Protein AF-0000000084464164 (afdb_homodimer)

Radius of gyration: 29.43 Å; Cα contacts (8 Å, |Δi|>4): 1552; chains: 2; bounding box: 52×97×71 Å

Secondary structure (DSSP, 8-state):
--S----PEEEEEE--SHHHHHHHHHHHH-TTEEEEEEE--STTHHHHHHHHS-TTSEEES-HHHHHHHS--SEEEE-S-HHHHHHHHHHHHHTT-EEEEPSPS-SSHHHHHHHHHHHHT-TTS-EE---GGGG-HHHHHHHHHHHTTTT-SEEEEEEEEEEEP-TTSHHHHHHHHHS-HIIIIIHHHHHHHHHHH-TTTT-SSTT--EEEEEEEEE-SS-GGGGGGT--SEEEEEEEETTS-EEEEEEEEEESSS-EEEEEEEESS-EEEESSS--SSSPEEEETTEEEEPPPSSHHHHTHHHHHHHHHHHHHHHHTTPPPSS-HHHHHHHHHHHHHHHHHHHHTS-EEB-TTS-B---/--S----PEEEEEE--SHHHHHHHHHHHH-TTEEEEEEE--STTHHHHHHHHS-TTSEEES-HHHHHHHS--SEEEE-S-HHHHHHHHHHHHHTT-EEEEPSPS-SSHHHHHHHHHHHHT-TTS-EE---GGGG-HHHHHHHHHHHTTTT-SEEEEEEEEEEEP-TTSHHHHHHHHH--HIIIIIHHHHHHHHHHH-TTTT-SSTT--EEEEEEEEE-SS-GGGGGGT--SEEEEEEEETTS-EEEEEEEEEESSS-EEEEEEEESS-EEEESSS--SSSPEEEETTEEEEPPP-SHHHHTHHHHHHHHHHHHHHHHTTPPPSS-HHHHHHHHHHHHHHHHHHHHTS-EEB-TTS-B---

Foldseek 3Di:
DPPDPAAAAEEEEEDCPPVSVVLVVLQVPFPRHDDQEYEDLDPPVVVVCVVPHDPRYYYYNDLVCCLPPSPGQEYEYPDALVCQLVSLLVNVVSVHAYEYEPDSHLDLVSLVVSQVSCVVPVLHAYDHALLLCLFPLLVVVLVCLVVCVQPQWFEKEKEKAFAADPVCVVQVCLQRQNACLRNPVLSQLLSRCSRNVQCVQAPQSQAFFFWKAKAADADDNPSSVVSLYHQKMWMWTQTRNGGIYIYIYHHHDHQAIAIKMWIHGPRDIDIDRPDAALDDDWDQDPVGTDGHGHRDDCSVSVVSSSRQVNQSSCCNSVVNDGPDGSVSSSLSSQRSSQHSLNHSVVHMWGADSSNHTDRD/DPPDPAAAAEEEEEDCPPVSVVLVVLQVPFPRHDDQEYEDLDPPVVVVCVVRHDPRYYYYNDLVCCLVPSPGQEYEYPDALVCQLVSLLVNVVSVHAYEYEPDSHLDLVSLVVSQVSCVVNVLHAYDHALLLCLFPLLVVVLVCLVVCVQPQWFEKEKEKAFAADPVCVVQVCLQRQNACLRNPVLSQLLSRCSRNVQCVQAPQSQAFFFWKAKAADADDNPSSVVSLYHQKMWMWTQTRNGGIYIYIYHHHDHQAIAIKMWIHHPRDIDIDRPDAALDDDWDQDPVGTDGHGHHDDCSVSVVSSSRQVNQSSCCNSVVNDGPDGSVSSSLSSQRSSQHSLNHSVVHMWGADSSNHTDRD

pLDDT: mean 94.25, std 7.35, range [30.03, 98.81]

Nearest PDB structures (foldseek):
  4mkz-assembly1_A  TM=9.586E-01  e=2.397E-34  Lacticaseibacillus casei BL23
  4mkx-assembly1_A  TM=9.545E-01  e=2.132E-34  Lacticaseibacillus casei BL23
  4n54-assembly1_C  TM=9.485E-01  e=3.212E-34  Lacticaseibacillus casei BL23
  3cea-assembly1_D  TM=9.494E-01  e=1.259E-31  Lactiplantibacillus plantarum WCFS1
  3nto-assembly1_A  TM=8.925E-01  e=1.260E-22  Bacillus subtilis

InterPro domains:
  IPR000683 Gfo/Idh/MocA-like oxidoreductase, N-terminal [PF01408] (9-122)
  IPR036291 NAD(P)-binding domain superfamily [SSF51735] (7-158)
  IPR055170 GFO/IDH/MocA-like oxidoreductase domain [PF22725] (138-270)

Solvent-accessible surface area (backbone atoms only — not comparable to full-atom values): 37715 Å² total; per-residue (Å²): 130,78,94,75,91,67,82,53,46,32,27,26,38,31,26,65,51,81,64,13,45,54,48,51,54,50,39,68,67,34,89,45,40,36,60,39,25,39,28,35,70,54,88,63,43,64,59,49,45,65,73,73,44,67,84,81,41,42,77,28,56,44,65,66,57,38,72,73,65,50,74,47,51,26,37,40,39,42,58,62,50,88,50,36,44,65,51,51,51,53,38,47,74,70,72,27,28,37,36,35,49,70,52,53,41,75,46,58,67,62,31,48,53,46,41,54,56,48,64,75,38,73,88,48,54,53,38,60,68,55,55,60,74,40,26,68,66,50,44,52,51,48,52,35,52,76,69,43,66,25,38,62,59,46,37,30,43,34,40,42,31,32,37,55,61,90,86,46,55,68,54,66,45,43,77,74,41,63,27,52,34,42,61,57,36,28,59,53,47,39,55,39,44,71,67,56,39,41,60,62,80,23,90,45,70,57,21,38,43,44,36,32,35,28,46,64,34,52,83,80,52,60,72,24,55,80,69,69,37,43,40,31,40,40,40,41,38,38,31,47,46,64,33,40,40,38,37,41,39,32,40,53,38,72,70,23,26,41,54,30,39,35,42,36,20,68,57,26,70,50,68,43,49,80,67,48,52,64,64,92,60,71,49,75,55,100,89,39,76,45,65,53,38,20,69,37,68,66,70,71,43,50,60,9,62,54,42,47,53,51,48,51,41,46,20,64,77,66,70,46,79,66,97,57,45,48,63,56,56,45,55,25,44,44,52,16,48,36,30,41,48,8,36,69,69,68,40,72,25,43,34,42,83,79,40,44,64,55,85,128,132,76,92,75,86,66,80,52,44,33,26,26,38,31,27,65,51,81,66,13,46,53,49,51,54,47,39,68,67,33,90,47,40,37,60,40,27,42,26,36,69,53,88,65,42,65,58,51,43,66,72,72,43,65,82,81,43,41,76,28,57,43,64,69,57,37,71,73,65,50,74,47,52,26,37,38,41,40,58,60,49,88,51,37,43,66,51,52,51,53,38,46,74,69,71,29,26,36,37,36,49,72,53,53,41,76,47,58,66,62,30,48,54,47,42,54,56,49,63,76,38,74,89,48,53,53,37,60,68,55,54,62,74,41,26,69,66,52,44,50,50,47,52,36,51,76,69,43,66,24,38,62,59,47,36,31,44,34,39,42,31,32,37,57,60,92,85,45,55,68,53,68,45,42,78,76,41,62,26,52,34,43,61,56,36,30,58,54,47,41,54,40,43,70,68,55,38,42,60,61,80,23,89,45,72,56,22,38,42,45,36,32,38,27,46,64,32,54,85,81,50,61,72,24,56,82,68,69,38,42,39,31,39,42,39,41,38,36,31,47,46,62,32,40,40,37,39,41,38,33,41,53,36,71,69,23,25,44,56,30,39,34,41,36,19,69,59,27,69,52,68,43,50,81,66,48,53,65,62,94,60,72,50,76,54,100,91,40,77,47,66,54,39,20,69,36,67,65,68,68,44,51,60,8,62,54,42,47,53,51,47,51,42,47,21,65,78,66,69,45,80,65,96,59,46,48,64,55,54,47,55,24,43,44,51,17,46,37,30,39,48,8,36,69,69,67,41,71,26,42,33,42,82,79,40,45,63,57,85,128

Structure (mmCIF, N/CA/C/O backbone):
data_AF-0000000084464164-model_v1
#
loop_
_entity.id
_entity.type
_entity.pdbx_description
1 polymer 'NAD(P)-binding protein'
#
loop_
_atom_site.group_PDB
_atom_site.id
_atom_site.type_symbol
_atom_site.label_atom_id
_atom_site.label_alt_id
_atom_site.label_comp_id
_atom_site.label_asym_id
_atom_site.label_entity_id
_atom_site.label_seq_id
_atom_site.pdbx_PDB_ins_code
_atom_site.Cartn_x
_atom_site.Cartn_y
_atom_site.Cartn_z
_atom_site.occupancy
_atom_site.B_iso_or_equiv
_atom_site.auth_seq_id
_atom_site.auth_comp_id
_atom_site.auth_asym_id
_atom_site.auth_atom_id
_atom_site.pdbx_PDB_model_num
ATOM 1 N N . MET A 1 1 ? -6.734 -52 8.836 1 30.03 1 MET A N 1
ATOM 2 C CA . MET A 1 1 ? -6.801 -51.969 7.375 1 30.03 1 MET A CA 1
ATOM 3 C C . MET A 1 1 ? -5.422 -51.719 6.777 1 30.03 1 MET A C 1
ATOM 5 O O . MET A 1 1 ? -4.621 -50.969 7.332 1 30.03 1 MET A O 1
ATOM 9 N N . THR A 1 2 ? -4.719 -52.656 6.035 1 34.94 2 THR A N 1
ATOM 10 C CA . THR A 1 2 ? -3.395 -52.656 5.426 1 34.94 2 THR A CA 1
ATOM 11 C C . THR A 1 2 ? -3.096 -51.281 4.797 1 34.94 2 THR A C 1
ATOM 13 O O . THR A 1 2 ? -4.008 -50.594 4.363 1 34.94 2 THR A O 1
ATOM 16 N N . ALA A 1 3 ? -2.186 -50.625 5.102 1 47.88 3 ALA A N 1
ATOM 17 C CA . ALA A 1 3 ? -1.626 -49.375 4.586 1 47.88 3 ALA A CA 1
ATOM 18 C C . ALA A 1 3 ? -1.803 -49.281 3.07 1 47.88 3 ALA A C 1
ATOM 20 O O . ALA A 1 3 ? -1.146 -50 2.318 1 47.88 3 ALA A O 1
ATOM 21 N N . ASP A 1 4 ? -2.963 -48.969 2.152 1 46 4 ASP A N 1
ATOM 22 C CA . ASP A 1 4 ? -3.955 -49.188 1.104 1 46 4 ASP A CA 1
ATOM 23 C C . ASP A 1 4 ? -3.344 -48.969 -0.28 1 46 4 ASP A C 1
ATOM 25 O O . ASP A 1 4 ? -2.492 -48.094 -0.461 1 46 4 ASP A O 1
ATOM 29 N N . ASN A 1 5 ? -3.311 -49.969 -1.279 1 56.12 5 ASN A N 1
ATOM 30 C CA . ASN A 1 5 ? -3.08 -50.281 -2.688 1 56.12 5 ASN A CA 1
ATOM 31 C C . ASN A 1 5 ? -3.566 -49.156 -3.592 1 56.12 5 ASN A C 1
ATOM 33 O O . ASN A 1 5 ? -4.039 -49.406 -4.703 1 56.12 5 ASN A O 1
ATOM 37 N N . ALA A 1 6 ? -3.65 -47.938 -3.18 1 79.12 6 ALA A N 1
ATOM 38 C CA . ALA A 1 6 ? -4.254 -46.875 -4 1 79.12 6 ALA A CA 1
ATOM 39 C C . ALA A 1 6 ? -3.334 -46.5 -5.152 1 79.12 6 ALA A C 1
ATOM 41 O O . ALA A 1 6 ? -2.109 -46.531 -5.016 1 79.12 6 ALA A O 1
ATOM 42 N N . ARG A 1 7 ? -3.688 -46.5 -6.344 1 93.12 7 ARG A N 1
ATOM 43 C CA . ARG A 1 7 ? -2.988 -46.156 -7.574 1 93.12 7 ARG A CA 1
ATOM 44 C C . ARG A 1 7 ? -2.213 -44.844 -7.406 1 93.12 7 ARG A C 1
ATOM 46 O O . ARG A 1 7 ? -2.711 -43.875 -6.801 1 93.12 7 ARG A O 1
ATOM 53 N N . LYS A 1 8 ? -0.857 -44.906 -7.727 1 97.69 8 LYS A N 1
ATOM 54 C CA . LYS A 1 8 ? -0.021 -43.688 -7.695 1 97.69 8 LYS A CA 1
ATOM 55 C C . LYS A 1 8 ? 0.157 -43.125 -9.094 1 97.69 8 LYS A C 1
ATOM 57 O O . LYS A 1 8 ? 0.187 -43.844 -10.078 1 97.69 8 LYS A O 1
ATOM 62 N N . LEU A 1 9 ? 0.266 -41.875 -9.133 1 98.44 9 LEU A N 1
ATOM 63 C CA . LEU A 1 9 ? 0.513 -41.188 -10.391 1 98.44 9 LEU A CA 1
ATOM 64 C C . LEU A 1 9 ? 1.991 -41.219 -10.758 1 98.44 9 LEU A C 1
ATOM 66 O O . LEU A 1 9 ? 2.846 -40.781 -9.992 1 98.44 9 LEU A O 1
ATOM 70 N N . LYS A 1 10 ? 2.34 -41.781 -11.867 1 98.69 10 LYS A N 1
ATOM 71 C CA . LYS A 1 10 ? 3.721 -41.812 -12.336 1 98.69 10 LYS A CA 1
ATOM 72 C C . LYS A 1 10 ? 4.145 -40.469 -12.883 1 98.69 10 LYS A C 1
ATOM 74 O O . LYS A 1 10 ? 3.596 -40 -13.883 1 98.69 10 LYS A O 1
ATOM 79 N N . VAL A 1 11 ? 5.141 -39.875 -12.234 1 98.75 11 VAL A N 1
ATOM 80 C CA . VAL A 1 11 ? 5.508 -38.5 -12.57 1 98.75 11 VAL A CA 1
ATOM 81 C C . VAL A 1 11 ? 6.988 -38.406 -12.938 1 98.75 11 VAL A C 1
ATOM 83 O O . VAL A 1 11 ? 7.82 -39.062 -12.297 1 98.75 11 VAL A O 1
ATOM 86 N N . ALA A 1 12 ? 7.305 -37.688 -13.992 1 98.81 12 ALA A N 1
ATOM 87 C CA . ALA A 1 12 ? 8.68 -37.312 -14.297 1 98.81 12 ALA A CA 1
ATOM 88 C C . ALA A 1 12 ? 8.945 -35.844 -13.883 1 98.81 12 ALA A C 1
ATOM 90 O O . ALA A 1 12 ? 8.086 -35 -14.055 1 98.81 12 ALA A O 1
ATOM 91 N N . LEU A 1 13 ? 10.094 -35.594 -13.359 1 98.81 13 LEU A N 1
ATOM 92 C CA . LEU A 1 13 ? 10.523 -34.25 -12.961 1 98.81 13 LEU A CA 1
ATOM 93 C C . LEU A 1 13 ? 11.547 -33.688 -13.93 1 98.81 13 LEU A C 1
ATOM 95 O O . LEU A 1 13 ? 12.547 -34.344 -14.242 1 98.81 13 LEU A O 1
ATOM 99 N N . PHE A 1 14 ? 11.258 -32.531 -14.461 1 98.75 14 PHE A N 1
ATOM 100 C CA . PHE A 1 14 ? 12.195 -31.828 -15.32 1 98.75 14 PHE A CA 1
ATOM 101 C C . PHE A 1 14 ? 12.883 -30.703 -14.57 1 98.75 14 PHE A C 1
ATOM 103 O O . PHE A 1 14 ? 12.227 -29.734 -14.164 1 98.75 14 PHE A O 1
ATOM 110 N N . GLY A 1 15 ? 14.164 -30.797 -14.445 1 97.81 15 GLY A N 1
ATOM 111 C CA . GLY A 1 15 ? 14.961 -29.797 -13.742 1 97.81 15 GLY A CA 1
ATOM 112 C C . GLY A 1 15 ? 15.242 -30.172 -12.305 1 97.81 15 GLY A C 1
ATOM 113 O O . GLY A 1 15 ? 14.328 -30.469 -11.539 1 97.81 15 GLY A O 1
ATOM 114 N N . VAL A 1 16 ? 16.5 -30.125 -11.883 1 96.38 16 VAL A N 1
ATOM 115 C CA . VAL A 1 16 ? 16.875 -30.375 -10.492 1 96.38 16 VAL A CA 1
ATOM 116 C C . VAL A 1 16 ? 17.781 -29.25 -9.984 1 96.38 16 VAL A C 1
ATOM 118 O O . VAL A 1 16 ? 18.734 -29.5 -9.25 1 96.38 16 VAL A O 1
ATOM 121 N N . GLY A 1 17 ? 17.484 -28.031 -10.531 1 91.94 17 GLY A N 1
ATOM 122 C CA . GLY A 1 17 ? 18.094 -26.844 -9.938 1 91.94 17 GLY A CA 1
ATOM 123 C C . GLY A 1 17 ? 17.578 -26.547 -8.547 1 91.94 17 GLY A C 1
ATOM 124 O O . GLY A 1 17 ? 17.219 -27.453 -7.797 1 91.94 17 GLY A O 1
ATOM 125 N N . ARG A 1 18 ? 17.609 -25.281 -8.141 1 85.38 18 ARG A N 1
ATOM 126 C CA . ARG A 1 18 ? 17.234 -24.844 -6.801 1 85.38 18 ARG A CA 1
ATOM 127 C C . ARG A 1 18 ? 15.828 -25.344 -6.438 1 85.38 18 ARG A C 1
ATOM 129 O O . ARG A 1 18 ? 15.648 -26.047 -5.449 1 85.38 18 ARG A O 1
ATOM 136 N N . LEU A 1 19 ? 14.852 -24.984 -7.273 1 90.69 19 LEU A N 1
ATOM 137 C CA . LEU A 1 19 ? 13.477 -25.391 -6.988 1 90.69 19 LEU A CA 1
ATOM 138 C C . LEU A 1 19 ? 13.258 -26.859 -7.34 1 90.69 19 LEU A C 1
ATOM 140 O O . LEU A 1 19 ? 12.531 -27.562 -6.637 1 90.69 19 LEU A O 1
ATOM 144 N N . GLY A 1 20 ? 13.898 -27.312 -8.359 1 95.31 20 GLY A N 1
ATOM 145 C CA . GLY A 1 20 ? 13.75 -28.688 -8.797 1 95.31 20 GLY A CA 1
ATOM 146 C C . GLY A 1 20 ? 14.18 -29.703 -7.754 1 95.31 20 GLY A C 1
ATOM 147 O O . GLY A 1 20 ? 13.539 -30.75 -7.59 1 95.31 20 GLY A O 1
ATOM 148 N N . SER A 1 21 ? 15.211 -29.406 -7.039 1 94.94 21 SER A N 1
ATOM 149 C CA . SER A 1 21 ? 15.688 -30.297 -5.992 1 94.94 21 SER A CA 1
ATOM 150 C C . SER A 1 21 ? 14.695 -30.391 -4.84 1 94.94 21 SER A C 1
ATOM 152 O O . SER A 1 21 ? 14.531 -31.438 -4.227 1 94.94 21 SER A O 1
ATOM 154 N N . ILE A 1 22 ? 14.023 -29.266 -4.559 1 94 22 ILE A N 1
ATOM 155 C CA . ILE A 1 22 ? 12.977 -29.25 -3.539 1 94 22 ILE A CA 1
ATOM 156 C C . ILE A 1 22 ? 11.781 -30.078 -4.012 1 94 22 ILE A C 1
ATOM 158 O O . ILE A 1 22 ? 11.25 -30.906 -3.264 1 94 22 ILE A O 1
ATOM 162 N N . ARG A 1 23 ? 11.438 -29.906 -5.25 1 97.31 23 ARG A N 1
ATOM 163 C CA . ARG A 1 23 ? 10.336 -30.656 -5.84 1 97.31 23 ARG A CA 1
ATOM 164 C C . ARG A 1 23 ? 10.625 -32.156 -5.84 1 97.31 23 ARG A C 1
ATOM 166 O O . ARG A 1 23 ? 9.734 -32.969 -5.574 1 97.31 23 ARG A O 1
ATOM 173 N N . ALA A 1 24 ? 11.883 -32.5 -6.102 1 97.25 24 ALA A N 1
ATOM 174 C CA . ALA A 1 24 ? 12.281 -33.906 -6.117 1 97.25 24 ALA A CA 1
ATOM 175 C C . ALA A 1 24 ? 12.008 -34.562 -4.77 1 97.25 24 ALA A C 1
ATOM 177 O O . ALA A 1 24 ? 11.43 -35.656 -4.715 1 97.25 24 ALA A O 1
ATOM 178 N N . ARG A 1 25 ? 12.352 -33.875 -3.742 1 94.69 25 ARG A N 1
ATOM 179 C CA . ARG A 1 25 ? 12.148 -34.406 -2.395 1 94.69 25 ARG A CA 1
ATOM 180 C C . ARG A 1 25 ? 10.664 -34.531 -2.076 1 94.69 25 ARG A C 1
ATOM 182 O O . ARG A 1 25 ? 10.234 -35.5 -1.467 1 94.69 25 ARG A O 1
ATOM 189 N N . ILE A 1 26 ? 9.938 -33.594 -2.486 1 95.94 26 ILE A N 1
ATOM 190 C CA . ILE A 1 26 ? 8.5 -33.562 -2.225 1 95.94 26 ILE A CA 1
ATOM 191 C C . ILE A 1 26 ? 7.824 -34.719 -2.994 1 95.94 26 ILE A C 1
ATOM 193 O O . ILE A 1 26 ? 6.984 -35.438 -2.443 1 95.94 26 ILE A O 1
ATOM 197 N N . LEU A 1 27 ? 8.211 -34.906 -4.23 1 97.56 27 LEU A N 1
ATOM 198 C CA . LEU A 1 27 ? 7.629 -35.969 -5.055 1 97.56 27 LEU A CA 1
ATOM 199 C C . LEU A 1 27 ? 7.926 -37.344 -4.469 1 97.56 27 LEU A C 1
ATOM 201 O O . LEU A 1 27 ? 7.047 -38.219 -4.422 1 97.56 27 LEU A O 1
ATOM 205 N N . LEU A 1 28 ? 9.094 -37.5 -3.986 1 96.25 28 LEU A N 1
ATOM 206 C CA . LEU A 1 28 ? 9.5 -38.781 -3.402 1 96.25 28 LEU A CA 1
ATOM 207 C C . LEU A 1 28 ? 8.695 -39.062 -2.146 1 96.25 28 LEU A C 1
ATOM 209 O O . LEU A 1 28 ? 8.398 -40.25 -1.86 1 96.25 28 LEU A O 1
ATOM 213 N N . ALA A 1 29 ? 8.344 -38.062 -1.496 1 94.12 29 ALA A N 1
ATOM 214 C CA . ALA A 1 29 ? 7.676 -38.25 -0.207 1 94.12 29 ALA A CA 1
ATOM 215 C C . ALA A 1 29 ? 6.16 -38.25 -0.37 1 94.12 29 ALA A C 1
ATOM 217 O O . ALA A 1 29 ? 5.434 -38.625 0.561 1 94.12 29 ALA A O 1
ATOM 218 N N . SER A 1 30 ? 5.707 -37.938 -1.471 1 95.94 30 SER A N 1
ATOM 219 C CA . SER A 1 30 ? 4.27 -37.812 -1.692 1 95.94 30 SER A CA 1
ATOM 220 C C . SER A 1 30 ? 3.613 -39.188 -1.778 1 95.94 30 SER A C 1
ATOM 222 O O . SER A 1 30 ? 4 -40.031 -2.605 1 95.94 30 SER A O 1
ATOM 224 N N . PRO A 1 31 ? 2.586 -39.406 -1.071 1 94.19 31 PRO A N 1
ATOM 225 C CA . PRO A 1 31 ? 2.012 -40.75 -0.988 1 94.19 31 PRO A CA 1
ATOM 226 C C . PRO A 1 31 ? 1.311 -41.188 -2.277 1 94.19 31 PRO A C 1
ATOM 228 O O . PRO A 1 31 ? 1.172 -42.375 -2.545 1 94.19 31 PRO A O 1
ATOM 231 N N . ARG A 1 32 ? 0.943 -40.219 -3.076 1 96.88 32 ARG A N 1
ATOM 232 C CA . ARG A 1 32 ? 0.162 -40.594 -4.258 1 96.88 32 ARG A CA 1
ATOM 233 C C . ARG A 1 32 ? 0.962 -40.344 -5.535 1 96.88 32 ARG A C 1
ATOM 235 O O . ARG A 1 32 ? 0.395 -40.281 -6.625 1 96.88 32 ARG A O 1
ATOM 242 N N . ILE A 1 33 ? 2.234 -40.25 -5.367 1 97.81 33 ILE A N 1
ATOM 243 C CA . ILE A 1 33 ? 3.105 -40 -6.512 1 97.81 33 ILE A CA 1
ATOM 244 C C . ILE A 1 33 ? 4.152 -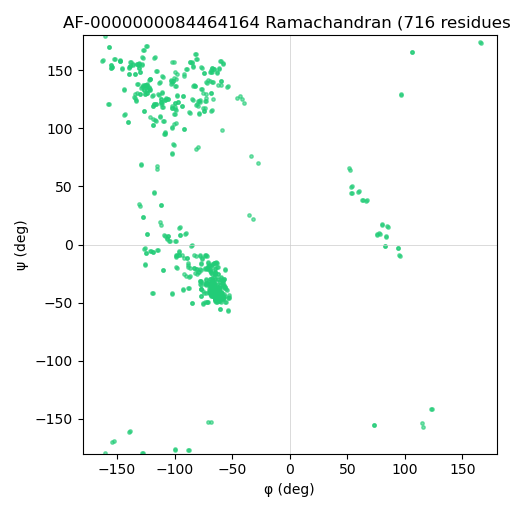41.094 -6.605 1 97.81 33 ILE A C 1
ATOM 246 O O . ILE A 1 33 ? 4.695 -41.531 -5.59 1 97.81 33 ILE A O 1
ATOM 250 N N . ASP A 1 34 ? 4.32 -41.594 -7.723 1 97.94 34 ASP A N 1
ATOM 251 C CA . ASP A 1 34 ? 5.461 -42.438 -8.062 1 97.94 34 ASP A CA 1
ATOM 252 C C . ASP A 1 34 ? 6.43 -41.719 -8.984 1 97.94 34 ASP A C 1
ATOM 254 O O . ASP A 1 34 ? 6.227 -41.656 -10.203 1 97.94 34 ASP A O 1
ATOM 258 N N . LEU A 1 35 ? 7.484 -41.125 -8.43 1 98.44 35 LEU A N 1
ATOM 259 C CA . LEU A 1 35 ? 8.508 -40.5 -9.242 1 98.44 35 LEU A CA 1
ATOM 260 C C . LEU A 1 35 ? 9.305 -41.531 -10.039 1 98.44 35 LEU A C 1
ATOM 262 O O . LEU A 1 35 ? 10.07 -42.281 -9.461 1 98.44 35 LEU A O 1
ATOM 266 N N . VAL A 1 36 ? 9.172 -41.438 -11.336 1 98.12 36 VAL A N 1
ATOM 267 C CA . VAL A 1 36 ? 9.719 -42.562 -12.117 1 98.12 36 VAL A CA 1
ATOM 268 C C . VAL A 1 36 ? 10.953 -42.094 -12.883 1 98.12 36 VAL A C 1
ATOM 270 O O . VAL A 1 36 ? 11.773 -42.906 -13.297 1 98.12 36 VAL A O 1
ATOM 273 N N . ALA A 1 37 ? 11.039 -40.781 -13.094 1 98.56 37 ALA A N 1
ATOM 274 C CA . ALA A 1 37 ? 12.164 -40.312 -13.891 1 98.56 37 ALA A CA 1
ATOM 275 C C . ALA A 1 37 ? 12.5 -38.844 -13.531 1 98.56 37 ALA A C 1
ATOM 277 O O . ALA A 1 37 ? 11.641 -38.094 -13.062 1 98.56 37 ALA A O 1
ATOM 278 N N . VAL A 1 38 ? 13.75 -38.5 -13.727 1 98.56 38 VAL A N 1
ATOM 279 C CA . VAL A 1 38 ? 14.258 -37.156 -13.625 1 98.56 38 VAL A CA 1
ATOM 280 C C . VAL A 1 38 ? 15.016 -36.781 -14.906 1 98.56 38 VAL A C 1
ATOM 282 O O . VAL A 1 38 ? 15.766 -37.594 -15.438 1 98.56 38 VAL A O 1
ATOM 285 N N . CYS A 1 39 ? 14.68 -35.594 -15.383 1 98.62 39 CYS A N 1
ATOM 286 C CA . CYS A 1 39 ? 15.336 -35.125 -16.594 1 98.62 39 CYS A CA 1
ATOM 287 C C . CYS A 1 39 ? 16 -33.781 -16.359 1 98.62 39 CYS A C 1
ATOM 289 O O . CYS A 1 39 ? 15.383 -32.875 -15.82 1 98.62 39 CYS A O 1
ATOM 291 N N . ASP A 1 40 ? 17.234 -33.625 -16.719 1 98.12 40 ASP A N 1
ATOM 292 C CA . ASP A 1 40 ? 17.984 -32.375 -16.672 1 98.12 40 ASP A CA 1
ATOM 293 C C . ASP A 1 40 ? 19.172 -32.406 -17.625 1 98.12 40 ASP A C 1
ATOM 295 O O . ASP A 1 40 ? 20.078 -33.219 -17.484 1 98.12 40 ASP A O 1
ATOM 299 N N . PRO A 1 41 ? 19.156 -31.438 -18.578 1 96.19 41 PRO A N 1
ATOM 300 C CA . PRO A 1 41 ? 20.234 -31.469 -19.562 1 96.19 41 PRO A CA 1
ATOM 301 C C . PRO A 1 41 ? 21.562 -30.953 -19.016 1 96.19 41 PRO A C 1
ATOM 303 O O . PRO A 1 41 ? 22.609 -31.094 -19.641 1 96.19 41 PRO A O 1
ATOM 306 N N . LYS A 1 42 ? 21.594 -30.359 -17.891 1 94.69 42 LYS A N 1
ATOM 307 C CA . LYS A 1 42 ? 22.812 -29.734 -17.359 1 94.69 42 LYS A CA 1
ATOM 308 C C . LYS A 1 42 ? 23.828 -30.781 -16.938 1 94.69 42 LYS A C 1
ATOM 310 O O . LYS A 1 42 ? 23.469 -31.781 -16.312 1 94.69 42 LYS A O 1
ATOM 315 N N . PRO A 1 43 ? 25.047 -30.422 -17.219 1 94.31 43 PRO A N 1
ATOM 316 C CA . PRO A 1 43 ? 26.078 -31.344 -16.766 1 94.31 43 PRO A CA 1
ATOM 317 C C . PRO A 1 43 ? 26.094 -31.5 -15.242 1 94.31 43 PRO A C 1
ATOM 319 O O . PRO A 1 43 ? 25.922 -30.531 -14.508 1 94.31 43 PRO A O 1
ATOM 322 N N . GLY A 1 44 ? 26.25 -32.75 -14.82 1 95.06 44 GLY A N 1
ATOM 323 C CA . GLY A 1 44 ? 26.328 -33 -13.391 1 95.06 44 GLY A CA 1
ATOM 324 C C . GLY A 1 44 ? 25 -33.375 -12.781 1 95.06 44 GLY A C 1
ATOM 325 O O . GLY A 1 44 ? 24.938 -33.906 -11.656 1 95.06 44 GLY A O 1
ATOM 326 N N . ALA A 1 45 ? 23.953 -33.25 -13.523 1 96 45 ALA A N 1
ATOM 327 C CA . ALA A 1 45 ? 22.625 -33.562 -13.008 1 96 45 ALA A CA 1
ATOM 328 C C . ALA A 1 45 ? 22.484 -35.062 -12.773 1 96 45 ALA A C 1
ATOM 330 O O . ALA A 1 45 ? 21.812 -35.5 -11.828 1 96 45 ALA A O 1
ATOM 331 N N . ASP A 1 46 ? 23.109 -35.844 -13.578 1 95.81 46 ASP A N 1
ATOM 332 C CA . ASP A 1 46 ? 23.062 -37.281 -13.422 1 95.81 46 ASP A CA 1
ATOM 333 C C . ASP A 1 46 ? 23.688 -37.719 -12.102 1 95.81 46 ASP A C 1
ATOM 335 O O . ASP A 1 46 ? 23.125 -38.562 -11.383 1 95.81 46 ASP A O 1
ATOM 339 N N . ALA A 1 47 ? 24.797 -37.094 -11.805 1 96.06 47 ALA A N 1
ATOM 340 C CA . ALA A 1 47 ? 25.469 -37.375 -10.547 1 96.06 47 ALA A CA 1
ATOM 341 C C . ALA A 1 47 ? 24.625 -36.969 -9.352 1 96.06 47 ALA A C 1
ATOM 343 O O . ALA A 1 47 ? 24.609 -37.656 -8.328 1 96.06 47 ALA A O 1
ATOM 344 N N . TRP A 1 48 ? 24.047 -35.812 -9.461 1 96.12 48 TRP A N 1
ATOM 345 C CA . TRP A 1 48 ? 23.172 -35.344 -8.391 1 96.12 48 TRP A CA 1
ATOM 346 C C . TRP A 1 48 ? 22.031 -36.344 -8.148 1 96.12 48 TRP A C 1
ATOM 348 O O . TRP A 1 48 ? 21.75 -36.688 -7 1 96.12 48 TRP A O 1
ATOM 358 N N . VAL A 1 49 ? 21.406 -36.812 -9.188 1 96.38 49 VAL A N 1
ATOM 359 C CA . VAL A 1 49 ? 20.281 -37.719 -9.086 1 96.38 49 VAL A CA 1
ATOM 360 C C . VAL A 1 49 ? 20.75 -39.031 -8.453 1 96.38 49 VAL A C 1
ATOM 362 O O . VAL A 1 49 ? 20.109 -39.562 -7.547 1 96.38 49 VAL A O 1
ATOM 365 N N . ALA A 1 50 ? 21.812 -39.531 -8.922 1 95.69 50 ALA A N 1
ATOM 366 C CA . ALA A 1 50 ? 22.375 -40.781 -8.398 1 95.69 50 ALA A CA 1
ATOM 367 C C . ALA A 1 50 ? 22.641 -40.656 -6.898 1 95.69 50 ALA A C 1
ATOM 369 O O . ALA A 1 50 ? 22.5 -41.625 -6.16 1 95.69 50 ALA A O 1
ATOM 370 N N . GLY A 1 51 ? 23.016 -39.531 -6.516 1 95.81 51 GLY A N 1
ATOM 371 C CA . GLY A 1 51 ? 23.406 -39.312 -5.129 1 95.81 51 GLY A CA 1
ATOM 372 C C . GLY A 1 51 ? 22.234 -38.969 -4.223 1 95.81 51 GLY A C 1
ATOM 373 O O . GLY A 1 51 ? 22.312 -39.188 -3.008 1 95.81 51 GLY A O 1
ATOM 374 N N . ASN A 1 52 ? 21.172 -38.531 -4.777 1 95.12 52 ASN A N 1
ATOM 375 C CA . ASN A 1 52 ? 20.125 -37.969 -3.93 1 95.12 52 ASN A CA 1
ATOM 376 C C . ASN A 1 52 ? 18.797 -38.719 -4.09 1 95.12 52 ASN A C 1
ATOM 378 O O . ASN A 1 52 ? 17.844 -38.438 -3.371 1 95.12 52 ASN A O 1
ATOM 382 N N . MET A 1 53 ? 18.766 -39.688 -5.055 1 95.5 53 MET A N 1
ATOM 383 C CA . MET A 1 53 ? 17.5 -40.344 -5.344 1 95.5 53 MET A CA 1
ATOM 384 C C . MET A 1 53 ? 17.672 -41.875 -5.367 1 95.5 53 MET A C 1
ATOM 386 O O . MET A 1 53 ? 18.797 -42.375 -5.562 1 95.5 53 MET A O 1
ATOM 390 N N . PRO A 1 54 ? 16.594 -42.562 -5.117 1 96.31 54 PRO A N 1
ATOM 391 C CA . PRO A 1 54 ? 16.672 -44.031 -5.242 1 96.31 54 PRO A CA 1
ATOM 392 C C . PRO A 1 54 ? 17.094 -44.469 -6.637 1 96.31 54 PRO A C 1
ATOM 394 O O . PRO A 1 54 ? 16.75 -43.844 -7.633 1 96.31 54 PRO A O 1
ATOM 397 N N . ALA A 1 55 ? 17.656 -45.625 -6.73 1 94.94 55 ALA A N 1
ATOM 398 C CA . ALA A 1 55 ? 18.234 -46.156 -7.965 1 94.94 55 ALA A CA 1
ATOM 399 C C . ALA A 1 55 ? 17.141 -46.438 -9 1 94.94 55 ALA A C 1
ATOM 401 O O . ALA A 1 55 ? 17.422 -46.469 -10.203 1 94.94 55 ALA A O 1
ATOM 402 N N . ARG A 1 56 ? 16.016 -46.656 -8.539 1 95.62 56 ARG A N 1
ATOM 403 C CA . ARG A 1 56 ? 14.922 -47 -9.445 1 95.62 56 ARG A CA 1
ATOM 404 C C . ARG A 1 56 ? 14.523 -45.844 -10.32 1 95.62 56 ARG A C 1
ATOM 406 O O . ARG A 1 56 ? 13.859 -46 -11.344 1 95.62 56 ARG A O 1
ATOM 413 N N . ILE A 1 57 ? 14.883 -44.656 -9.945 1 97.19 57 ILE A N 1
ATOM 414 C CA . ILE A 1 57 ? 14.523 -43.469 -10.711 1 97.19 57 ILE A CA 1
ATOM 415 C C . ILE A 1 57 ? 15.461 -43.312 -11.906 1 97.19 57 ILE A C 1
ATOM 417 O O . ILE A 1 57 ? 16.688 -43.281 -11.75 1 97.19 57 ILE A O 1
ATOM 421 N N . ARG A 1 58 ? 14.914 -43.25 -13.055 1 97.44 58 ARG A N 1
ATOM 422 C CA . ARG A 1 58 ? 15.703 -43.156 -14.281 1 97.44 58 ARG A CA 1
ATOM 423 C C . ARG A 1 58 ? 16.094 -41.719 -14.57 1 97.44 58 ARG A C 1
ATOM 425 O O . ARG A 1 58 ? 15.281 -40.812 -14.43 1 97.44 58 ARG A O 1
ATOM 432 N N . PHE A 1 59 ? 17.312 -41.562 -14.945 1 98 59 PHE A N 1
ATOM 433 C CA . PHE A 1 59 ? 17.781 -40.25 -15.344 1 98 59 PHE A CA 1
ATOM 434 C C . PHE A 1 59 ? 17.781 -40.094 -16.859 1 98 59 PHE A C 1
ATOM 436 O O . PHE A 1 59 ? 18.125 -41.031 -17.578 1 98 59 PHE A O 1
ATOM 443 N N . PHE A 1 60 ? 17.328 -39 -17.328 1 98.38 60 PHE A N 1
ATOM 444 C CA . PHE A 1 60 ? 17.391 -38.625 -18.734 1 98.38 60 PHE A CA 1
ATOM 445 C C . PHE A 1 60 ? 18.078 -37.281 -18.922 1 98.38 60 PHE A C 1
ATOM 447 O O . PHE A 1 60 ? 17.812 -36.344 -18.188 1 98.38 60 PHE A O 1
ATOM 454 N N . ALA A 1 61 ? 18.906 -37.156 -19.875 1 97.62 61 ALA A N 1
ATOM 455 C CA . ALA A 1 61 ? 19.531 -35.906 -20.203 1 97.62 61 ALA A CA 1
ATOM 456 C C . ALA A 1 61 ? 18.703 -35.125 -21.219 1 97.62 61 ALA A C 1
ATOM 458 O O . ALA A 1 61 ? 18.781 -33.875 -21.281 1 97.62 61 ALA A O 1
ATOM 459 N N . ASP A 1 62 ? 18 -35.875 -21.953 1 97.56 62 ASP A N 1
ATOM 460 C CA . ASP A 1 62 ? 17.203 -35.281 -23.031 1 97.56 62 ASP A CA 1
ATOM 461 C C . ASP A 1 62 ? 15.719 -35.312 -22.688 1 97.56 62 ASP A C 1
ATOM 463 O O . ASP A 1 62 ? 15.133 -36.375 -22.469 1 97.56 62 ASP A O 1
ATOM 467 N N . PRO A 1 63 ? 15.094 -34.094 -22.766 1 97.94 63 PRO A N 1
ATOM 468 C CA . PRO A 1 63 ? 13.672 -34.031 -22.422 1 97.94 63 PRO A CA 1
ATOM 469 C C . PRO A 1 63 ? 12.789 -34.875 -23.344 1 97.94 63 PRO A C 1
ATOM 471 O O . PRO A 1 63 ? 11.844 -35.5 -22.875 1 97.94 63 PRO A O 1
ATOM 474 N N . GLU A 1 64 ? 13.07 -34.844 -24.609 1 97.44 64 GLU A N 1
ATOM 475 C CA . GLU A 1 64 ? 12.266 -35.594 -25.562 1 97.44 64 GLU A CA 1
ATOM 476 C C . GLU A 1 64 ? 12.328 -37.094 -25.25 1 97.44 64 GLU A C 1
ATOM 478 O O . GLU A 1 64 ? 11.305 -37.781 -25.25 1 97.44 64 GLU A O 1
ATOM 483 N N . ASP A 1 65 ? 13.484 -37.531 -25.016 1 98.12 65 ASP A N 1
ATOM 484 C CA . ASP A 1 65 ? 13.68 -38.938 -24.656 1 98.12 65 ASP A CA 1
ATOM 485 C C . ASP A 1 65 ? 12.922 -39.281 -23.391 1 98.12 65 ASP A C 1
ATOM 487 O O . ASP A 1 65 ? 12.297 -40.344 -23.297 1 98.12 65 ASP A O 1
ATOM 491 N N . CYS A 1 66 ? 12.977 -38.469 -22.422 1 98.5 66 CYS A N 1
ATOM 492 C CA . CYS A 1 66 ? 12.273 -38.688 -21.156 1 98.5 66 CYS A CA 1
ATOM 493 C C . CYS A 1 66 ? 10.766 -38.75 -21.375 1 98.5 66 CYS A C 1
ATOM 495 O O . CYS A 1 66 ? 10.102 -39.656 -20.875 1 98.5 66 CYS A O 1
ATOM 497 N N . LEU A 1 67 ? 10.234 -37.844 -22.141 1 98.12 67 LEU A N 1
ATOM 498 C CA . LEU A 1 67 ? 8.797 -37.75 -22.375 1 98.12 67 LEU A CA 1
ATOM 499 C C . LEU A 1 67 ? 8.289 -39 -23.078 1 98.12 67 LEU A C 1
ATOM 501 O O . LEU A 1 67 ? 7.184 -39.469 -22.797 1 98.12 67 LEU A O 1
ATOM 505 N N . LEU A 1 68 ? 9.125 -39.531 -23.938 1 97.62 68 LEU A N 1
ATOM 506 C CA . LEU A 1 68 ? 8.695 -40.656 -24.781 1 97.62 68 LEU A CA 1
ATOM 507 C C . LEU A 1 68 ? 8.914 -42 -24.062 1 97.62 68 LEU A C 1
ATOM 509 O O . LEU A 1 68 ? 8.164 -42.938 -24.281 1 97.62 68 LEU A O 1
ATOM 513 N N . HIS A 1 69 ? 9.898 -42 -23.156 1 97.88 69 HIS A N 1
ATOM 514 C CA . HIS A 1 69 ? 10.352 -43.344 -22.781 1 97.88 69 HIS A CA 1
ATOM 515 C C . HIS A 1 69 ? 10.312 -43.531 -21.266 1 97.88 69 HIS A C 1
ATOM 517 O O . HIS A 1 69 ? 10.594 -44.594 -20.75 1 97.88 69 HIS A O 1
ATOM 523 N N . SER A 1 70 ? 9.992 -42.594 -20.484 1 97.81 70 SER A N 1
ATOM 524 C CA . SER A 1 70 ? 10.047 -42.688 -19.031 1 97.81 70 SER A CA 1
ATOM 525 C C . SER A 1 70 ? 8.867 -43.469 -18.484 1 97.81 70 SER A C 1
ATOM 527 O O . SER A 1 70 ? 8.891 -43.938 -17.344 1 97.81 70 SER A O 1
ATOM 529 N N . GLY A 1 71 ? 7.754 -43.562 -19.281 1 97.94 71 GLY A N 1
ATOM 530 C CA . GLY A 1 71 ? 6.535 -44.188 -18.797 1 97.94 71 GLY A CA 1
ATOM 531 C C . GLY A 1 71 ? 5.723 -43.312 -17.891 1 97.94 71 GLY A C 1
ATOM 532 O O . GLY A 1 71 ? 4.738 -43.75 -17.297 1 97.94 71 GLY A O 1
ATOM 533 N N . ALA A 1 72 ? 6.074 -42.094 -17.797 1 98.44 72 ALA A N 1
ATOM 534 C CA . ALA A 1 72 ? 5.371 -41.125 -16.938 1 98.44 72 ALA A CA 1
ATOM 535 C C . ALA A 1 72 ? 3.977 -40.844 -17.469 1 98.44 72 ALA A C 1
ATOM 537 O O . ALA A 1 72 ? 3.748 -40.906 -18.688 1 98.44 72 ALA A O 1
ATOM 538 N N . GLU A 1 73 ? 3.078 -40.562 -16.578 1 98.56 73 GLU A N 1
ATOM 539 C CA . GLU A 1 73 ? 1.722 -40.125 -16.906 1 98.56 73 GLU A CA 1
ATOM 540 C C . GLU A 1 73 ? 1.588 -38.625 -16.812 1 98.56 73 GLU A C 1
ATOM 542 O O . GLU A 1 73 ? 0.623 -38.031 -17.312 1 98.56 73 GLU A O 1
ATOM 547 N N . ALA A 1 74 ? 2.502 -38.031 -16.109 1 98.81 74 ALA A N 1
ATOM 548 C CA . ALA A 1 74 ? 2.545 -36.594 -15.883 1 98.81 74 ALA A CA 1
ATOM 549 C C . ALA A 1 74 ? 3.984 -36.094 -15.773 1 98.81 74 ALA A C 1
ATOM 551 O O . ALA A 1 74 ? 4.898 -36.875 -15.508 1 98.81 74 ALA A O 1
ATOM 552 N N . VAL A 1 75 ? 4.137 -34.812 -16.016 1 98.81 75 VAL A N 1
ATOM 553 C CA . VAL A 1 75 ? 5.457 -34.219 -15.875 1 98.81 75 VAL A CA 1
ATOM 554 C C . VAL A 1 75 ? 5.367 -32.969 -15 1 98.81 75 VAL A C 1
ATOM 556 O O . VAL A 1 75 ? 4.406 -32.188 -15.094 1 98.81 75 VAL A O 1
ATOM 559 N N . LEU A 1 76 ? 6.258 -32.781 -14.055 1 98.81 76 LEU A N 1
ATOM 560 C CA . LEU A 1 76 ? 6.492 -31.516 -13.344 1 98.81 76 LEU A CA 1
ATOM 561 C C . LEU A 1 76 ? 7.695 -30.781 -13.93 1 98.81 76 LEU A C 1
ATOM 563 O O . LEU A 1 76 ? 8.82 -31.281 -13.859 1 98.81 76 LEU A O 1
ATOM 567 N N . ILE A 1 77 ? 7.434 -29.641 -14.484 1 98.62 77 ILE A N 1
ATOM 568 C CA . ILE A 1 77 ? 8.461 -28.844 -15.156 1 98.62 77 ILE A CA 1
ATOM 569 C C . ILE A 1 77 ? 8.953 -27.75 -14.219 1 98.62 77 ILE A C 1
ATOM 571 O O . ILE A 1 77 ? 8.258 -26.75 -13.984 1 98.62 77 ILE A O 1
ATOM 575 N N . SER A 1 78 ? 10.102 -27.922 -13.672 1 97.62 78 SER A N 1
ATOM 576 C CA . SER A 1 78 ? 10.773 -26.969 -12.789 1 97.62 78 SER A CA 1
ATOM 577 C C . SER A 1 78 ? 12.094 -26.484 -13.383 1 97.62 78 SER A C 1
ATOM 579 O O . SER A 1 78 ? 13.125 -26.516 -12.719 1 97.62 78 SER A O 1
ATOM 581 N N . THR A 1 79 ? 12.094 -26.141 -14.695 1 96.25 79 THR A N 1
ATOM 582 C CA . THR A 1 79 ? 13.242 -25.672 -15.461 1 96.25 79 THR A CA 1
ATOM 583 C C . THR A 1 79 ? 13.219 -24.141 -15.594 1 96.25 79 THR A C 1
ATOM 585 O O . THR A 1 79 ? 12.422 -23.469 -14.945 1 96.25 79 THR A O 1
ATOM 588 N N . ALA A 1 80 ? 14.172 -23.609 -16.328 1 92.38 80 ALA A N 1
ATOM 589 C CA . ALA A 1 80 ? 14.172 -22.172 -16.609 1 92.38 80 ALA A CA 1
ATOM 590 C C . ALA A 1 80 ? 12.938 -21.781 -17.422 1 92.38 80 ALA A C 1
ATOM 592 O O . ALA A 1 80 ? 12.492 -22.531 -18.297 1 92.38 80 ALA A O 1
ATOM 593 N N . THR A 1 81 ? 12.477 -20.578 -17.203 1 92.94 81 THR A N 1
ATOM 594 C CA . THR A 1 81 ? 11.203 -20.109 -17.734 1 92.94 81 THR A CA 1
ATOM 595 C C . THR A 1 81 ? 11.164 -20.25 -19.25 1 92.94 81 THR A C 1
ATOM 597 O O . THR A 1 81 ? 10.141 -20.641 -19.812 1 92.94 81 THR A O 1
ATOM 600 N N . ALA A 1 82 ? 12.266 -20.031 -19.875 1 92.44 82 ALA A N 1
ATOM 601 C CA . ALA A 1 82 ? 12.32 -20.047 -21.328 1 92.44 82 ALA A CA 1
ATOM 602 C C . ALA A 1 82 ? 11.969 -21.422 -21.891 1 92.44 82 ALA A C 1
ATOM 604 O O . ALA A 1 82 ? 11.57 -21.547 -23.047 1 92.44 82 ALA A O 1
ATOM 605 N N . THR A 1 83 ? 12.055 -22.469 -21.062 1 96.06 83 THR A N 1
ATOM 606 C CA . THR A 1 83 ? 11.828 -23.844 -21.531 1 96.06 83 THR A CA 1
ATOM 607 C C . THR A 1 83 ? 10.406 -24.297 -21.219 1 96.06 83 THR A C 1
ATOM 609 O O . THR A 1 83 ? 9.961 -25.328 -21.703 1 96.06 83 THR A O 1
ATOM 612 N N . HIS A 1 84 ? 9.664 -23.531 -20.453 1 97.88 84 HIS A N 1
ATOM 613 C CA . HIS A 1 84 ? 8.359 -23.969 -19.969 1 97.88 84 HIS A CA 1
ATOM 614 C C . HIS A 1 84 ? 7.41 -24.266 -21.125 1 97.88 84 HIS A C 1
ATOM 616 O O . HIS A 1 84 ? 6.98 -25.422 -21.297 1 97.88 84 HIS A O 1
ATOM 622 N N . ALA A 1 85 ? 7.246 -23.281 -21.953 1 97.94 85 ALA A N 1
ATOM 623 C CA . ALA A 1 85 ? 6.199 -23.359 -22.953 1 97.94 85 ALA A CA 1
ATOM 624 C C . ALA A 1 85 ? 6.461 -24.516 -23.922 1 97.94 85 ALA A C 1
ATOM 626 O O . ALA A 1 85 ? 5.605 -25.375 -24.125 1 97.94 85 ALA A O 1
ATOM 627 N N . PRO A 1 86 ? 7.676 -24.625 -24.484 1 98.12 86 PRO A N 1
ATOM 628 C CA . PRO A 1 86 ? 7.918 -25.75 -25.391 1 98.12 86 PRO A CA 1
ATOM 629 C C . PRO A 1 86 ? 7.75 -27.109 -24.719 1 98.12 86 PRO A C 1
ATOM 631 O O . PRO A 1 86 ? 7.219 -28.031 -25.328 1 98.12 86 PRO A O 1
ATOM 634 N N . LEU A 1 87 ? 8.148 -27.219 -23.5 1 98.5 87 LEU A N 1
ATOM 635 C CA . LEU A 1 87 ? 8.047 -28.484 -22.781 1 98.5 87 LEU A CA 1
ATOM 636 C C . LEU A 1 87 ? 6.59 -28.828 -22.484 1 98.5 87 LEU A C 1
ATOM 638 O O . LEU A 1 87 ? 6.176 -29.984 -22.609 1 98.5 87 LEU A O 1
ATOM 642 N N . VAL A 1 88 ? 5.836 -27.828 -22.078 1 98.62 88 VAL A N 1
ATOM 643 C CA . VAL A 1 88 ? 4.418 -28.031 -21.797 1 98.62 88 VAL A CA 1
ATOM 644 C C . VAL A 1 88 ? 3.701 -28.484 -23.062 1 98.62 88 VAL A C 1
ATOM 646 O O . VAL A 1 88 ? 2.941 -29.453 -23.031 1 98.62 88 VAL A O 1
ATOM 649 N N . LEU A 1 89 ? 3.945 -27.781 -24.156 1 98.56 89 LEU A N 1
ATOM 650 C CA . LEU A 1 89 ? 3.287 -28.109 -25.422 1 98.56 89 LEU A CA 1
ATOM 651 C C . LEU A 1 89 ? 3.621 -29.516 -25.859 1 98.56 89 LEU A C 1
ATOM 653 O O . LEU A 1 89 ? 2.734 -30.266 -26.281 1 98.56 89 LEU A O 1
ATOM 657 N N . ARG A 1 90 ? 4.848 -29.891 -25.766 1 98.5 90 ARG A N 1
ATOM 658 C CA . ARG A 1 90 ? 5.27 -31.234 -26.156 1 98.5 90 ARG A CA 1
ATOM 659 C C . ARG A 1 90 ? 4.617 -32.281 -25.266 1 98.5 90 ARG A C 1
ATOM 661 O O . ARG A 1 90 ? 4.176 -33.312 -25.766 1 98.5 90 ARG A O 1
ATOM 668 N N . ALA A 1 91 ? 4.594 -32.062 -23.984 1 98.69 91 ALA A N 1
ATOM 669 C CA . ALA A 1 91 ? 3.961 -33 -23.047 1 98.69 91 ALA A CA 1
ATOM 670 C C . ALA A 1 91 ? 2.479 -33.156 -23.359 1 98.69 91 ALA A C 1
ATOM 672 O O . ALA A 1 91 ? 1.967 -34.281 -23.375 1 98.69 91 ALA A O 1
ATOM 673 N N . LEU A 1 92 ? 1.797 -32.062 -23.609 1 98.31 92 LEU A N 1
ATOM 674 C CA . LEU A 1 92 ? 0.383 -32.125 -23.969 1 98.31 92 LEU A CA 1
ATOM 675 C C . LEU A 1 92 ? 0.176 -32.938 -25.25 1 98.31 92 LEU A C 1
ATOM 677 O O . LEU A 1 92 ? -0.769 -33.719 -25.359 1 98.31 92 LEU A O 1
ATOM 681 N N . ASP A 1 93 ? 1.057 -32.719 -26.188 1 97.94 93 ASP A N 1
ATOM 682 C CA . ASP A 1 93 ? 0.981 -33.438 -27.453 1 97.94 93 ASP A CA 1
ATOM 683 C C . ASP A 1 9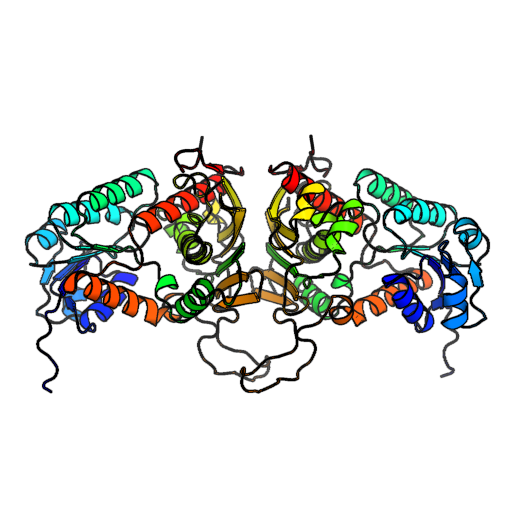3 ? 1.066 -34.938 -27.234 1 97.94 93 ASP A C 1
ATOM 685 O O . ASP A 1 93 ? 0.487 -35.719 -28 1 97.94 93 ASP A O 1
ATOM 689 N N . LEU A 1 94 ? 1.732 -35.344 -26.25 1 98.25 94 LEU A N 1
ATOM 690 C CA . LEU A 1 94 ? 1.938 -36.75 -25.938 1 98.25 94 LEU A CA 1
ATOM 691 C C . LEU A 1 94 ? 0.907 -37.25 -24.922 1 98.25 94 LEU A C 1
ATOM 693 O O . LEU A 1 94 ? 1.054 -38.312 -24.359 1 98.25 94 LEU A O 1
ATOM 697 N N . ASP A 1 95 ? -0.089 -36.375 -24.641 1 98.31 95 ASP A N 1
ATOM 698 C CA . ASP A 1 95 ? -1.229 -36.688 -23.781 1 98.31 95 ASP A CA 1
ATOM 699 C C . ASP A 1 95 ? -0.787 -36.906 -22.344 1 98.31 95 ASP A C 1
ATOM 701 O O . ASP A 1 95 ? -1.262 -37.844 -21.672 1 98.31 95 ASP A O 1
ATOM 705 N N . LEU A 1 96 ? 0.132 -36.188 -21.875 1 98.75 96 LEU A N 1
ATOM 706 C CA . LEU A 1 96 ? 0.579 -36.188 -20.484 1 98.75 96 LEU A CA 1
ATOM 707 C C . LEU A 1 96 ? -0.029 -35.031 -19.703 1 98.75 96 LEU A C 1
ATOM 709 O O . LEU A 1 96 ? -0.216 -33.938 -20.234 1 98.75 96 LEU A O 1
ATOM 713 N N . HIS A 1 97 ? -0.385 -35.281 -18.406 1 98.69 97 HIS A N 1
ATOM 714 C CA . HIS A 1 97 ? -0.701 -34.188 -17.484 1 98.69 97 HIS A CA 1
ATOM 715 C C . HIS A 1 97 ? 0.539 -33.375 -17.156 1 98.69 97 HIS A C 1
ATOM 717 O O . HIS A 1 97 ? 1.66 -33.875 -17.203 1 98.69 97 HIS A O 1
ATOM 723 N N . VAL A 1 98 ? 0.317 -32.062 -16.906 1 98.75 98 VAL A N 1
ATOM 724 C CA . VAL A 1 98 ? 1.482 -31.219 -16.719 1 98.75 98 VAL A CA 1
ATOM 725 C C . VAL A 1 98 ? 1.297 -30.344 -15.484 1 98.75 98 VAL A C 1
ATOM 727 O O . VAL A 1 98 ? 0.227 -29.766 -15.281 1 98.75 98 VAL A O 1
ATOM 730 N N . MET A 1 99 ? 2.227 -30.312 -14.641 1 98.25 99 MET A N 1
ATOM 731 C CA . MET A 1 99 ? 2.479 -29.25 -13.672 1 98.25 99 MET A CA 1
ATOM 732 C C . MET A 1 99 ? 3.713 -28.438 -14.047 1 98.25 99 MET A C 1
ATOM 734 O O . MET A 1 99 ? 4.766 -29.016 -14.344 1 98.25 99 MET A O 1
ATOM 738 N N . VAL A 1 100 ? 3.592 -27.125 -14.18 1 98.12 100 VAL A N 1
ATOM 739 C CA . VAL A 1 100 ? 4.723 -26.312 -14.602 1 98.12 100 VAL A CA 1
ATOM 740 C C . VAL A 1 100 ? 4.855 -25.109 -13.68 1 98.12 100 VAL A C 1
ATOM 742 O O . VAL A 1 100 ? 3.855 -24.5 -13.273 1 98.12 100 VAL A O 1
ATOM 745 N N . GLU A 1 101 ? 6.031 -24.812 -13.336 1 96.75 101 GLU A N 1
ATOM 746 C CA . GLU A 1 101 ? 6.289 -23.641 -12.5 1 96.75 101 GLU A CA 1
ATOM 747 C C . GLU A 1 101 ? 5.848 -22.359 -13.203 1 96.75 101 GLU A C 1
ATOM 749 O O . GLU A 1 101 ? 5.844 -22.297 -14.438 1 96.75 101 GLU A O 1
ATOM 754 N N . LYS A 1 102 ? 5.492 -21.391 -12.414 1 94.5 102 LYS A N 1
ATOM 755 C CA . LYS A 1 102 ? 5.168 -20.078 -12.961 1 94.5 102 LYS A CA 1
ATOM 756 C C . LYS A 1 102 ? 6.43 -19.312 -13.328 1 94.5 102 LYS A C 1
ATOM 758 O O . LYS A 1 102 ? 7.484 -19.5 -12.711 1 94.5 102 LYS A O 1
ATOM 763 N N . PRO A 1 103 ? 6.43 -18.438 -14.234 1 95.25 103 PRO A N 1
ATOM 764 C CA . PRO A 1 103 ? 5.344 -18.297 -15.203 1 95.25 103 PRO A CA 1
ATOM 765 C C . PRO A 1 103 ? 5.449 -19.281 -16.359 1 95.25 103 PRO A C 1
ATOM 767 O O . PRO A 1 103 ? 6.496 -19.891 -16.562 1 95.25 103 PRO A O 1
ATOM 770 N N . ILE A 1 104 ? 4.309 -19.438 -17.094 1 96.62 104 ILE A N 1
ATOM 771 C CA . ILE A 1 104 ? 4.336 -20.281 -18.281 1 96.62 104 ILE A CA 1
ATOM 772 C C . ILE A 1 104 ? 5.348 -19.734 -19.297 1 96.62 104 ILE A C 1
ATOM 774 O O . ILE A 1 104 ? 6.102 -20.484 -19.906 1 96.62 104 ILE A O 1
ATOM 778 N N . ALA A 1 105 ? 5.324 -18.469 -19.453 1 95.25 105 ALA A N 1
ATOM 779 C CA . ALA A 1 105 ? 6.242 -17.719 -20.312 1 95.25 105 ALA A CA 1
ATOM 780 C C . ALA A 1 105 ? 6.332 -16.266 -19.875 1 95.25 105 ALA A C 1
ATOM 782 O O . ALA A 1 105 ? 5.531 -15.805 -19.062 1 95.25 105 ALA A O 1
ATOM 783 N N . VAL A 1 106 ? 7.336 -15.547 -20.5 1 92.19 106 VAL A N 1
ATOM 784 C CA . VAL A 1 106 ? 7.527 -14.156 -20.109 1 92.19 106 VAL A CA 1
ATOM 785 C C . VAL A 1 106 ? 6.629 -13.258 -20.953 1 92.19 106 VAL A C 1
ATOM 787 O O . VAL A 1 106 ? 6.391 -12.094 -20.594 1 92.19 106 VAL A O 1
ATOM 790 N N . ASP A 1 107 ? 6.164 -13.789 -22.031 1 93 107 ASP A N 1
ATOM 791 C CA . ASP A 1 107 ? 5.332 -12.961 -22.906 1 93 107 ASP A CA 1
ATOM 792 C C . ASP A 1 107 ? 3.918 -13.531 -23 1 93 107 ASP A C 1
ATOM 794 O O . ASP A 1 107 ? 3.709 -14.727 -22.812 1 93 107 ASP A O 1
ATOM 798 N N . ILE A 1 108 ? 3.029 -12.711 -23.422 1 95.75 108 ILE A N 1
ATOM 799 C CA . ILE A 1 108 ? 1.603 -13.016 -23.422 1 95.75 108 ILE A CA 1
ATOM 800 C C . ILE A 1 108 ? 1.29 -14 -24.547 1 95.75 108 ILE A C 1
ATOM 802 O O . ILE A 1 108 ? 0.527 -14.953 -24.344 1 95.75 108 ILE A O 1
ATOM 806 N N . GLU A 1 109 ? 1.874 -13.797 -25.656 1 96.25 109 GLU A N 1
ATOM 807 C CA . GLU A 1 109 ? 1.552 -14.609 -26.828 1 96.25 109 GLU A CA 1
ATOM 808 C C . GLU A 1 109 ? 1.95 -16.062 -26.609 1 96.25 109 GLU A C 1
ATOM 810 O O . GLU A 1 109 ? 1.182 -16.969 -26.938 1 96.25 109 GLU A O 1
ATOM 815 N N . THR A 1 110 ? 3.152 -16.266 -26.156 1 96.94 110 THR A N 1
ATOM 816 C CA . THR A 1 110 ? 3.605 -17.625 -25.875 1 96.94 110 THR A CA 1
ATOM 817 C C . THR A 1 110 ? 2.721 -18.266 -24.812 1 96.94 110 THR A C 1
ATOM 819 O O . THR A 1 110 ? 2.361 -19.438 -24.938 1 96.94 110 THR A O 1
ATOM 822 N N . THR A 1 111 ? 2.354 -17.531 -23.812 1 97.38 111 THR A N 1
ATOM 823 C CA . THR A 1 111 ? 1.456 -18.047 -22.781 1 97.38 111 THR A CA 1
ATOM 824 C C . THR A 1 111 ? 0.105 -18.422 -23.375 1 97.38 111 THR A C 1
ATOM 826 O O . THR A 1 111 ? -0.438 -19.484 -23.078 1 97.38 111 THR A O 1
ATOM 829 N N . ARG A 1 112 ? -0.409 -17.578 -24.203 1 97.19 112 ARG A N 1
ATOM 830 C CA . ARG A 1 112 ? -1.685 -17.828 -24.859 1 97.19 112 ARG A CA 1
ATOM 831 C C . ARG A 1 112 ? -1.656 -19.141 -25.641 1 97.19 112 ARG A C 1
ATOM 833 O O . ARG A 1 112 ? -2.611 -19.906 -25.594 1 97.19 112 ARG A O 1
ATOM 840 N N . THR A 1 113 ? -0.594 -19.375 -26.328 1 97.62 113 THR A N 1
ATOM 841 C CA . THR A 1 113 ? -0.451 -20.578 -27.125 1 97.62 113 THR A CA 1
ATOM 842 C C . THR A 1 113 ? -0.557 -21.828 -26.266 1 97.62 113 THR A C 1
ATOM 844 O O . THR A 1 113 ? -1.214 -22.797 -26.641 1 97.62 113 THR A O 1
ATOM 847 N N . VAL A 1 114 ? 0.046 -21.766 -25.156 1 98.06 114 VAL A N 1
ATOM 848 C CA . VAL A 1 114 ? 0.027 -22.906 -24.234 1 98.06 114 VAL A CA 1
ATOM 849 C C . VAL A 1 114 ? -1.384 -23.094 -23.688 1 98.06 114 VAL A C 1
ATOM 851 O O . VAL A 1 114 ? -1.886 -24.219 -23.625 1 98.06 114 VAL A O 1
ATOM 854 N N . VAL A 1 115 ? -2.006 -22.047 -23.312 1 97.5 115 VAL A N 1
ATOM 855 C CA . VAL A 1 115 ? -3.344 -22.094 -22.734 1 97.5 115 VAL A CA 1
ATOM 856 C C . VAL A 1 115 ? -4.332 -22.641 -23.75 1 97.5 115 VAL A C 1
ATOM 858 O O . VAL A 1 115 ? -5.191 -23.453 -23.422 1 97.5 115 VAL A O 1
ATOM 861 N N . GLU A 1 116 ? -4.23 -22.219 -24.969 1 97.44 116 GLU A N 1
ATOM 862 C CA . GLU A 1 116 ? -5.098 -22.703 -26.047 1 97.44 116 GLU A CA 1
ATOM 863 C C . GLU A 1 116 ? -4.879 -24.188 -26.297 1 97.44 116 GLU A C 1
ATOM 865 O O . GLU A 1 116 ? -5.836 -24.938 -26.547 1 97.44 116 GLU A O 1
ATOM 870 N N . ALA A 1 117 ? -3.656 -24.609 -26.297 1 97.62 117 ALA A N 1
ATOM 871 C CA . ALA A 1 117 ? -3.348 -26.031 -26.453 1 97.62 117 ALA A CA 1
ATOM 872 C C . ALA A 1 117 ? -3.977 -26.859 -25.344 1 97.62 117 ALA A C 1
ATOM 874 O O . ALA A 1 117 ? -4.516 -27.938 -25.609 1 97.62 117 ALA A O 1
ATOM 875 N N . ALA A 1 118 ? -3.902 -26.375 -24.141 1 97.06 118 ALA A N 1
ATOM 876 C CA . ALA A 1 118 ? -4.488 -27.062 -23 1 97.06 118 ALA A CA 1
ATOM 877 C C . ALA A 1 118 ? -6.004 -27.156 -23.125 1 97.06 118 ALA A C 1
ATOM 879 O O . ALA A 1 118 ? -6.602 -28.188 -22.797 1 97.06 118 ALA A O 1
ATOM 880 N N . ARG A 1 119 ? -6.574 -26.109 -23.625 1 95.88 119 ARG A N 1
ATOM 881 C CA . ARG A 1 119 ? -8.023 -26.062 -23.797 1 95.88 119 ARG A CA 1
ATOM 882 C C . ARG A 1 119 ? -8.492 -27.141 -24.766 1 95.88 119 ARG A C 1
ATOM 884 O O . ARG A 1 119 ? -9.602 -27.672 -24.625 1 95.88 119 ARG A O 1
ATOM 891 N N . LYS A 1 120 ? -7.688 -27.5 -25.672 1 96.75 120 LYS A N 1
ATOM 892 C CA . LYS A 1 120 ? -8.031 -28.5 -26.688 1 96.75 120 LYS A CA 1
ATOM 893 C C . LYS A 1 120 ? -7.941 -29.906 -26.125 1 96.75 120 LYS A C 1
ATOM 895 O O . LYS A 1 120 ? -8.406 -30.859 -26.75 1 96.75 120 LYS A O 1
ATOM 900 N N . LYS A 1 121 ? -7.422 -30.047 -24.969 1 96.31 121 LYS A N 1
ATOM 901 C CA . LYS A 1 121 ? -7.262 -31.344 -24.312 1 96.31 121 LYS A CA 1
ATOM 902 C C . LYS A 1 121 ? -7.836 -31.312 -22.891 1 96.31 121 LYS A C 1
ATOM 904 O O . LYS A 1 121 ? -7.102 -31.5 -21.922 1 96.31 121 LYS A O 1
ATOM 909 N N . PRO A 1 122 ? -9.133 -31.203 -22.781 1 93.75 122 PRO A N 1
ATOM 910 C CA . PRO A 1 122 ? -9.758 -30.953 -21.469 1 93.75 122 PRO A CA 1
ATOM 911 C C . PRO A 1 122 ? -9.609 -32.156 -20.516 1 93.75 122 PRO A C 1
ATOM 913 O O . PRO A 1 122 ? -9.836 -32 -19.312 1 93.75 122 PRO A O 1
ATOM 916 N N . HIS A 1 123 ? -9.289 -33.281 -21.094 1 95.75 123 HIS A N 1
ATOM 917 C CA . HIS A 1 123 ? -9.109 -34.438 -20.25 1 95.75 123 HIS A CA 1
ATOM 918 C C . HIS A 1 123 ? -7.766 -34.406 -19.531 1 95.75 123 HIS A C 1
ATOM 920 O O . HIS A 1 123 ? -7.551 -35.125 -18.562 1 95.75 123 HIS A O 1
ATOM 926 N N . LEU A 1 124 ? -6.828 -33.594 -19.938 1 97.88 124 LEU A N 1
ATOM 927 C CA . LEU A 1 124 ? -5.531 -33.406 -19.297 1 97.88 124 LEU A CA 1
ATOM 928 C C . LEU A 1 124 ? -5.57 -32.281 -18.281 1 97.88 124 LEU A C 1
ATOM 930 O O . LEU A 1 124 ? -6.312 -31.312 -18.453 1 97.88 124 LEU A O 1
ATOM 934 N N . LYS A 1 125 ? -4.793 -32.469 -17.188 1 98.25 125 LYS A N 1
ATOM 935 C CA . LYS A 1 125 ? -4.637 -31.406 -16.188 1 98.25 125 LYS A CA 1
ATOM 936 C C . LYS A 1 125 ? -3.363 -30.609 -16.422 1 98.25 125 LYS A C 1
ATOM 938 O O . LYS A 1 125 ? -2.283 -31.172 -16.594 1 98.25 125 LYS A O 1
ATOM 943 N N . LEU A 1 126 ? -3.498 -29.312 -16.594 1 98.31 126 LEU A N 1
ATOM 944 C CA . LEU A 1 126 ? -2.379 -28.391 -16.594 1 98.31 126 LEU A CA 1
ATOM 945 C C . LEU A 1 126 ? -2.436 -27.469 -15.367 1 98.31 126 LEU A C 1
ATOM 947 O O . LEU A 1 126 ? -3.287 -26.578 -15.297 1 98.31 126 LEU A O 1
ATOM 951 N N . LEU A 1 127 ? -1.508 -27.672 -14.461 1 97.81 127 LEU A N 1
ATOM 952 C CA . LEU A 1 127 ? -1.474 -26.875 -13.234 1 97.81 127 LEU A CA 1
ATOM 953 C C . LEU A 1 127 ? -0.26 -25.953 -13.219 1 97.81 127 LEU A C 1
ATOM 955 O O . LEU A 1 127 ? 0.87 -26.391 -13.43 1 97.81 127 LEU A O 1
ATOM 959 N N . VAL A 1 128 ? -0.456 -24.703 -13.133 1 97.56 128 VAL A N 1
ATOM 960 C CA . VAL A 1 128 ? 0.561 -23.719 -12.797 1 97.56 128 VAL A CA 1
ATOM 961 C C . VAL A 1 128 ? 0.402 -23.297 -11.344 1 97.56 128 VAL A C 1
ATOM 963 O O . VAL A 1 128 ? -0.446 -22.453 -11.023 1 97.56 128 VAL A O 1
ATOM 966 N N . PRO A 1 129 ? 1.188 -23.812 -10.508 1 96 129 PRO A N 1
ATOM 967 C CA . PRO A 1 129 ? 0.917 -23.625 -9.086 1 96 129 PRO A CA 1
ATOM 968 C C . PRO A 1 129 ? 1.356 -22.25 -8.586 1 96 129 PRO A C 1
ATOM 970 O O . PRO A 1 129 ? 2.551 -21.938 -8.594 1 96 129 PRO A O 1
ATOM 973 N N . PHE A 1 130 ? 0.452 -21.453 -8.234 1 96.38 130 PHE A N 1
ATOM 974 C CA . PHE A 1 130 ? 0.719 -20.25 -7.461 1 96.38 130 PHE A CA 1
ATOM 975 C C . PHE A 1 130 ? 0.72 -20.547 -5.965 1 96.38 130 PHE A C 1
ATOM 977 O O . PHE A 1 130 ? -0.333 -20.797 -5.379 1 96.38 130 PHE A O 1
ATOM 984 N N . CYS A 1 131 ? 1.764 -20.453 -5.352 1 94.56 131 CYS A N 1
ATOM 985 C CA . CYS A 1 131 ? 2.018 -21.016 -4.035 1 94.56 131 CYS A CA 1
ATOM 986 C C . CYS A 1 131 ? 1.02 -20.484 -3.01 1 94.56 131 CYS A C 1
ATOM 988 O O . CYS A 1 131 ? 0.588 -21.234 -2.121 1 94.56 131 CYS A O 1
ATOM 990 N N . ARG A 1 132 ? 0.598 -19.234 -3.121 1 95.69 132 ARG A N 1
ATOM 991 C CA . ARG A 1 132 ? -0.262 -18.641 -2.107 1 95.69 132 ARG A CA 1
ATOM 992 C C . ARG A 1 132 ? -1.638 -19.297 -2.096 1 95.69 132 ARG A C 1
ATOM 994 O O . ARG A 1 132 ? -2.27 -19.406 -1.044 1 95.69 132 ARG A O 1
ATOM 1001 N N . ARG A 1 133 ? -2.059 -19.781 -3.238 1 96.25 133 ARG A N 1
ATOM 1002 C CA . ARG A 1 133 ? -3.367 -20.422 -3.299 1 96.25 133 ARG A CA 1
ATOM 1003 C C . ARG A 1 133 ? -3.357 -21.75 -2.549 1 96.25 133 ARG A C 1
ATOM 1005 O O . ARG A 1 133 ? -4.414 -22.281 -2.203 1 96.25 133 ARG A O 1
ATOM 1012 N N . PHE A 1 134 ? -2.209 -22.266 -2.305 1 96.06 134 PHE A N 1
ATOM 1013 C CA . PHE A 1 134 ? -2.098 -23.562 -1.647 1 96.06 134 PHE A CA 1
ATOM 1014 C C . PHE A 1 134 ? -1.669 -23.391 -0.194 1 96.06 134 PHE A C 1
ATOM 1016 O O . PHE A 1 134 ? -1.405 -24.375 0.496 1 96.06 134 PHE A O 1
ATOM 1023 N N . ASP A 1 135 ? -1.534 -22.156 0.27 1 95.56 135 ASP A N 1
ATOM 1024 C CA . ASP A 1 135 ? -1.238 -21.859 1.668 1 95.56 135 ASP A CA 1
ATOM 1025 C C . ASP A 1 135 ? -2.508 -21.891 2.516 1 95.56 135 ASP A C 1
ATOM 1027 O O . ASP A 1 135 ? -3.533 -21.328 2.125 1 95.56 135 ASP A O 1
ATOM 1031 N N . GLU A 1 136 ? -2.426 -22.5 3.68 1 93.69 136 GLU A N 1
ATOM 1032 C CA . GLU A 1 136 ? -3.609 -22.703 4.508 1 93.69 136 GLU A CA 1
ATOM 1033 C C . GLU A 1 136 ? -4.184 -21.391 5 1 93.69 136 GLU A C 1
ATOM 1035 O O . GLU A 1 136 ? -5.402 -21.25 5.148 1 93.69 136 GLU A O 1
ATOM 1040 N N . SER A 1 137 ? -3.361 -20.453 5.309 1 94.75 137 SER A N 1
ATOM 1041 C CA . SER A 1 137 ? -3.842 -19.141 5.762 1 94.75 137 SER A CA 1
ATOM 1042 C C . SER A 1 137 ? -4.633 -18.438 4.668 1 94.75 137 SER A C 1
ATOM 1044 O O . SER A 1 137 ? -5.695 -17.875 4.93 1 94.75 137 SER A O 1
ATOM 1046 N N . TYR A 1 138 ? -4.105 -18.5 3.488 1 96.5 138 TYR A N 1
ATOM 1047 C CA . TYR A 1 138 ? -4.797 -17.891 2.357 1 96.5 138 TYR A CA 1
ATOM 1048 C C . TYR A 1 138 ? -6.113 -18.594 2.072 1 96.5 138 TYR A C 1
ATOM 1050 O O . TYR A 1 138 ? -7.121 -17.969 1.765 1 96.5 138 TYR A O 1
ATOM 1058 N N . ARG A 1 139 ? -6.086 -19.891 2.156 1 95.69 139 ARG A N 1
ATOM 1059 C CA . ARG A 1 139 ? -7.305 -20.672 1.94 1 95.69 139 ARG A CA 1
ATOM 1060 C C . ARG A 1 139 ? -8.344 -20.375 3.02 1 95.69 139 ARG A C 1
ATOM 1062 O O . ARG A 1 139 ? -9.547 -20.375 2.75 1 95.69 139 ARG A O 1
ATOM 1069 N N . HIS A 1 140 ? -7.879 -20.172 4.246 1 96.12 140 HIS A N 1
ATOM 1070 C CA . HIS A 1 140 ? -8.789 -19.766 5.316 1 96.12 140 HIS A CA 1
ATOM 1071 C C . HIS A 1 140 ? -9.508 -18.469 4.969 1 96.12 140 HIS A C 1
ATOM 1073 O O . HIS A 1 140 ? -10.734 -18.391 5.086 1 96.12 140 HIS A O 1
ATOM 1079 N N . VAL A 1 141 ? -8.789 -17.5 4.504 1 96.69 141 VAL A N 1
ATOM 1080 C CA . VAL A 1 141 ? -9.383 -16.219 4.129 1 96.69 141 VAL A CA 1
ATOM 1081 C C . VAL A 1 141 ? -10.32 -16.422 2.939 1 96.69 141 VAL A C 1
ATOM 1083 O O . VAL A 1 141 ? -11.375 -15.789 2.867 1 96.69 141 VAL A O 1
ATOM 1086 N N . LYS A 1 142 ? -9.961 -17.25 2.021 1 97.19 142 LYS A N 1
ATOM 1087 C CA . LYS A 1 142 ? -10.836 -17.531 0.887 1 97.19 142 LYS A CA 1
ATOM 1088 C C . LYS A 1 142 ? -12.18 -18.094 1.353 1 97.19 142 LYS A C 1
ATOM 1090 O O . LYS A 1 142 ? -13.227 -17.734 0.814 1 97.19 142 LYS A O 1
ATOM 1095 N N . ARG A 1 143 ? -12.156 -18.984 2.311 1 96.44 143 ARG A N 1
ATOM 1096 C CA . ARG A 1 143 ? -13.398 -19.516 2.867 1 96.44 143 ARG A CA 1
ATOM 1097 C C . ARG A 1 143 ? -14.242 -18.391 3.479 1 96.44 143 ARG A C 1
ATOM 1099 O O . ARG A 1 143 ? -15.461 -18.391 3.338 1 96.44 143 ARG A O 1
ATOM 1106 N N . MET A 1 144 ? -13.594 -17.453 4.172 1 95.81 144 MET A N 1
ATOM 1107 C CA . MET A 1 144 ? -14.297 -16.312 4.73 1 95.81 144 MET A CA 1
ATOM 1108 C C . MET A 1 144 ? -14.953 -15.484 3.631 1 95.81 144 MET A C 1
ATOM 1110 O O . MET A 1 144 ? -16.109 -15.062 3.768 1 95.81 144 MET A O 1
ATOM 1114 N N . VAL A 1 145 ? -14.242 -15.242 2.527 1 96.06 145 VAL A N 1
ATOM 1115 C CA . VAL A 1 145 ? -14.734 -14.461 1.395 1 96.06 145 VAL A CA 1
ATOM 1116 C C . VAL A 1 145 ? -15.938 -15.164 0.774 1 96.06 145 VAL A C 1
ATOM 1118 O O . VAL A 1 145 ? -16.984 -14.547 0.559 1 96.06 145 VAL A O 1
ATOM 1121 N N . ASP A 1 146 ? -15.797 -16.438 0.579 1 95.69 146 ASP A N 1
ATOM 1122 C CA . ASP A 1 146 ? -16.844 -17.219 -0.074 1 95.69 146 ASP A CA 1
ATOM 1123 C C . ASP A 1 146 ? -18.094 -17.297 0.806 1 95.69 146 ASP A C 1
ATOM 1125 O O . ASP A 1 146 ? -19.219 -17.344 0.299 1 95.69 146 ASP A O 1
ATOM 1129 N N . ALA A 1 147 ? -17.859 -17.281 2.086 1 96.12 147 ALA A N 1
ATOM 1130 C CA . ALA A 1 147 ? -18.969 -17.375 3.037 1 96.12 147 ALA A CA 1
ATOM 1131 C C . ALA A 1 147 ? -19.609 -16 3.258 1 96.12 147 ALA A C 1
ATOM 1133 O O . ALA A 1 147 ? -20.625 -15.891 3.951 1 96.12 147 ALA A O 1
ATOM 1134 N N . GLY A 1 148 ? -18.984 -15 2.74 1 95.56 148 GLY A N 1
ATOM 1135 C CA . GLY A 1 148 ? -19.516 -13.656 2.879 1 95.56 148 GLY A CA 1
ATOM 1136 C C . GLY A 1 148 ? -19.219 -13.031 4.227 1 95.56 148 GLY A C 1
ATOM 1137 O O . GLY A 1 148 ? -19.844 -12.039 4.613 1 95.56 148 GLY A O 1
ATOM 1138 N N . GLU A 1 149 ? -18.266 -13.586 4.934 1 94.81 149 GLU A N 1
ATOM 1139 C CA . GLU A 1 149 ? -17.969 -13.109 6.281 1 94.81 149 GLU A CA 1
ATOM 1140 C C . GLU A 1 149 ? -17.359 -11.711 6.246 1 94.81 149 GLU A C 1
ATOM 1142 O O . GLU A 1 149 ? -17.516 -10.938 7.199 1 94.81 149 GLU A O 1
ATOM 1147 N N . LEU A 1 150 ? -16.734 -11.32 5.168 1 95.94 150 LEU A N 1
ATOM 1148 C CA . LEU A 1 150 ? -16.125 -10 5.047 1 95.94 150 LEU A CA 1
ATOM 1149 C C . LEU A 1 150 ? -17.047 -9.047 4.281 1 95.94 150 LEU A C 1
ATOM 1151 O O . LEU A 1 150 ? -16.656 -7.914 3.986 1 95.94 150 LEU A O 1
ATOM 1155 N N . GLY A 1 151 ? -18.219 -9.484 3.912 1 96.31 151 GLY A N 1
ATOM 1156 C CA . GLY A 1 151 ? -19.047 -8.703 3 1 96.31 151 GLY A CA 1
ATOM 1157 C C . GLY A 1 151 ? -18.531 -8.727 1.571 1 96.31 151 GLY A C 1
ATOM 1158 O O . GLY A 1 151 ? -17.953 -9.711 1.13 1 96.31 151 GLY A O 1
ATOM 1159 N N . GLU A 1 152 ? -18.875 -7.703 0.817 1 95.81 152 GLU A N 1
ATOM 1160 C CA . GLU A 1 152 ? -18.359 -7.59 -0.543 1 95.81 152 GLU A CA 1
ATOM 1161 C C . GLU A 1 152 ? -16.891 -7.164 -0.541 1 95.81 152 GLU A C 1
ATOM 1163 O O . GLU A 1 152 ? -16.562 -6.07 -0.077 1 95.81 152 GLU A O 1
ATOM 1168 N N . VAL A 1 153 ? -16.062 -8.07 -1.009 1 97.38 153 VAL A N 1
ATOM 1169 C CA . VAL A 1 153 ? -14.648 -7.727 -1.124 1 97.38 153 VAL A CA 1
ATOM 1170 C C . VAL A 1 153 ? -14.461 -6.676 -2.215 1 97.38 153 VAL A C 1
ATOM 1172 O O . VAL A 1 153 ? -14.938 -6.84 -3.338 1 97.38 153 VAL A O 1
ATOM 1175 N N . HIS A 1 154 ? -13.695 -5.551 -1.855 1 97 154 HIS A N 1
ATOM 1176 C CA . HIS A 1 154 ? -13.641 -4.465 -2.83 1 97 154 HIS A CA 1
ATOM 1177 C C . HIS A 1 154 ? -12.195 -4.098 -3.162 1 97 154 HIS A C 1
ATOM 1179 O O . HIS A 1 154 ? -11.938 -3.457 -4.184 1 97 154 HIS A O 1
ATOM 1185 N N . ALA A 1 155 ? -11.266 -4.5 -2.346 1 98.5 155 ALA A N 1
ATOM 1186 C CA . ALA A 1 155 ? -9.867 -4.188 -2.621 1 98.5 155 ALA A CA 1
ATOM 1187 C C . ALA A 1 155 ? -8.938 -5.199 -1.955 1 98.5 155 ALA A C 1
ATOM 1189 O O . ALA A 1 155 ? -9.305 -5.82 -0.953 1 98.5 155 ALA A O 1
ATOM 1190 N N . VAL A 1 156 ? -7.805 -5.395 -2.523 1 98.5 156 VAL A N 1
ATOM 1191 C CA . VAL A 1 156 ? -6.73 -6.219 -1.977 1 98.5 156 VAL A CA 1
ATOM 1192 C C . VAL A 1 156 ? -5.414 -5.445 -2.016 1 98.5 156 VAL A C 1
ATOM 1194 O O . VAL A 1 156 ? -5.121 -4.758 -2.996 1 98.5 156 VAL A O 1
ATOM 1197 N N . GLU A 1 157 ? -4.703 -5.379 -0.933 1 98.31 157 GLU A N 1
ATOM 1198 C CA . GLU A 1 157 ? -3.346 -4.852 -0.83 1 98.31 157 GLU A CA 1
ATOM 1199 C C . GLU A 1 157 ? -2.344 -5.961 -0.522 1 98.31 157 GLU A C 1
ATOM 1201 O O . GLU A 1 157 ? -2.529 -6.727 0.426 1 98.31 157 GLU A O 1
ATOM 1206 N N . THR A 1 158 ? -1.3 -6.078 -1.389 1 97.69 158 THR A N 1
ATOM 1207 C CA . THR A 1 158 ? -0.312 -7.125 -1.162 1 97.69 158 THR A CA 1
ATOM 1208 C C . THR A 1 158 ? 1.102 -6.551 -1.174 1 97.69 158 THR A C 1
ATOM 1210 O O . THR A 1 158 ? 1.326 -5.453 -1.69 1 97.69 158 THR A O 1
ATOM 1213 N N . SER A 1 159 ? 1.988 -7.191 -0.528 1 96.56 159 SER A N 1
ATOM 1214 C CA . SER A 1 159 ? 3.424 -6.945 -0.627 1 96.56 159 SER A CA 1
ATOM 1215 C C . SER A 1 159 ? 4.199 -8.25 -0.769 1 96.56 159 SER A C 1
ATOM 1217 O O . SER A 1 159 ? 3.744 -9.305 -0.313 1 96.56 159 SER A O 1
ATOM 1219 N N . CYS A 1 160 ? 5.207 -8.273 -1.431 1 97.06 160 CYS A N 1
ATOM 1220 C CA . CYS A 1 160 ? 6.211 -9.32 -1.552 1 97.06 160 CYS A CA 1
ATOM 1221 C C . CYS A 1 160 ? 7.613 -8.734 -1.611 1 97.06 160 CYS A C 1
ATOM 1223 O O . CYS A 1 160 ? 8.008 -8.148 -2.625 1 97.06 160 CYS A O 1
ATOM 1225 N N . LEU A 1 161 ? 8.352 -8.852 -0.529 1 96.38 161 LEU A N 1
ATOM 1226 C CA . LEU A 1 161 ? 9.625 -8.156 -0.373 1 96.38 161 LEU A CA 1
ATOM 1227 C C . LEU A 1 161 ? 10.742 -9.133 -0.016 1 96.38 161 LEU A C 1
ATOM 1229 O O . LEU A 1 161 ? 10.719 -9.742 1.053 1 96.38 161 LEU A O 1
ATOM 1233 N N . ASP A 1 162 ? 11.703 -9.273 -0.908 1 95.25 162 ASP A N 1
ATOM 1234 C CA . ASP A 1 162 ? 12.852 -10.156 -0.722 1 95.25 162 ASP A CA 1
ATOM 1235 C C . ASP A 1 162 ? 13.953 -9.453 0.071 1 95.25 162 ASP A C 1
ATOM 1237 O O . ASP A 1 162 ? 14.055 -8.227 0.059 1 95.25 162 ASP A O 1
ATOM 1241 N N . GLN A 1 163 ? 14.719 -10.258 0.64 1 93.88 163 GLN A N 1
ATOM 1242 C CA . GLN A 1 163 ? 15.93 -9.758 1.276 1 93.88 163 GLN A CA 1
ATOM 1243 C C . GLN A 1 163 ? 16.984 -9.398 0.237 1 93.88 163 GLN A C 1
ATOM 1245 O O . GLN A 1 163 ? 17.094 -10.062 -0.795 1 93.88 163 GLN A O 1
ATOM 1250 N N . GLN A 1 164 ? 17.781 -8.383 0.539 1 93.62 164 GLN A N 1
ATOM 1251 C CA . GLN A 1 164 ? 18.922 -8.031 -0.294 1 93.62 164 GLN A CA 1
ATOM 1252 C C . GLN A 1 164 ? 19.828 -9.242 -0.516 1 93.62 164 GLN A C 1
ATOM 1254 O O . GLN A 1 164 ? 20.078 -10.023 0.407 1 93.62 164 GLN A O 1
ATOM 1259 N N . ASP A 1 165 ? 20.25 -9.398 -1.753 1 92.12 165 ASP A N 1
ATOM 1260 C CA . ASP A 1 165 ? 21.203 -10.43 -2.15 1 92.12 165 ASP A CA 1
ATOM 1261 C C . ASP A 1 165 ? 22.5 -9.812 -2.68 1 92.12 165 ASP A C 1
ATOM 1263 O O . ASP A 1 165 ? 22.516 -9.273 -3.787 1 92.12 165 ASP A O 1
ATOM 1267 N N . PRO A 1 166 ? 23.516 -9.891 -1.934 1 87.56 166 PRO A N 1
ATOM 1268 C CA . PRO A 1 166 ? 24.75 -9.227 -2.334 1 87.56 166 PRO A CA 1
ATOM 1269 C C . PRO A 1 166 ? 25.453 -9.93 -3.49 1 87.56 166 PRO A C 1
ATOM 1271 O O . PRO A 1 166 ? 26.422 -9.406 -4.043 1 87.56 166 PRO A O 1
ATOM 1274 N N . SER A 1 167 ? 25.031 -11.094 -3.887 1 87.81 167 SER A N 1
ATOM 1275 C CA . SER A 1 167 ? 25.719 -11.891 -4.898 1 87.81 167 SER A CA 1
ATOM 1276 C C . SER A 1 167 ? 25.516 -11.312 -6.293 1 87.81 167 SER A C 1
ATOM 1278 O O . SER A 1 167 ? 26.156 -11.727 -7.25 1 87.81 167 SER A O 1
ATOM 1280 N N . GLY A 1 168 ? 24.578 -10.32 -6.367 1 84.56 168 GLY A N 1
ATOM 1281 C CA . GLY A 1 168 ? 24.25 -9.781 -7.672 1 84.56 168 GLY A CA 1
ATOM 1282 C C . GLY A 1 168 ? 23.219 -10.602 -8.422 1 84.56 168 GLY A C 1
ATOM 1283 O O . GLY A 1 168 ? 22.938 -10.344 -9.594 1 84.56 168 GLY A O 1
ATOM 1284 N N . PHE A 1 169 ? 22.688 -11.508 -7.852 1 87.38 169 PHE A N 1
ATOM 1285 C CA . PHE A 1 169 ? 21.75 -12.453 -8.438 1 87.38 169 PHE A CA 1
ATOM 1286 C C . PHE A 1 169 ? 20.609 -11.727 -9.125 1 87.38 169 PHE A C 1
ATOM 1288 O O . PHE A 1 169 ? 20.266 -12.031 -10.266 1 87.38 169 PHE A O 1
ATOM 1295 N N . PHE A 1 170 ? 20.094 -10.75 -8.469 1 90.62 170 PHE A N 1
ATOM 1296 C CA . PHE A 1 170 ? 18.891 -10.102 -8.977 1 90.62 170 PHE A CA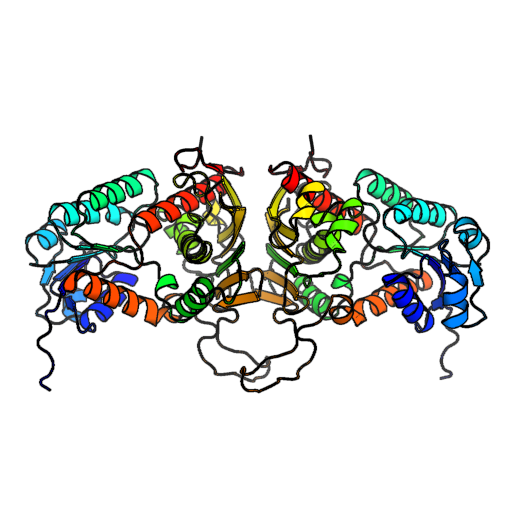 1
ATOM 1297 C C . PHE A 1 170 ? 19.188 -9.359 -10.273 1 90.62 170 PHE A C 1
ATOM 1299 O O . PHE A 1 170 ? 18.344 -9.289 -11.164 1 90.62 170 PHE A O 1
ATOM 1306 N N . VAL A 1 171 ? 20.359 -8.844 -10.406 1 91.25 171 VAL A N 1
ATOM 1307 C CA . VAL A 1 171 ? 20.734 -8.117 -11.617 1 91.25 171 VAL A CA 1
ATOM 1308 C C . VAL A 1 171 ? 20.891 -9.094 -12.781 1 91.25 171 VAL A C 1
ATOM 1310 O O . VAL A 1 171 ? 20.312 -8.898 -13.844 1 91.25 171 VAL A O 1
ATOM 1313 N N . ALA A 1 172 ? 21.641 -10.172 -12.562 1 88.5 172 ALA A N 1
ATOM 1314 C CA . ALA A 1 172 ? 21.844 -11.172 -13.602 1 88.5 172 ALA A CA 1
ATOM 1315 C C . ALA A 1 172 ? 20.531 -11.812 -14.023 1 88.5 172 ALA A C 1
ATOM 1317 O O . ALA A 1 172 ? 20.297 -12.062 -15.211 1 88.5 172 ALA A O 1
ATOM 1318 N N . PHE A 1 173 ? 19.703 -12.016 -13.117 1 88.25 173 PHE A N 1
ATOM 1319 C CA . PHE A 1 173 ? 18.438 -12.703 -13.328 1 88.25 173 PHE A CA 1
ATOM 1320 C C . PHE A 1 173 ? 17.469 -11.82 -14.094 1 88.25 173 PHE A C 1
ATOM 1322 O O . PHE A 1 173 ? 16.625 -12.32 -14.836 1 88.25 173 PHE A O 1
ATOM 1329 N N . SER A 1 174 ? 17.562 -10.547 -13.938 1 89.25 174 SER A N 1
ATOM 1330 C CA . SER A 1 174 ? 16.656 -9.594 -14.57 1 89.25 174 SER A CA 1
ATOM 1331 C C . SER A 1 174 ? 16.703 -9.711 -16.094 1 89.25 174 SER A C 1
ATOM 1333 O O . SER A 1 174 ? 15.695 -9.492 -16.766 1 89.25 174 SER A O 1
ATOM 1335 N N . ALA A 1 175 ? 17.812 -10.133 -16.609 1 86.19 175 ALA A N 1
ATOM 1336 C CA . ALA A 1 175 ? 18 -10.25 -18.047 1 86.19 175 ALA A CA 1
ATOM 1337 C C . ALA A 1 175 ? 17.078 -11.305 -18.641 1 86.19 175 ALA A C 1
ATOM 1339 O O . ALA A 1 175 ? 16.719 -11.242 -19.812 1 86.19 175 ALA A O 1
ATOM 1340 N N . GLN A 1 176 ? 16.578 -12.227 -17.828 1 86.81 176 GLN A N 1
ATOM 1341 C CA . GLN A 1 176 ? 15.828 -13.352 -18.359 1 86.81 176 GLN A CA 1
ATOM 1342 C C . GLN A 1 176 ? 14.453 -13.453 -17.719 1 86.81 176 GLN A C 1
ATOM 1344 O O . GLN A 1 176 ? 13.609 -14.242 -18.156 1 86.81 176 GLN A O 1
ATOM 1349 N N . SER A 1 177 ? 14.172 -12.688 -16.734 1 88.75 177 SER A N 1
ATOM 1350 C CA . SER A 1 177 ? 12.992 -12.898 -15.906 1 88.75 177 SER A CA 1
ATOM 1351 C C . SER A 1 177 ? 11.781 -12.164 -16.469 1 88.75 177 SER A C 1
ATOM 1353 O O . SER A 1 177 ? 10.648 -12.414 -16.047 1 88.75 177 SER A O 1
ATOM 1355 N N . GLY A 1 178 ? 11.945 -11.266 -17.438 1 90.81 178 GLY A N 1
ATOM 1356 C CA . GLY A 1 178 ? 10.867 -10.445 -17.953 1 90.81 178 GLY A CA 1
ATOM 1357 C C . GLY A 1 178 ? 10.602 -9.211 -17.109 1 90.81 178 GLY A C 1
ATOM 1358 O O . GLY A 1 178 ? 9.773 -8.375 -17.469 1 90.81 178 GLY A O 1
ATOM 1359 N N . GLY A 1 179 ? 11.414 -9.086 -15.977 1 95.19 179 GLY A N 1
ATOM 1360 C CA . GLY A 1 179 ? 11.242 -7.934 -15.102 1 95.19 179 GLY A CA 1
ATOM 1361 C C . GLY A 1 179 ? 10.555 -8.281 -13.789 1 95.19 179 GLY A C 1
ATOM 1362 O O . GLY A 1 179 ? 9.953 -9.344 -13.664 1 95.19 179 GLY A O 1
ATOM 1363 N N . ILE A 1 180 ? 10.641 -7.367 -12.859 1 96.81 180 ILE A N 1
ATOM 1364 C CA . ILE A 1 180 ? 10.242 -7.633 -11.477 1 96.81 180 ILE A CA 1
ATOM 1365 C C . ILE A 1 180 ? 8.734 -7.879 -11.414 1 96.81 180 ILE A C 1
ATOM 1367 O O . ILE A 1 180 ? 8.266 -8.703 -10.625 1 96.81 180 ILE A O 1
ATOM 1371 N N . PHE A 1 181 ? 7.91 -7.207 -12.242 1 97.94 181 PHE A N 1
ATOM 1372 C CA . PHE A 1 181 ? 6.465 -7.387 -12.203 1 97.94 181 PHE A CA 1
ATOM 1373 C C . PHE A 1 181 ? 6.07 -8.742 -12.766 1 97.94 181 PHE A C 1
ATOM 1375 O O . PHE A 1 181 ? 5.105 -9.359 -12.305 1 97.94 181 PHE A O 1
ATOM 1382 N N . VAL A 1 182 ? 6.777 -9.25 -13.719 1 96.12 182 VAL A N 1
ATOM 1383 C CA . VAL A 1 182 ? 6.5 -10.547 -14.32 1 96.12 182 VAL A CA 1
ATOM 1384 C C . VAL A 1 182 ? 6.984 -11.664 -13.398 1 96.12 182 VAL A C 1
ATOM 1386 O O . VAL A 1 182 ? 6.254 -12.625 -13.141 1 96.12 182 VAL A O 1
ATOM 1389 N N . ASP A 1 183 ? 8.102 -11.484 -12.906 1 93.44 183 ASP A N 1
ATOM 1390 C CA . ASP A 1 183 ? 8.727 -12.531 -12.102 1 93.44 183 ASP A CA 1
ATOM 1391 C C . ASP A 1 183 ? 8.086 -12.617 -10.719 1 93.44 183 ASP A C 1
ATOM 1393 O O . ASP A 1 183 ? 7.734 -13.703 -10.258 1 93.44 183 ASP A O 1
ATOM 1397 N N . MET A 1 184 ? 7.977 -11.5 -10.055 1 95.12 184 MET A N 1
ATOM 1398 C CA . MET A 1 184 ? 7.543 -11.469 -8.664 1 95.12 184 MET A CA 1
ATOM 1399 C C . MET A 1 184 ? 6.086 -11.031 -8.555 1 95.12 184 MET A C 1
ATOM 1401 O O . MET A 1 184 ? 5.309 -11.625 -7.801 1 95.12 184 MET A O 1
ATOM 1405 N N . GLY A 1 185 ? 5.73 -10.047 -9.312 1 97.5 185 GLY A N 1
ATOM 1406 C CA . GLY A 1 185 ? 4.402 -9.453 -9.219 1 97.5 185 GLY A CA 1
ATOM 1407 C C . GLY A 1 185 ? 3.293 -10.43 -9.555 1 97.5 185 GLY A C 1
ATOM 1408 O O . GLY A 1 185 ? 2.17 -10.297 -9.07 1 97.5 185 GLY A O 1
ATOM 1409 N N . ILE A 1 186 ? 3.572 -11.383 -10.305 1 97.25 186 ILE A N 1
ATOM 1410 C CA . ILE A 1 186 ? 2.566 -12.32 -10.797 1 97.25 186 ILE A CA 1
ATOM 1411 C C . ILE A 1 186 ? 1.913 -13.039 -9.617 1 97.25 186 ILE A C 1
ATOM 1413 O O . ILE A 1 186 ? 0.733 -13.391 -9.68 1 97.25 186 ILE A O 1
ATOM 1417 N N . HIS A 1 187 ? 2.623 -13.281 -8.531 1 96.88 187 HIS A N 1
ATOM 1418 C CA . HIS A 1 187 ? 2.059 -13.898 -7.336 1 96.88 187 HIS A CA 1
ATOM 1419 C C . HIS A 1 187 ? 1.012 -13 -6.691 1 96.88 187 HIS A C 1
ATOM 1421 O O . HIS A 1 187 ? -0.052 -13.469 -6.285 1 96.88 187 HIS A O 1
ATOM 1427 N N . ASP A 1 188 ? 1.335 -11.734 -6.598 1 97.94 188 ASP A N 1
ATOM 1428 C CA . ASP A 1 188 ? 0.431 -10.75 -6.012 1 97.94 188 ASP A CA 1
ATOM 1429 C C . ASP A 1 188 ? -0.821 -10.57 -6.867 1 97.94 188 ASP A C 1
ATOM 1431 O O . ASP A 1 188 ? -1.932 -10.477 -6.34 1 97.94 188 ASP A O 1
ATOM 1435 N N . ILE A 1 189 ? -0.592 -10.562 -8.133 1 98.5 189 ILE A N 1
ATOM 1436 C CA . ILE A 1 189 ? -1.688 -10.414 -9.086 1 98.5 189 ILE A CA 1
ATOM 1437 C C . ILE A 1 189 ? -2.633 -11.609 -8.969 1 98.5 189 ILE A C 1
ATOM 1439 O O . ILE A 1 189 ? -3.85 -11.438 -8.875 1 98.5 189 ILE A O 1
ATOM 1443 N N . ASP A 1 190 ? -2.107 -12.781 -8.93 1 98.12 190 ASP A N 1
ATOM 1444 C CA . ASP A 1 190 ? -2.93 -13.984 -8.891 1 98.12 190 ASP A CA 1
ATOM 1445 C C . ASP A 1 190 ? -3.746 -14.055 -7.605 1 98.12 190 ASP A C 1
ATOM 1447 O O . ASP A 1 190 ? -4.945 -14.352 -7.637 1 98.12 190 ASP A O 1
ATOM 1451 N N . ILE A 1 191 ? -3.104 -13.812 -6.473 1 98.06 191 ILE A N 1
ATOM 1452 C CA . ILE A 1 191 ? -3.818 -13.961 -5.211 1 98.06 191 ILE A CA 1
ATOM 1453 C C . ILE A 1 191 ? -4.91 -12.898 -5.109 1 98.06 191 ILE A C 1
ATOM 1455 O O . ILE A 1 191 ? -5.977 -13.141 -4.539 1 98.06 191 ILE A O 1
ATOM 1459 N N . ALA A 1 192 ? -4.609 -11.734 -5.637 1 98.5 192 ALA A N 1
ATOM 1460 C CA . ALA A 1 192 ? -5.637 -10.695 -5.66 1 98.5 192 ALA A CA 1
ATOM 1461 C C . ALA A 1 192 ? -6.832 -11.125 -6.504 1 98.5 192 ALA A C 1
ATOM 1463 O O . ALA A 1 192 ? -7.984 -10.922 -6.109 1 98.5 192 ALA A O 1
ATOM 1464 N N . ARG A 1 193 ? -6.586 -11.695 -7.66 1 97.62 193 ARG A N 1
ATOM 1465 C CA . ARG A 1 193 ? -7.664 -12.203 -8.5 1 97.62 193 ARG A CA 1
ATOM 1466 C C . ARG A 1 193 ? -8.469 -13.273 -7.777 1 97.62 193 ARG A C 1
ATOM 1468 O O . ARG A 1 193 ? -9.695 -13.32 -7.902 1 97.62 193 ARG A O 1
ATOM 1475 N N . PHE A 1 194 ? -7.75 -14.125 -7.066 1 97.5 194 PHE A N 1
ATOM 1476 C CA . PHE A 1 194 ? -8.359 -15.195 -6.281 1 97.5 194 PHE A CA 1
ATOM 1477 C C . PHE A 1 194 ? -9.391 -14.633 -5.312 1 97.5 194 PHE A C 1
ATOM 1479 O O . PHE A 1 194 ? -10.469 -15.203 -5.145 1 97.5 194 PHE A O 1
ATOM 1486 N N . TYR A 1 195 ? -9.164 -13.469 -4.688 1 97.88 195 TYR A N 1
ATOM 1487 C CA . TYR A 1 195 ? -10.039 -12.891 -3.674 1 97.88 195 TYR A CA 1
ATOM 1488 C C . TYR A 1 195 ? -11.039 -11.93 -4.305 1 97.88 195 TYR A C 1
ATOM 1490 O O . TYR A 1 195 ? -12.188 -11.852 -3.873 1 97.88 195 TYR A O 1
ATOM 1498 N N . LEU A 1 196 ? -10.617 -11.148 -5.289 1 97.25 196 LEU A N 1
ATOM 1499 C CA . LEU A 1 196 ? -11.445 -10.102 -5.871 1 97.25 196 LEU A CA 1
ATOM 1500 C C . LEU A 1 196 ? -12.453 -10.688 -6.855 1 97.25 196 LEU A C 1
ATOM 1502 O O . LEU A 1 196 ? -13.445 -10.039 -7.195 1 97.25 196 LEU A O 1
ATOM 1506 N N . GLN A 1 197 ? -12.156 -11.875 -7.422 1 94.25 197 GLN A N 1
ATOM 1507 C CA . GLN A 1 197 ? -13.055 -12.562 -8.344 1 94.25 197 GLN A CA 1
ATOM 1508 C C . GLN A 1 197 ? -13.5 -11.641 -9.477 1 94.25 197 GLN A C 1
ATOM 1510 O O . GLN A 1 197 ? -14.695 -11.391 -9.641 1 94.25 197 GLN A O 1
ATOM 1515 N N . PRO A 1 198 ? -12.555 -11.234 -10.281 1 93.56 198 PRO A N 1
ATOM 1516 C CA . PRO A 1 198 ? -12.773 -10.148 -11.234 1 93.56 198 PRO A CA 1
ATOM 1517 C C . PRO A 1 198 ? -13.836 -10.492 -12.281 1 93.56 198 PRO A C 1
ATOM 1519 O O . PRO A 1 198 ? -14.352 -9.594 -12.961 1 93.56 198 PRO A O 1
ATOM 1522 N N . THR A 1 199 ? -14.188 -11.719 -12.438 1 92.25 199 THR A N 1
ATOM 1523 C CA . THR A 1 199 ? -15.188 -12.086 -13.43 1 92.25 199 THR A CA 1
ATOM 1524 C C . THR A 1 199 ? -16.594 -11.828 -12.906 1 92.25 199 THR A C 1
ATOM 1526 O O . THR A 1 199 ? -17.531 -11.68 -13.688 1 92.25 199 THR A O 1
ATOM 1529 N N . ILE A 1 200 ? -16.766 -11.828 -11.625 1 91.88 200 ILE A N 1
ATOM 1530 C CA . ILE A 1 200 ? -18.078 -11.602 -11.023 1 91.88 200 ILE A CA 1
ATOM 1531 C C . ILE A 1 200 ? -18.469 -10.133 -11.156 1 91.88 200 ILE A C 1
ATOM 1533 O O . ILE A 1 200 ? -17.719 -9.25 -10.719 1 91.88 200 ILE A O 1
ATOM 1537 N N . GLY A 1 201 ? -19.594 -9.898 -11.75 1 89.88 201 GLY A N 1
ATOM 1538 C CA . GLY A 1 201 ? -20.062 -8.531 -11.93 1 89.88 201 GLY A CA 1
ATOM 1539 C C . GLY A 1 201 ? -19.344 -7.789 -13.039 1 89.88 201 GLY A C 1
ATOM 1540 O O . GLY A 1 201 ? -19.469 -6.57 -13.164 1 89.88 201 GLY A O 1
ATOM 1541 N N . CYS A 1 202 ? -18.547 -8.492 -13.781 1 92.69 202 CYS A N 1
ATOM 1542 C CA . CYS A 1 202 ? -17.812 -7.902 -14.898 1 92.69 202 CYS A CA 1
ATOM 1543 C C . CYS A 1 202 ? -18.719 -7.723 -16.109 1 92.69 202 CYS A C 1
ATOM 1545 O O . CYS A 1 202 ? -19.328 -8.68 -16.578 1 92.69 202 CYS A O 1
ATOM 1547 N N . PRO A 1 203 ? -18.844 -6.555 -16.641 1 90.88 203 PRO A N 1
ATOM 1548 C CA . PRO A 1 203 ? -19.734 -6.332 -17.781 1 90.88 203 PRO A CA 1
ATOM 1549 C C . PRO A 1 203 ? -19.359 -7.164 -19 1 90.88 203 PRO A C 1
ATOM 1551 O O . PRO A 1 203 ? -20.219 -7.656 -19.719 1 90.88 203 PRO A O 1
ATOM 1554 N N . ASN A 1 204 ? -18.062 -7.266 -19.328 1 93.38 204 ASN A N 1
ATOM 1555 C CA . ASN A 1 204 ? -17.453 -8.086 -20.359 1 93.38 204 ASN A CA 1
ATOM 1556 C C . ASN A 1 204 ? -16.469 -9.102 -19.766 1 93.38 204 ASN A C 1
ATOM 1558 O O . ASN A 1 204 ? -15.359 -8.742 -19.391 1 93.38 204 ASN A O 1
ATOM 1562 N N . PRO A 1 205 ? -16.938 -10.336 -19.703 1 88.62 205 PRO A N 1
ATOM 1563 C CA . PRO A 1 205 ? -16.125 -11.344 -19.016 1 88.62 205 PRO A CA 1
ATOM 1564 C C . PRO A 1 205 ? -14.711 -11.445 -19.609 1 88.62 205 PRO A C 1
ATOM 1566 O O . PRO A 1 205 ? -13.805 -11.953 -18.953 1 88.62 205 PRO A O 1
ATOM 1569 N N . ARG A 1 206 ? -14.531 -10.984 -20.875 1 91.38 206 ARG A N 1
ATOM 1570 C CA . ARG A 1 206 ? -13.203 -11.062 -21.484 1 91.38 206 ARG A CA 1
ATOM 1571 C C . ARG A 1 206 ? -12.297 -9.953 -20.969 1 91.38 206 ARG A C 1
ATOM 1573 O O . ARG A 1 206 ? -11.078 -10.125 -20.891 1 91.38 206 ARG A O 1
ATOM 1580 N N . LYS A 1 207 ? -12.836 -8.859 -20.656 1 96.25 207 LYS A N 1
ATOM 1581 C CA . LYS A 1 207 ? -12.078 -7.711 -20.172 1 96.25 207 LYS A CA 1
ATOM 1582 C C . LYS A 1 207 ? -12.18 -7.578 -18.656 1 96.25 207 LYS A C 1
ATOM 1584 O O . LYS A 1 207 ? -12.953 -6.766 -18.141 1 96.25 207 LYS A O 1
ATOM 1589 N N . GLN A 1 208 ? -11.352 -8.227 -18.047 1 96.94 208 GLN A N 1
ATOM 1590 C CA . GLN A 1 208 ? -11.414 -8.273 -16.594 1 96.94 208 GLN A CA 1
ATOM 1591 C C . GLN A 1 208 ? -10.727 -7.059 -15.969 1 96.94 208 GLN A C 1
ATOM 1593 O O . GLN A 1 208 ? -10.938 -6.754 -14.789 1 96.94 208 GLN A O 1
ATOM 1598 N N . VAL A 1 209 ? -9.867 -6.391 -16.703 1 98.25 209 VAL A N 1
ATOM 1599 C CA . VAL A 1 209 ? -9.078 -5.262 -16.234 1 98.25 209 VAL A CA 1
ATOM 1600 C C . VAL A 1 209 ? -9.359 -4.035 -17.094 1 98.25 209 VAL A C 1
ATOM 1602 O O . VAL A 1 209 ? -9.445 -4.137 -18.312 1 98.25 209 VAL A O 1
ATOM 1605 N N . ASN A 1 210 ? -9.555 -2.881 -16.469 1 97.31 210 ASN A N 1
ATOM 1606 C CA . ASN A 1 210 ? -9.688 -1.628 -17.203 1 97.31 210 ASN A CA 1
ATOM 1607 C C . ASN A 1 210 ? -8.32 -1.021 -17.516 1 97.31 210 ASN A C 1
ATOM 1609 O O . ASN A 1 210 ? -8.031 -0.686 -18.672 1 97.31 210 ASN A O 1
ATOM 1613 N N . ARG A 1 211 ? -7.5 -0.919 -16.5 1 97.19 211 ARG A N 1
ATOM 1614 C CA . ARG A 1 211 ? -6.191 -0.298 -16.656 1 97.19 211 ARG A CA 1
ATOM 1615 C C . ARG A 1 211 ? -5.27 -0.652 -15.5 1 97.19 211 ARG A C 1
ATOM 1617 O O . ARG A 1 211 ? -5.73 -1.066 -14.438 1 97.19 211 ARG A O 1
ATOM 1624 N N . VAL A 1 212 ? -3.998 -0.517 -15.789 1 98.5 212 VAL A N 1
ATOM 1625 C CA . VAL A 1 212 ? -2.971 -0.72 -14.773 1 98.5 212 VAL A CA 1
ATOM 1626 C C . VAL A 1 212 ? -1.967 0.43 -14.82 1 98.5 212 VAL A C 1
ATOM 1628 O O . VAL A 1 212 ? -1.854 1.126 -15.828 1 98.5 212 VAL A O 1
ATOM 1631 N N . PHE A 1 213 ? -1.295 0.68 -13.68 1 98.19 213 PHE A N 1
ATOM 1632 C CA . PHE A 1 213 ? -0.229 1.669 -13.57 1 98.19 213 PHE A CA 1
ATOM 1633 C C . PHE A 1 213 ? 0.857 1.19 -12.609 1 98.19 213 PHE A C 1
ATOM 1635 O O . PHE A 1 213 ? 0.558 0.63 -11.555 1 98.19 213 PHE A O 1
ATOM 1642 N N . ALA A 1 214 ? 2.092 1.339 -13.07 1 98.25 214 ALA A N 1
ATOM 1643 C CA . ALA A 1 214 ? 3.203 0.895 -12.234 1 98.25 214 ALA A CA 1
ATOM 1644 C C . ALA A 1 214 ? 4.367 1.883 -12.297 1 98.25 214 ALA A C 1
ATOM 1646 O O . ALA A 1 214 ? 4.57 2.547 -13.312 1 98.25 214 ALA A O 1
ATOM 1647 N N . VAL A 1 215 ? 5.09 2.018 -11.18 1 97.75 215 VAL A N 1
ATOM 1648 C CA . VAL A 1 215 ? 6.355 2.738 -11.086 1 97.75 215 VAL A CA 1
ATOM 1649 C C . VAL A 1 215 ? 7.414 1.846 -10.445 1 97.75 215 VAL A C 1
ATOM 1651 O O . VAL A 1 215 ? 7.086 0.826 -9.828 1 97.75 215 VAL A O 1
ATOM 1654 N N . GLY A 1 216 ? 8.633 2.189 -10.656 1 96.5 216 GLY A N 1
ATOM 1655 C CA . GLY A 1 216 ? 9.734 1.442 -10.07 1 96.5 216 GLY A CA 1
ATOM 1656 C C . GLY A 1 216 ? 10.93 2.314 -9.727 1 96.5 216 GLY A C 1
ATOM 1657 O O . GLY A 1 216 ? 11.016 3.465 -10.156 1 96.5 216 GLY A O 1
ATOM 1658 N N . GLN A 1 217 ? 11.734 1.782 -8.805 1 95.69 217 GLN A N 1
ATOM 1659 C CA . GLN A 1 217 ? 12.984 2.445 -8.445 1 95.69 217 GLN A CA 1
ATOM 1660 C C . GLN A 1 217 ? 14.109 1.433 -8.273 1 95.69 217 GLN A C 1
ATOM 1662 O O . GLN A 1 217 ? 13.867 0.227 -8.211 1 95.69 217 GLN A O 1
ATOM 1667 N N . THR A 1 218 ? 15.359 1.871 -8.406 1 96 218 THR A N 1
ATOM 1668 C CA . THR A 1 218 ? 16.562 1.134 -8.031 1 96 218 THR A CA 1
ATOM 1669 C C . THR A 1 218 ? 17.203 1.741 -6.789 1 96 218 THR A C 1
ATOM 1671 O O . THR A 1 218 ? 18.047 2.637 -6.895 1 96 218 THR A O 1
ATOM 1674 N N . ALA A 1 219 ? 16.891 1.175 -5.691 1 94.44 219 ALA A N 1
ATOM 1675 C CA . ALA A 1 219 ? 17.359 1.725 -4.422 1 94.44 219 ALA A CA 1
ATOM 1676 C C . ALA A 1 219 ? 18.719 1.161 -4.055 1 94.44 219 ALA A C 1
ATOM 1678 O O . ALA A 1 219 ? 19.562 1.864 -3.477 1 94.44 219 ALA A O 1
ATOM 1679 N N . VAL A 1 220 ? 18.938 -0.099 -4.34 1 94.56 220 VAL A N 1
ATOM 1680 C CA . VAL A 1 220 ? 20.156 -0.777 -3.922 1 94.56 220 VAL A CA 1
ATOM 1681 C C . VAL A 1 220 ? 20.922 -1.269 -5.152 1 94.56 220 VAL A C 1
ATOM 1683 O O . VAL A 1 220 ? 22.141 -1.097 -5.242 1 94.56 220 VAL A O 1
ATOM 1686 N N . TYR A 1 221 ? 20.172 -1.804 -6.117 1 95.19 221 TYR A N 1
ATOM 1687 C CA . TYR A 1 221 ? 20.812 -2.422 -7.273 1 95.19 221 TYR A CA 1
ATOM 1688 C C . TYR A 1 221 ? 20.75 -1.5 -8.484 1 95.19 221 TYR A C 1
ATOM 1690 O O . TYR A 1 221 ? 20.016 -1.763 -9.445 1 95.19 221 TYR A O 1
ATOM 1698 N N . GLY A 1 222 ? 21.594 -0.556 -8.523 1 93.94 222 GLY A N 1
ATOM 1699 C CA . GLY A 1 222 ? 21.625 0.426 -9.602 1 93.94 222 GLY A CA 1
ATOM 1700 C C . GLY A 1 222 ? 21.797 -0.196 -10.969 1 93.94 222 GLY A C 1
ATOM 1701 O O . GLY A 1 222 ? 21.266 0.312 -11.961 1 93.94 222 GLY A O 1
ATOM 1702 N N . ALA A 1 223 ? 22.469 -1.29 -11.094 1 94 223 ALA A N 1
ATOM 1703 C CA . ALA A 1 223 ? 22.781 -1.952 -12.359 1 94 223 ALA A CA 1
ATOM 1704 C C . ALA A 1 223 ? 21.516 -2.469 -13.031 1 94 223 ALA A C 1
ATOM 1706 O O . ALA A 1 223 ? 21.516 -2.77 -14.227 1 94 223 ALA A O 1
ATOM 1707 N N . LEU A 1 224 ? 20.469 -2.549 -12.336 1 94.94 224 LEU A N 1
ATOM 1708 C CA . LEU A 1 224 ? 19.203 -2.992 -12.906 1 94.94 224 LEU A CA 1
ATOM 1709 C C . LEU A 1 224 ? 18.703 -2.002 -13.961 1 94.94 224 LEU A C 1
ATOM 1711 O O . LEU A 1 224 ? 17.875 -2.354 -14.812 1 94.94 224 LEU A O 1
ATOM 1715 N N . ASN A 1 225 ? 19.156 -0.81 -13.828 1 93.56 225 ASN A N 1
ATOM 1716 C CA . ASN A 1 225 ? 18.766 0.207 -14.797 1 93.56 225 ASN A CA 1
ATOM 1717 C C . ASN A 1 225 ? 19.141 -0.203 -16.219 1 93.56 225 ASN A C 1
ATOM 1719 O O . ASN A 1 225 ? 18.438 0.153 -17.172 1 93.56 225 ASN A O 1
ATOM 1723 N N . GLU A 1 226 ? 20.172 -0.958 -16.359 1 91.5 226 GLU A N 1
ATOM 1724 C CA . GLU A 1 226 ? 20.625 -1.42 -17.672 1 91.5 226 GLU A CA 1
ATOM 1725 C C . GLU A 1 226 ? 19.594 -2.336 -18.312 1 91.5 226 GLU A C 1
ATOM 1727 O O . GLU A 1 226 ? 19.531 -2.443 -19.547 1 91.5 226 GLU A O 1
ATOM 1732 N N . PHE A 1 227 ? 18.812 -2.934 -17.562 1 91.94 227 PHE A N 1
ATOM 1733 C CA . PHE A 1 227 ? 17.797 -3.863 -18.031 1 91.94 227 PHE A CA 1
ATOM 1734 C C . PHE A 1 227 ? 16.406 -3.234 -17.953 1 91.94 227 PHE A C 1
ATOM 1736 O O . PHE A 1 227 ? 15.398 -3.924 -18.125 1 91.94 227 PHE A O 1
ATOM 1743 N N . GLN A 1 228 ? 16.375 -1.926 -17.625 1 94.5 228 GLN A N 1
ATOM 1744 C CA . GLN A 1 228 ? 15.102 -1.232 -17.438 1 94.5 228 GLN A CA 1
ATOM 1745 C C . GLN A 1 228 ? 14.219 -1.966 -16.438 1 94.5 228 GLN A C 1
ATOM 1747 O O . GLN A 1 228 ? 13.039 -2.199 -16.688 1 94.5 228 GLN A O 1
ATOM 1752 N N . ASP A 1 229 ? 14.844 -2.359 -15.406 1 96.38 229 ASP A N 1
ATOM 1753 C CA . ASP A 1 229 ? 14.164 -3.072 -14.328 1 96.38 229 ASP A CA 1
ATOM 1754 C C . ASP A 1 229 ? 14.367 -2.367 -12.984 1 96.38 229 ASP A C 1
ATOM 1756 O O . ASP A 1 229 ? 15 -1.312 -12.922 1 96.38 229 ASP A O 1
ATOM 1760 N N . ALA A 1 230 ? 13.656 -2.812 -11.961 1 97.38 230 ALA A N 1
ATOM 1761 C CA . ALA A 1 230 ? 13.664 -2.152 -10.664 1 97.38 230 ALA A CA 1
ATOM 1762 C C . ALA A 1 230 ? 13.898 -3.158 -9.539 1 97.38 230 ALA A C 1
ATOM 1764 O O . ALA A 1 230 ? 13.695 -4.359 -9.719 1 97.38 230 ALA A O 1
ATOM 1765 N N . ASP A 1 231 ? 14.422 -2.643 -8.43 1 97.5 231 ASP A N 1
ATOM 1766 C CA . ASP A 1 231 ? 14.516 -3.51 -7.262 1 97.5 231 ASP A CA 1
ATOM 1767 C C . ASP A 1 231 ? 13.352 -3.262 -6.301 1 97.5 231 ASP A C 1
ATOM 1769 O O . ASP A 1 231 ? 13.18 -3.998 -5.328 1 97.5 231 ASP A O 1
ATOM 1773 N N . ASN A 1 232 ? 12.586 -2.184 -6.57 1 98.06 232 ASN A N 1
ATOM 1774 C CA . ASN A 1 232 ? 11.281 -1.956 -5.957 1 98.06 232 ASN A CA 1
ATOM 1775 C C . ASN A 1 232 ? 10.25 -1.507 -6.984 1 98.06 232 ASN A C 1
ATOM 1777 O O . ASN A 1 232 ? 10.492 -0.578 -7.754 1 98.06 232 ASN A O 1
ATOM 1781 N N . GLY A 1 233 ? 9.148 -2.195 -7.027 1 98.5 233 GLY A N 1
ATOM 1782 C CA . GLY A 1 233 ? 8.031 -1.84 -7.891 1 98.5 233 GLY A CA 1
ATOM 1783 C C . GLY A 1 233 ? 6.742 -1.606 -7.129 1 98.5 233 GLY A C 1
ATOM 1784 O O . GLY A 1 233 ? 6.465 -2.287 -6.137 1 98.5 233 GLY A O 1
ATOM 1785 N N . PHE A 1 234 ? 5.957 -0.625 -7.551 1 98.56 234 PHE A N 1
ATOM 1786 C CA . PHE A 1 234 ? 4.656 -0.261 -7 1 98.56 234 PHE A CA 1
ATOM 1787 C C . PHE A 1 234 ? 3.594 -0.238 -8.094 1 98.56 234 PHE A C 1
ATOM 1789 O O . PHE A 1 234 ? 3.842 0.245 -9.195 1 98.56 234 PHE A O 1
ATOM 1796 N N . ALA A 1 235 ? 2.432 -0.796 -7.715 1 98.62 235 ALA A N 1
ATOM 1797 C CA . ALA A 1 235 ? 1.478 -0.956 -8.812 1 98.62 235 ALA A CA 1
ATOM 1798 C C . ALA A 1 235 ? 0.044 -0.774 -8.32 1 98.62 235 ALA A C 1
ATOM 1800 O O . ALA A 1 235 ? -0.254 -1.031 -7.148 1 98.62 235 ALA A O 1
ATOM 1801 N N . ILE A 1 236 ? -0.823 -0.321 -9.211 1 98.62 236 ILE A N 1
ATOM 1802 C CA . ILE A 1 236 ? -2.273 -0.27 -9.07 1 98.62 236 ILE A CA 1
ATOM 1803 C C . ILE A 1 236 ? -2.932 -0.976 -10.258 1 98.62 236 ILE A C 1
ATOM 1805 O O . ILE A 1 236 ? -2.557 -0.75 -11.406 1 98.62 236 ILE A O 1
ATOM 1809 N N . VAL A 1 237 ? -3.814 -1.85 -9.992 1 98.62 237 VAL A N 1
ATOM 1810 C CA . VAL A 1 237 ? -4.641 -2.51 -10.992 1 98.62 237 VAL A CA 1
ATOM 1811 C C . VAL A 1 237 ? -6.113 -2.18 -10.75 1 98.62 237 VAL A C 1
ATOM 1813 O O . VAL A 1 237 ? -6.637 -2.412 -9.656 1 98.62 237 VAL A O 1
ATOM 1816 N N . GLU A 1 238 ? -6.746 -1.594 -11.703 1 98.06 238 GLU A N 1
ATOM 1817 C CA . GLU A 1 238 ? -8.188 -1.352 -11.672 1 98.06 238 GLU A CA 1
ATOM 1818 C C . GLU A 1 238 ? -8.938 -2.398 -12.492 1 98.06 238 GLU A C 1
ATOM 1820 O O . GLU A 1 238 ? -8.844 -2.422 -13.719 1 98.06 238 GLU A O 1
ATOM 1825 N N . PHE A 1 239 ? -9.68 -3.217 -11.828 1 97.88 239 PHE A N 1
ATOM 1826 C CA . PHE A 1 239 ? -10.445 -4.254 -12.508 1 97.88 239 PHE A CA 1
ATOM 1827 C C . PHE A 1 239 ? -11.734 -3.68 -13.094 1 97.88 239 PHE A C 1
ATOM 1829 O O . PHE A 1 239 ? -12.219 -2.643 -12.633 1 97.88 239 PHE A O 1
ATOM 1836 N N . ALA A 1 240 ? -12.273 -4.371 -14.031 1 96.31 240 ALA A N 1
ATOM 1837 C CA . ALA A 1 240 ? -13.445 -3.906 -14.766 1 96.31 240 ALA A CA 1
ATOM 1838 C C . ALA A 1 240 ? -14.695 -3.969 -13.891 1 96.31 240 ALA A C 1
ATOM 1840 O O . ALA A 1 240 ? -15.688 -3.277 -14.156 1 96.31 240 ALA A O 1
ATOM 1841 N N . ASN A 1 241 ? -14.664 -4.75 -12.867 1 94.56 241 ASN A N 1
ATOM 1842 C CA . ASN A 1 241 ? -15.812 -4.828 -11.969 1 94.56 241 ASN A CA 1
ATOM 1843 C C . ASN A 1 241 ? -15.703 -3.811 -10.836 1 94.56 241 ASN A C 1
ATOM 1845 O O . ASN A 1 241 ? -16.406 -3.92 -9.836 1 94.56 241 ASN A O 1
ATOM 1849 N N . GLY A 1 242 ? -14.766 -2.902 -10.891 1 93.69 242 GLY A N 1
ATOM 1850 C CA . GLY A 1 242 ? -14.664 -1.795 -9.953 1 93.69 242 GLY A CA 1
ATOM 1851 C C . GLY A 1 242 ? -13.734 -2.082 -8.789 1 93.69 242 GLY A C 1
ATOM 1852 O O . GLY A 1 242 ? -13.492 -1.209 -7.957 1 93.69 242 GLY A O 1
ATOM 1853 N N . LYS A 1 243 ? -13.203 -3.238 -8.711 1 96.88 243 LYS A N 1
ATOM 1854 C CA . LYS A 1 243 ? -12.336 -3.629 -7.605 1 96.88 243 LYS A CA 1
ATOM 1855 C C . LYS A 1 243 ? -10.883 -3.236 -7.879 1 96.88 243 LYS A C 1
ATOM 1857 O O . LYS A 1 243 ? -10.508 -2.982 -9.023 1 96.88 243 LYS A O 1
ATOM 1862 N N . ILE A 1 244 ? -10.086 -3.1 -6.754 1 98.31 244 ILE A N 1
ATOM 1863 C CA . ILE A 1 244 ? -8.75 -2.527 -6.883 1 98.31 244 ILE A CA 1
ATOM 1864 C C . ILE A 1 244 ? -7.723 -3.463 -6.246 1 98.31 244 ILE A C 1
ATOM 1866 O O . ILE A 1 244 ? -7.961 -4.008 -5.164 1 98.31 244 ILE A O 1
ATOM 1870 N N . LEU A 1 245 ? -6.617 -3.625 -6.945 1 98.69 245 LEU A N 1
ATOM 1871 C CA . LEU A 1 245 ? -5.41 -4.211 -6.371 1 98.69 245 LEU A CA 1
ATOM 1872 C C . LEU A 1 245 ? -4.281 -3.186 -6.312 1 98.69 245 LEU A C 1
ATOM 1874 O O . LEU A 1 245 ? -4.023 -2.482 -7.293 1 98.69 245 LEU A O 1
ATOM 1878 N N . THR A 1 246 ? -3.648 -3.023 -5.164 1 98.56 246 THR A N 1
ATOM 1879 C CA . THR A 1 246 ? -2.371 -2.33 -5.043 1 98.56 246 THR A CA 1
ATOM 1880 C C . THR A 1 246 ? -1.313 -3.246 -4.438 1 98.56 246 THR A C 1
ATOM 1882 O O . THR A 1 246 ? -1.615 -4.047 -3.551 1 98.56 246 THR A O 1
ATOM 1885 N N . PHE A 1 247 ? -0.126 -3.121 -4.934 1 98.12 247 PHE A N 1
ATOM 1886 C CA . PHE A 1 247 ? 0.881 -3.979 -4.316 1 98.12 247 PHE A CA 1
ATOM 1887 C C . PHE A 1 247 ? 2.275 -3.385 -4.488 1 98.12 247 PHE A C 1
ATOM 1889 O O . PHE A 1 247 ? 2.486 -2.516 -5.336 1 98.12 247 PHE A O 1
ATOM 1896 N N . HIS A 1 248 ? 3.131 -3.732 -3.592 1 98.44 248 HIS A N 1
ATOM 1897 C CA . HIS A 1 248 ? 4.547 -3.389 -3.531 1 98.44 248 HIS A CA 1
ATOM 1898 C C . HIS A 1 248 ? 5.422 -4.637 -3.59 1 98.44 248 HIS A C 1
ATOM 1900 O O . HIS A 1 248 ? 5.262 -5.551 -2.777 1 98.44 248 HIS A O 1
ATOM 1906 N N . ILE A 1 249 ? 6.266 -4.742 -4.586 1 98.31 249 ILE A N 1
ATOM 1907 C CA . ILE A 1 249 ? 7.258 -5.809 -4.684 1 98.31 249 ILE A CA 1
ATOM 1908 C C . ILE A 1 249 ? 8.664 -5.223 -4.555 1 98.31 249 ILE A C 1
ATOM 1910 O O . ILE A 1 249 ? 8.938 -4.129 -5.059 1 98.31 249 ILE A O 1
ATOM 1914 N N . GLY A 1 250 ? 9.5 -5.918 -3.822 1 97.25 250 GLY A N 1
ATOM 1915 C CA . GLY A 1 250 ? 10.828 -5.383 -3.559 1 97.25 250 GLY A CA 1
ATOM 1916 C C . GLY A 1 250 ? 11.867 -6.457 -3.324 1 97.25 250 GLY A C 1
ATOM 1917 O O . GLY A 1 250 ? 11.531 -7.598 -3 1 97.25 250 GLY A O 1
ATOM 1918 N N . ARG A 1 251 ? 13.109 -6.086 -3.492 1 96.88 251 ARG A N 1
ATOM 1919 C CA . ARG A 1 251 ? 14.242 -6.984 -3.316 1 96.88 251 ARG A CA 1
ATOM 1920 C C . ARG A 1 251 ? 15.273 -6.387 -2.361 1 96.88 251 ARG A C 1
ATOM 1922 O O . ARG A 1 251 ? 16.453 -6.703 -2.443 1 96.88 251 ARG A O 1
ATOM 1929 N N . THR A 1 252 ? 14.82 -5.434 -1.463 1 95 252 THR A N 1
ATOM 1930 C CA . THR A 1 252 ? 15.812 -4.637 -0.761 1 95 252 THR A CA 1
ATOM 1931 C C . THR A 1 252 ? 15.633 -4.754 0.75 1 95 252 THR A C 1
ATOM 1933 O O . THR A 1 252 ? 16.188 -3.959 1.511 1 95 252 THR A O 1
ATOM 1936 N N . LEU A 1 253 ? 14.812 -5.629 1.253 1 93.62 253 LEU A N 1
ATOM 1937 C CA . LEU A 1 253 ? 14.68 -5.789 2.697 1 93.62 253 LEU A CA 1
ATOM 1938 C C . LEU A 1 253 ? 16.016 -6.195 3.324 1 93.62 253 LEU A C 1
ATOM 1940 O O . LEU A 1 253 ? 16.875 -6.77 2.652 1 93.62 253 LEU A O 1
ATOM 1944 N N . THR A 1 254 ? 16.109 -5.926 4.59 1 92.81 254 THR A N 1
ATOM 1945 C CA . THR A 1 254 ? 17.328 -6.309 5.309 1 92.81 254 THR A CA 1
ATOM 1946 C C . THR A 1 254 ? 17 -7.293 6.43 1 92.81 254 THR A C 1
ATOM 1948 O O . THR A 1 254 ? 17.906 -7.832 7.074 1 92.81 254 THR A O 1
ATOM 1951 N N . ASN A 1 255 ? 15.75 -7.535 6.672 1 89.81 255 ASN A N 1
ATOM 1952 C CA . ASN A 1 255 ? 15.352 -8.328 7.832 1 89.81 255 ASN A CA 1
ATOM 1953 C C . ASN A 1 255 ? 14.836 -9.703 7.422 1 89.81 255 ASN A C 1
ATOM 1955 O O . ASN A 1 255 ? 14.242 -10.414 8.234 1 89.81 255 ASN A O 1
ATOM 1959 N N . GLY A 1 256 ? 14.906 -10.117 6.219 1 92.31 256 GLY A N 1
ATOM 1960 C CA . GLY A 1 256 ? 14.367 -11.383 5.738 1 92.31 256 GLY A CA 1
ATOM 1961 C C . GLY A 1 256 ? 13.383 -11.211 4.602 1 92.31 256 GLY A C 1
ATOM 1962 O O . GLY A 1 256 ? 13.617 -10.438 3.672 1 92.31 256 GLY A O 1
ATOM 1963 N N . PHE A 1 257 ? 12.367 -12 4.637 1 93.38 257 PHE A N 1
ATOM 1964 C CA . PHE A 1 257 ? 11.336 -12.031 3.605 1 93.38 257 PHE A CA 1
ATOM 1965 C C . PHE A 1 257 ? 9.977 -11.68 4.188 1 93.38 257 PHE A C 1
ATOM 1967 O O . PHE A 1 257 ? 9.586 -12.211 5.227 1 93.38 257 PHE A O 1
ATOM 1974 N N . GLU A 1 258 ? 9.344 -10.727 3.52 1 94.19 258 GLU A N 1
ATOM 1975 C CA . GLU A 1 258 ? 7.988 -10.359 3.92 1 94.19 258 GLU A CA 1
ATOM 1976 C C . GLU A 1 258 ? 7.008 -10.531 2.764 1 94.19 258 GLU A C 1
ATOM 1978 O O . GLU A 1 258 ? 7.305 -10.156 1.628 1 94.19 258 GLU A O 1
ATOM 1983 N N . SER A 1 259 ? 5.926 -11.133 3.027 1 94.94 259 SER A N 1
ATOM 1984 C CA . SER A 1 259 ? 4.805 -11.273 2.105 1 94.94 259 SER A CA 1
ATOM 1985 C C . SER A 1 259 ? 3.471 -11.195 2.844 1 94.94 259 SER A C 1
ATOM 1987 O O . SER A 1 259 ? 3.143 -12.086 3.633 1 94.94 259 SER A O 1
ATOM 1989 N N . ALA A 1 260 ? 2.732 -10.156 2.625 1 95.5 260 ALA A N 1
ATOM 1990 C CA . ALA A 1 260 ? 1.459 -9.961 3.312 1 95.5 260 ALA A CA 1
ATOM 1991 C C . ALA A 1 260 ? 0.343 -9.641 2.322 1 95.5 260 ALA A C 1
ATOM 1993 O O . ALA A 1 260 ? 0.599 -9.109 1.239 1 95.5 260 ALA A O 1
ATOM 1994 N N . THR A 1 261 ? -0.841 -10.031 2.613 1 97.25 261 THR A N 1
ATOM 1995 C CA . THR A 1 261 ? -2.041 -9.75 1.833 1 97.25 261 THR A CA 1
ATOM 1996 C C . THR A 1 261 ? -3.18 -9.289 2.738 1 97.25 261 THR A C 1
ATOM 1998 O O . THR A 1 261 ? -3.533 -9.984 3.697 1 97.25 261 THR A O 1
ATOM 2001 N N . ARG A 1 262 ? -3.695 -8.172 2.457 1 97.25 262 ARG A N 1
ATOM 2002 C CA . ARG A 1 262 ? -4.902 -7.707 3.139 1 97.25 262 ARG A CA 1
ATOM 2003 C C . ARG A 1 262 ? -6.09 -7.68 2.186 1 97.25 262 ARG A C 1
ATOM 2005 O O . ARG A 1 262 ? -5.988 -7.16 1.072 1 97.25 262 ARG A O 1
ATOM 2012 N N . VAL A 1 263 ? -7.141 -8.242 2.635 1 98 263 VAL A N 1
ATOM 2013 C CA . VAL A 1 263 ? -8.391 -8.289 1.886 1 98 263 VAL A CA 1
ATOM 2014 C C . VAL A 1 263 ? -9.43 -7.398 2.564 1 98 263 VAL A C 1
ATOM 2016 O O . VAL A 1 263 ? -9.781 -7.617 3.727 1 98 263 VAL A O 1
ATOM 2019 N N . PHE A 1 264 ? -9.883 -6.383 1.82 1 97.25 264 PHE A N 1
ATOM 2020 C CA . PHE A 1 264 ? -10.867 -5.449 2.359 1 97.25 264 PHE A CA 1
ATOM 2021 C C . PHE A 1 264 ? -12.273 -5.828 1.908 1 97.25 264 PHE A C 1
ATOM 2023 O O . PHE A 1 264 ? -12.539 -5.949 0.71 1 97.25 264 PHE A O 1
ATOM 2030 N N . GLY A 1 265 ? -13.172 -5.945 2.867 1 97.19 265 GLY A N 1
ATOM 2031 C CA . GLY A 1 265 ? -14.586 -6.125 2.586 1 97.19 265 GLY A CA 1
ATOM 2032 C C . GLY A 1 265 ? -15.469 -5.113 3.287 1 97.19 265 GLY A C 1
ATOM 2033 O O . GLY A 1 265 ? -15 -4.375 4.16 1 97.19 265 GLY A O 1
ATOM 2034 N N . THR A 1 266 ? -16.719 -5.02 2.904 1 95.44 266 THR A N 1
ATOM 2035 C CA . THR A 1 266 ? -17.656 -4.023 3.406 1 95.44 266 THR A CA 1
ATOM 2036 C C . THR A 1 266 ? -18.031 -4.32 4.855 1 95.44 266 THR A C 1
ATOM 2038 O O . THR A 1 266 ? -18.562 -3.453 5.551 1 95.44 266 THR A O 1
ATOM 2041 N N . LYS A 1 267 ? -17.734 -5.551 5.363 1 95.38 267 LYS A N 1
ATOM 2042 C CA . LYS A 1 267 ? -18.094 -5.906 6.734 1 95.38 267 LYS A CA 1
ATOM 2043 C C . LYS A 1 267 ? -16.859 -6.145 7.586 1 95.38 267 LYS A C 1
ATOM 2045 O O . LYS A 1 267 ? -16.953 -6.387 8.789 1 95.38 267 LYS A O 1
ATOM 2050 N N . GLY A 1 268 ? -15.727 -6.094 6.965 1 94 268 GLY A N 1
ATOM 2051 C CA . GLY A 1 268 ? -14.477 -6.336 7.668 1 94 268 GLY A CA 1
ATOM 2052 C C . GLY A 1 268 ? -13.305 -6.57 6.734 1 94 268 GLY A C 1
ATOM 2053 O O . GLY A 1 268 ? -13.461 -6.566 5.512 1 94 268 GLY A O 1
ATOM 2054 N N . SER A 1 269 ? -12.109 -6.668 7.316 1 94.56 269 SER A N 1
ATOM 2055 C CA . SER A 1 269 ? -10.906 -6.984 6.551 1 94.56 269 SER A CA 1
ATOM 2056 C C . SER A 1 269 ? -10.117 -8.109 7.207 1 94.56 269 SER A C 1
ATOM 2058 O O . SER A 1 269 ? -10.297 -8.391 8.391 1 94.56 269 SER A O 1
ATOM 2060 N N . ALA A 1 270 ? -9.391 -8.852 6.414 1 95.38 270 ALA A N 1
ATOM 2061 C CA . ALA A 1 270 ? -8.5 -9.914 6.879 1 95.38 270 ALA A CA 1
ATOM 2062 C C . ALA A 1 270 ? -7.074 -9.703 6.375 1 95.38 270 ALA A C 1
ATOM 2064 O O . ALA A 1 270 ? -6.871 -9.297 5.23 1 95.38 270 ALA A O 1
ATOM 2065 N N . ILE A 1 271 ? -6.09 -9.906 7.262 1 95.19 271 ILE A N 1
ATOM 2066 C CA . ILE A 1 271 ? -4.688 -9.789 6.879 1 95.19 271 ILE A CA 1
ATOM 2067 C C . ILE A 1 271 ? -4 -11.148 7.02 1 95.19 271 ILE A C 1
ATOM 2069 O O . ILE A 1 271 ? -4.039 -11.758 8.094 1 95.19 271 ILE A O 1
ATOM 2073 N N . VAL A 1 272 ? -3.461 -11.617 5.883 1 95.25 272 VAL A N 1
ATOM 2074 C CA . VAL A 1 272 ? -2.607 -12.805 5.914 1 95.25 272 VAL A CA 1
ATOM 2075 C C . VAL A 1 272 ? -1.146 -12.383 6.055 1 95.25 272 VAL A C 1
ATOM 2077 O O . VAL A 1 272 ? -0.657 -11.555 5.281 1 95.25 272 VAL A O 1
ATOM 2080 N N . ASN A 1 273 ? -0.499 -12.953 7.027 1 92.38 273 ASN A N 1
ATOM 2081 C CA . ASN A 1 273 ? 0.935 -12.781 7.234 1 92.38 273 ASN A CA 1
ATOM 2082 C C . ASN A 1 273 ? 1.299 -11.32 7.453 1 92.38 273 ASN A C 1
ATOM 2084 O O . ASN A 1 273 ? 2.254 -10.812 6.855 1 92.38 273 ASN A O 1
ATOM 2088 N N . GLY A 1 274 ? 0.532 -10.578 8.305 1 87.5 274 GLY A N 1
ATOM 2089 C CA . GLY A 1 274 ? 0.83 -9.195 8.648 1 87.5 274 GLY A CA 1
ATOM 2090 C C . GLY A 1 274 ? 2.127 -9.039 9.414 1 87.5 274 GLY A C 1
ATOM 2091 O O . GLY A 1 274 ? 2.77 -7.988 9.352 1 87.5 274 GLY A O 1
ATOM 2092 N N . ASN A 1 275 ? 2.469 -9.977 10.125 1 79.44 275 ASN A N 1
ATOM 2093 C CA . ASN A 1 275 ? 3.74 -10.102 10.828 1 79.44 275 ASN A CA 1
ATOM 2094 C C . ASN A 1 275 ? 4.527 -11.32 10.359 1 79.44 275 ASN A C 1
ATOM 2096 O O . ASN A 1 275 ? 4.215 -12.445 10.742 1 79.44 275 ASN A O 1
ATOM 2100 N N . SER A 1 276 ? 5.559 -11.078 9.641 1 81.44 276 SER A N 1
ATOM 2101 C CA . SER A 1 276 ? 6.316 -12.172 9.047 1 81.44 276 SER A CA 1
ATOM 2102 C C . SER A 1 276 ? 7.25 -12.82 10.07 1 81.44 276 SER A C 1
ATOM 2104 O O . SER A 1 276 ? 8.406 -12.422 10.195 1 81.44 276 SER A O 1
ATOM 2106 N N . THR A 1 277 ? 6.734 -13.734 10.844 1 84.31 277 THR A N 1
ATOM 2107 C CA . THR A 1 277 ? 7.57 -14.422 11.828 1 84.31 277 THR A CA 1
ATOM 2108 C C . THR A 1 277 ? 7.773 -15.883 11.445 1 84.31 277 THR A C 1
ATOM 2110 O O . THR A 1 277 ? 6.855 -16.531 10.93 1 84.31 277 THR A O 1
ATOM 2113 N N . ILE A 1 278 ? 8.961 -16.359 11.75 1 84.62 278 ILE A N 1
ATOM 2114 C CA . ILE A 1 278 ? 9.312 -17.734 11.406 1 84.62 278 ILE A CA 1
ATOM 2115 C C . ILE A 1 278 ? 8.641 -18.703 12.391 1 84.62 278 ILE A C 1
ATOM 2117 O O . ILE A 1 278 ? 8.289 -19.828 12.031 1 84.62 278 ILE A O 1
ATOM 2121 N N . ASP A 1 279 ? 8.602 -18.297 13.641 1 83.31 279 ASP A N 1
ATOM 2122 C CA . ASP A 1 279 ? 7.98 -19.078 14.703 1 83.31 279 ASP A CA 1
ATOM 2123 C C . ASP A 1 279 ? 7.508 -18.172 15.844 1 83.31 279 ASP A C 1
ATOM 2125 O O . ASP A 1 279 ? 7.434 -16.953 15.688 1 83.31 279 ASP A O 1
ATOM 2129 N N . ARG A 1 280 ? 7.109 -18.734 16.953 1 80 280 ARG A N 1
ATOM 2130 C CA . ARG A 1 280 ? 6.496 -17.984 18.047 1 80 280 ARG A CA 1
ATOM 2131 C C . ARG A 1 280 ? 7.535 -17.594 19.094 1 80 280 ARG A C 1
ATOM 2133 O O . ARG A 1 280 ? 7.184 -17.234 20.219 1 80 280 ARG A O 1
ATOM 2140 N N . VAL A 1 281 ? 8.852 -17.688 18.734 1 80.19 281 VAL A N 1
ATOM 2141 C CA . VAL A 1 281 ? 9.914 -17.422 19.703 1 80.19 281 VAL A CA 1
ATOM 2142 C C . VAL A 1 281 ? 10.18 -15.914 19.75 1 80.19 281 VAL A C 1
ATOM 2144 O O . VAL A 1 281 ? 10.43 -15.281 18.734 1 80.19 281 VAL A O 1
ATOM 2147 N N . GLU A 1 282 ? 10.109 -15.336 20.891 1 85.5 282 GLU A N 1
ATOM 2148 C CA . GLU A 1 282 ? 10.547 -13.969 21.172 1 85.5 282 GLU A CA 1
ATOM 2149 C C . GLU A 1 282 ? 11.93 -13.953 21.828 1 85.5 282 GLU A C 1
ATOM 2151 O O . GLU A 1 282 ? 12.164 -14.664 22.797 1 85.5 282 GLU A O 1
ATOM 2156 N N . VAL A 1 283 ? 12.789 -13.289 21.188 1 81.94 283 VAL A N 1
ATOM 2157 C CA . VAL A 1 283 ? 14.109 -13.086 21.781 1 81.94 283 VAL A CA 1
ATOM 2158 C C . VAL A 1 283 ? 14.133 -11.766 22.547 1 81.94 283 VAL A C 1
ATOM 2160 O O . VAL A 1 283 ? 13.758 -10.719 22 1 81.94 283 VAL A O 1
ATOM 2163 N N . ARG A 1 284 ? 14.359 -11.742 23.781 1 81.5 284 ARG A N 1
ATOM 2164 C CA . ARG A 1 284 ? 14.445 -10.57 24.641 1 81.5 284 ARG A CA 1
ATOM 2165 C C . ARG A 1 284 ? 15.883 -10.336 25.094 1 81.5 284 ARG A C 1
ATOM 2167 O O . ARG A 1 284 ? 16.422 -11.117 25.891 1 81.5 284 ARG A O 1
ATOM 2174 N N . ASP A 1 285 ? 16.453 -9.289 24.469 1 86.56 285 ASP A N 1
ATOM 2175 C CA . ASP A 1 285 ? 17.844 -8.977 24.781 1 86.56 285 ASP A CA 1
ATOM 2176 C C . ASP A 1 285 ? 18.062 -7.469 24.875 1 86.56 285 ASP A C 1
ATOM 2178 O O . ASP A 1 285 ? 17.109 -6.711 25.094 1 86.56 285 ASP A O 1
ATOM 2182 N N . VAL A 1 286 ? 19.391 -6.988 24.766 1 83.12 286 VAL A N 1
ATOM 2183 C CA . VAL A 1 286 ? 19.75 -5.586 24.953 1 83.12 286 VAL A CA 1
ATOM 2184 C C . VAL A 1 286 ? 19.094 -4.734 23.875 1 83.12 286 VAL A C 1
ATOM 2186 O O . VAL A 1 286 ? 18.938 -3.521 24.031 1 83.12 286 VAL A O 1
ATOM 2189 N N . HIS A 1 287 ? 18.641 -5.414 22.828 1 82.81 287 HIS A N 1
ATOM 2190 C CA . HIS A 1 287 ? 18.062 -4.688 21.719 1 82.81 287 HIS A CA 1
ATOM 2191 C C . HIS A 1 287 ? 16.531 -4.625 21.828 1 82.81 287 HIS A C 1
ATOM 2193 O O . HIS A 1 287 ? 15.875 -3.977 21.016 1 82.81 287 HIS A O 1
ATOM 2199 N N . GLY A 1 288 ? 16.031 -5.297 22.781 1 88.31 288 GLY A N 1
ATOM 2200 C CA . GLY A 1 288 ? 14.602 -5.312 23.016 1 88.31 288 GLY A CA 1
ATOM 2201 C C . GLY A 1 288 ? 13.977 -6.68 22.812 1 88.31 288 GLY A C 1
ATOM 2202 O O . GLY A 1 288 ? 14.539 -7.695 23.219 1 88.31 288 GLY A O 1
ATOM 2203 N N . VAL A 1 289 ? 12.773 -6.691 22.5 1 82.75 289 VAL A N 1
ATOM 2204 C CA . VAL A 1 289 ? 12.016 -7.902 22.188 1 82.75 289 VAL A CA 1
ATOM 2205 C C . VAL A 1 289 ? 11.852 -8.031 20.672 1 82.75 289 VAL A C 1
ATOM 2207 O O . VAL A 1 289 ? 11.359 -7.109 20.016 1 82.75 289 VAL A O 1
ATOM 2210 N N . ARG A 1 290 ? 12.328 -9.031 20.078 1 85.81 290 ARG A N 1
ATOM 2211 C CA . ARG A 1 290 ? 12.219 -9.211 18.625 1 85.81 290 ARG A CA 1
ATOM 2212 C C . ARG A 1 290 ? 11.844 -10.648 18.281 1 85.81 290 ARG A C 1
ATOM 2214 O O . ARG A 1 290 ? 12.008 -11.555 19.109 1 85.81 290 ARG A O 1
ATOM 2221 N N . THR A 1 291 ? 11.219 -10.781 17.109 1 85.62 291 THR A N 1
ATOM 2222 C CA . THR A 1 291 ? 10.984 -12.078 16.484 1 85.62 291 THR A CA 1
ATOM 2223 C C . THR A 1 291 ? 11.75 -12.203 15.172 1 85.62 291 THR A C 1
ATOM 2225 O O . THR A 1 291 ? 12.039 -11.203 14.516 1 85.62 291 THR A O 1
ATOM 2228 N N . ALA A 1 292 ? 12.102 -13.484 14.922 1 84.94 292 ALA A N 1
ATOM 2229 C CA . ALA A 1 292 ? 12.789 -13.719 13.656 1 84.94 292 ALA A CA 1
ATOM 2230 C C . ALA A 1 292 ? 11.812 -13.711 12.484 1 84.94 292 ALA A C 1
ATOM 2232 O O . ALA A 1 292 ? 10.703 -14.242 12.594 1 84.94 292 ALA A O 1
ATOM 2233 N N . THR A 1 293 ? 12.242 -12.984 11.453 1 88.56 293 THR A N 1
ATOM 2234 C CA . THR A 1 293 ? 11.461 -13 10.219 1 88.56 293 THR A CA 1
ATOM 2235 C C . THR A 1 293 ? 11.828 -14.211 9.367 1 88.56 293 THR A C 1
ATOM 2237 O O . THR A 1 293 ? 12.922 -14.758 9.492 1 88.56 293 THR A O 1
ATOM 2240 N N . THR A 1 294 ? 10.883 -14.695 8.531 1 91 294 THR A N 1
ATOM 2241 C CA . THR A 1 294 ? 11.195 -15.766 7.598 1 91 294 THR A CA 1
ATOM 2242 C C . THR A 1 294 ? 12.312 -15.344 6.648 1 91 294 THR A C 1
ATOM 2244 O O . THR A 1 294 ? 12.344 -14.203 6.188 1 91 294 THR A O 1
ATOM 2247 N N . PRO A 1 295 ? 13.195 -16.266 6.363 1 88.44 295 PRO A N 1
ATOM 2248 C CA . PRO A 1 295 ? 14.352 -15.883 5.551 1 88.44 295 PRO A CA 1
ATOM 2249 C C . PRO A 1 295 ? 14.016 -15.758 4.066 1 88.44 295 PRO A C 1
ATOM 2251 O O . PRO A 1 295 ? 14.672 -15 3.344 1 88.44 295 PRO A O 1
ATOM 2254 N N . ASP A 1 296 ? 13.055 -16.594 3.648 1 89.38 296 ASP A N 1
ATOM 2255 C CA . ASP A 1 296 ? 12.688 -16.562 2.234 1 89.38 296 ASP A CA 1
ATOM 2256 C C . ASP A 1 296 ? 11.312 -17.188 2.016 1 89.38 296 ASP A C 1
ATOM 2258 O O . ASP A 1 296 ? 10.656 -17.609 2.969 1 89.38 296 ASP A O 1
ATOM 2262 N N . ALA A 1 297 ? 10.922 -17.203 0.78 1 89.06 297 ALA A N 1
ATOM 2263 C CA . ALA A 1 297 ? 9.586 -17.656 0.412 1 89.06 297 ALA A CA 1
ATOM 2264 C C . ALA A 1 297 ? 9.438 -19.156 0.634 1 89.06 297 ALA A C 1
ATOM 2266 O O . ALA A 1 297 ? 8.336 -19.641 0.917 1 89.06 297 ALA A O 1
ATOM 2267 N N . PHE A 1 298 ? 10.469 -19.969 0.532 1 87.56 298 PHE A N 1
ATOM 2268 C CA . PHE A 1 298 ? 10.391 -21.406 0.652 1 87.56 298 PHE A CA 1
ATOM 2269 C C . PHE A 1 298 ? 10.078 -21.812 2.086 1 87.56 298 PHE A C 1
ATOM 2271 O O . PHE A 1 298 ? 9.375 -22.812 2.316 1 87.56 298 PHE A O 1
ATOM 2278 N N . VAL A 1 299 ? 10.602 -21 2.949 1 87.12 299 VAL A N 1
ATOM 2279 C CA . VAL A 1 299 ? 10.32 -21.25 4.359 1 87.12 299 VAL A CA 1
ATOM 2280 C C . VAL A 1 299 ? 8.906 -20.766 4.691 1 87.12 299 VAL A C 1
ATOM 2282 O O . VAL A 1 299 ? 8.172 -21.453 5.422 1 87.12 299 VAL A O 1
ATOM 2285 N N . LEU A 1 300 ? 8.516 -19.703 4.145 1 88.88 300 LEU A N 1
ATOM 2286 C CA . LEU A 1 300 ? 7.199 -19.141 4.449 1 88.88 300 LEU A CA 1
ATOM 2287 C C . LEU A 1 300 ? 6.09 -20.031 3.883 1 88.88 300 LEU A C 1
ATOM 2289 O O . LEU A 1 300 ? 5.051 -20.203 4.516 1 88.88 300 LEU A O 1
ATOM 2293 N N . TYR A 1 301 ? 6.312 -20.562 2.678 1 90.12 301 TYR A N 1
ATOM 2294 C CA . TYR A 1 301 ? 5.27 -21.297 1.976 1 90.12 301 TYR A CA 1
ATOM 2295 C C . TYR A 1 301 ? 5.613 -22.781 1.878 1 90.12 301 TYR A C 1
ATOM 2297 O O . TYR A 1 301 ? 5.285 -23.438 0.888 1 90.12 301 TYR A O 1
ATOM 2305 N N . ASP A 1 302 ? 6.242 -23.344 2.809 1 84.56 302 ASP A N 1
ATOM 2306 C CA . ASP A 1 302 ? 6.746 -24.719 2.785 1 84.56 302 ASP A CA 1
ATOM 2307 C C . ASP A 1 302 ? 5.613 -25.719 2.533 1 84.56 302 ASP A C 1
ATOM 2309 O O . ASP A 1 302 ? 5.75 -26.625 1.715 1 84.56 302 ASP A O 1
ATOM 2313 N N . LYS A 1 303 ? 4.492 -25.469 3.059 1 91.19 303 LYS A N 1
ATOM 2314 C CA . LYS A 1 303 ? 3.379 -26.406 2.922 1 91.19 303 LYS A CA 1
ATOM 2315 C C . LYS A 1 303 ? 2.682 -26.234 1.575 1 91.19 303 LYS A C 1
ATOM 2317 O O . LYS A 1 303 ? 2 -27.156 1.105 1 91.19 303 LYS A O 1
ATOM 2322 N N . SER A 1 304 ? 2.877 -25.094 1.003 1 94.88 304 SER A N 1
ATOM 2323 C CA . SER A 1 304 ? 2.223 -24.828 -0.275 1 94.88 304 SER A CA 1
ATOM 2324 C C . SER A 1 304 ? 2.742 -25.766 -1.362 1 94.88 304 SER A C 1
ATOM 2326 O O . SER A 1 304 ? 1.974 -26.234 -2.205 1 94.88 304 SER A O 1
ATOM 2328 N N . PHE A 1 305 ? 3.98 -26.125 -1.324 1 93.94 305 PHE A N 1
ATOM 2329 C CA . PHE A 1 305 ? 4.59 -26.984 -2.324 1 93.94 305 PHE A CA 1
ATOM 2330 C C . PHE A 1 305 ? 4.121 -28.438 -2.15 1 93.94 305 PHE A C 1
ATOM 2332 O O . PHE A 1 305 ? 3.973 -29.156 -3.131 1 93.94 305 PHE A O 1
ATOM 2339 N N . LEU A 1 306 ? 3.885 -28.812 -0.945 1 94.88 306 LEU A N 1
ATOM 2340 C CA . LEU A 1 306 ? 3.314 -30.125 -0.674 1 94.88 306 LEU A CA 1
ATOM 2341 C C . LEU A 1 306 ? 1.866 -30.203 -1.143 1 94.88 306 LEU A C 1
ATOM 2343 O O . LEU A 1 306 ? 1.461 -31.188 -1.774 1 94.88 306 LEU A O 1
ATOM 2347 N N . ASN A 1 307 ? 1.192 -29.109 -0.862 1 96.38 307 ASN A N 1
ATOM 2348 C CA . ASN A 1 307 ? -0.241 -29.062 -1.13 1 96.38 307 ASN A CA 1
ATOM 2349 C C . ASN A 1 307 ? -0.531 -29.031 -2.629 1 96.38 307 ASN A C 1
ATOM 2351 O O . ASN A 1 307 ? -1.512 -29.625 -3.086 1 96.38 307 ASN A O 1
ATOM 2355 N N . ASP A 1 308 ? 0.287 -28.312 -3.363 1 97.19 308 ASP A N 1
ATOM 2356 C CA . ASP A 1 308 ? 0.024 -28.234 -4.797 1 97.19 308 ASP A CA 1
ATOM 2357 C C . ASP A 1 308 ? 0.277 -29.578 -5.477 1 97.19 308 ASP A C 1
ATOM 2359 O O . ASP A 1 308 ? -0.476 -29.984 -6.367 1 97.19 308 ASP A O 1
ATOM 2363 N N . VAL A 1 309 ? 1.289 -30.359 -5.023 1 97.44 309 VAL A N 1
ATOM 2364 C CA . VAL A 1 309 ? 1.568 -31.688 -5.555 1 97.44 309 VAL A CA 1
ATOM 2365 C C . VAL A 1 309 ? 0.438 -32.656 -5.176 1 97.44 309 VAL A C 1
ATOM 2367 O O . VAL A 1 309 ? -0.014 -33.438 -6.008 1 97.44 309 VAL A O 1
ATOM 2370 N N . ALA A 1 310 ? -0 -32.562 -3.988 1 96.94 310 ALA A N 1
ATOM 2371 C CA . ALA A 1 310 ? -1.095 -33.406 -3.527 1 96.94 310 ALA A CA 1
ATOM 2372 C C . ALA A 1 310 ? -2.363 -33.156 -4.336 1 96.94 310 ALA A C 1
ATOM 2374 O O . ALA A 1 310 ? -3.047 -34.094 -4.742 1 96.94 310 ALA A O 1
ATOM 2375 N N . GLU A 1 311 ? -2.648 -31.938 -4.543 1 96.69 311 GLU A N 1
ATOM 2376 C CA . GLU A 1 311 ? -3.834 -31.594 -5.328 1 96.69 311 GLU A CA 1
ATOM 2377 C C . GLU A 1 311 ? -3.709 -32.125 -6.762 1 96.69 311 GLU A C 1
ATOM 2379 O O . GLU A 1 311 ? -4.668 -32.656 -7.32 1 96.69 311 GLU A O 1
ATOM 2384 N N . PHE A 1 312 ? -2.568 -31.875 -7.316 1 97.62 312 PHE A N 1
ATOM 2385 C CA . PHE A 1 312 ? -2.338 -32.312 -8.688 1 97.62 312 PHE A CA 1
ATOM 2386 C C . PHE A 1 312 ? -2.576 -33.812 -8.82 1 97.62 312 PHE A C 1
ATOM 2388 O O . PHE A 1 312 ? -3.312 -34.25 -9.703 1 97.62 312 PHE A O 1
ATOM 2395 N N . ALA A 1 313 ? -1.981 -34.594 -7.945 1 98.06 313 ALA A N 1
ATOM 2396 C CA . ALA A 1 313 ? -2.143 -36.031 -7.957 1 98.06 313 ALA A CA 1
ATOM 2397 C C . ALA A 1 313 ? -3.607 -36.438 -7.777 1 98.06 313 ALA A C 1
ATOM 2399 O O . ALA A 1 313 ? -4.125 -37.281 -8.516 1 98.06 313 ALA A O 1
ATOM 2400 N N . GLU A 1 314 ? -4.23 -35.781 -6.871 1 97.12 314 GLU A N 1
ATOM 2401 C CA . GLU A 1 314 ? -5.633 -36.062 -6.59 1 97.12 314 GLU A CA 1
ATOM 2402 C C . GLU A 1 314 ? -6.512 -35.75 -7.801 1 97.12 314 GLU A C 1
ATOM 2404 O O . GLU A 1 314 ? -7.363 -36.562 -8.18 1 97.12 314 GLU A O 1
ATOM 2409 N N . CYS A 1 315 ? -6.281 -34.656 -8.391 1 97.56 315 CYS A N 1
ATOM 2410 C CA . CYS A 1 315 ? -7.121 -34.219 -9.5 1 97.56 315 CYS A CA 1
ATOM 2411 C C . CYS A 1 315 ? -6.898 -35.094 -10.734 1 97.56 315 CYS A C 1
ATOM 2413 O O . CYS A 1 315 ? -7.84 -35.375 -11.477 1 97.56 315 CYS A O 1
ATOM 2415 N N . VAL A 1 316 ? -5.672 -35.562 -10.922 1 97.81 316 VAL A N 1
ATOM 2416 C CA . VAL A 1 316 ? -5.379 -36.438 -12.055 1 97.81 316 VAL A CA 1
ATOM 2417 C C . VAL A 1 316 ? -5.969 -37.812 -11.797 1 97.81 316 VAL A C 1
ATOM 2419 O O . VAL A 1 316 ? -6.684 -38.344 -12.641 1 97.81 316 VAL A O 1
ATOM 2422 N N . LEU A 1 317 ? -5.73 -38.406 -10.648 1 97.81 317 LEU A N 1
ATOM 2423 C CA . LEU A 1 317 ? -6.09 -39.781 -10.344 1 97.81 317 LEU A CA 1
ATOM 2424 C C . LEU A 1 317 ? -7.598 -39.906 -10.156 1 97.81 317 LEU A C 1
ATOM 2426 O O . LEU A 1 317 ? -8.18 -40.938 -10.531 1 97.81 317 LEU A O 1
ATOM 2430 N N . ASP A 1 318 ? -8.203 -38.875 -9.602 1 97 318 ASP A N 1
ATOM 2431 C CA . ASP A 1 318 ? -9.617 -38.969 -9.266 1 97 318 ASP A CA 1
ATOM 2432 C C . ASP A 1 318 ? -10.469 -38.156 -10.234 1 97 318 ASP A C 1
ATOM 2434 O O . ASP A 1 318 ? -11.672 -38 -10.031 1 97 318 ASP A O 1
ATOM 2438 N N . ASP A 1 319 ? -9.883 -37.625 -11.195 1 96.5 319 ASP A N 1
ATOM 2439 C CA . ASP A 1 319 ? -10.531 -36.844 -12.234 1 96.5 319 ASP A CA 1
ATOM 2440 C C . ASP A 1 319 ? -11.359 -35.719 -11.625 1 96.5 319 ASP A C 1
ATOM 2442 O O . ASP A 1 319 ? -12.555 -35.594 -11.922 1 96.5 319 ASP A O 1
ATOM 2446 N N . LYS A 1 320 ? -10.734 -35 -10.766 1 96.19 320 LYS A N 1
ATOM 2447 C CA . LYS A 1 320 ? -11.336 -33.812 -10.164 1 96.19 320 LYS A CA 1
ATOM 2448 C C . LYS A 1 320 ? -10.797 -32.531 -10.812 1 96.19 320 LYS A C 1
ATOM 2450 O O . LYS A 1 320 ? -9.766 -32.562 -11.492 1 96.19 320 LYS A O 1
ATOM 2455 N N . ALA A 1 321 ? -11.523 -31.5 -10.727 1 95.12 321 ALA A N 1
ATOM 2456 C CA . ALA A 1 321 ? -11.094 -30.203 -11.258 1 95.12 321 ALA A CA 1
ATOM 2457 C C . ALA A 1 321 ? -9.992 -29.594 -10.398 1 95.12 321 ALA A C 1
ATOM 2459 O O . ALA A 1 321 ? -10.023 -29.703 -9.172 1 95.12 321 ALA A O 1
ATOM 2460 N N . LEU A 1 322 ? -9.047 -29.031 -11.07 1 95.69 322 LEU A N 1
ATOM 2461 C CA . LEU A 1 322 ? -8.031 -28.266 -10.367 1 95.69 322 LEU A CA 1
ATOM 2462 C C . LEU A 1 322 ? -8.633 -27 -9.742 1 95.69 322 LEU A C 1
ATOM 2464 O O . LEU A 1 322 ? -9.633 -26.484 -10.242 1 95.69 322 LEU A O 1
ATOM 2468 N N . SER A 1 323 ? -8.062 -26.531 -8.664 1 91.81 323 SER A N 1
ATOM 2469 C CA . SER A 1 323 ? -8.539 -25.312 -8.016 1 91.81 323 SER A CA 1
ATOM 2470 C C . SER A 1 323 ? -8.164 -24.078 -8.82 1 91.81 323 SER A C 1
ATOM 2472 O O . SER A 1 323 ? -8.734 -23 -8.617 1 91.81 323 SER A O 1
ATOM 2474 N N . LEU A 1 324 ? -7.18 -24.234 -9.648 1 91.38 324 LEU A N 1
ATOM 2475 C CA . LEU A 1 324 ? -6.824 -23.188 -10.602 1 91.38 324 LEU A CA 1
ATOM 2476 C C . LEU A 1 324 ? -6.473 -23.781 -11.961 1 91.38 324 LEU A C 1
ATOM 2478 O O . LEU A 1 324 ? -6.039 -24.938 -12.047 1 91.38 324 LEU A O 1
ATOM 2482 N N . ASP A 1 325 ? -6.676 -23 -12.945 1 88.19 325 ASP A N 1
ATOM 2483 C CA . ASP A 1 325 ? -6.418 -23.531 -14.281 1 88.19 325 ASP A CA 1
ATOM 2484 C C . ASP A 1 325 ? -5.492 -22.594 -15.062 1 88.19 325 ASP A C 1
ATOM 2486 O O . ASP A 1 325 ? -4.977 -21.609 -14.516 1 88.19 325 ASP A O 1
ATOM 2490 N N . ALA A 1 326 ? -5.234 -23.016 -16.297 1 92.56 326 ALA A N 1
ATOM 2491 C CA . ALA A 1 326 ? -4.273 -22.312 -17.141 1 92.56 326 ALA A CA 1
ATOM 2492 C C . ALA A 1 326 ? -4.762 -20.906 -17.469 1 92.56 326 ALA A C 1
ATOM 2494 O O . ALA A 1 326 ? -3.959 -20 -17.703 1 92.56 326 ALA A O 1
ATOM 2495 N N . ASP A 1 327 ? -6.055 -20.703 -17.453 1 93.56 327 ASP A N 1
ATOM 2496 C CA . ASP A 1 327 ? -6.609 -19.375 -17.719 1 93.56 327 ASP A CA 1
ATOM 2497 C C . ASP A 1 327 ? -6.246 -18.406 -16.609 1 93.56 327 ASP A C 1
ATOM 2499 O O . ASP A 1 327 ? -6.043 -17.219 -16.859 1 93.56 327 ASP A O 1
ATOM 2503 N N . ASP A 1 328 ? -6.227 -18.922 -15.398 1 94.88 328 ASP A N 1
ATOM 2504 C CA . ASP A 1 328 ? -5.801 -18.094 -14.281 1 94.88 328 ASP A CA 1
ATOM 2505 C C . ASP A 1 328 ? -4.383 -17.562 -14.5 1 94.88 328 ASP A C 1
ATOM 2507 O O . ASP A 1 328 ? -4.113 -16.391 -14.281 1 94.88 328 ASP A O 1
ATOM 2511 N N . ALA A 1 329 ? -3.527 -18.484 -14.93 1 95.56 329 ALA A N 1
ATOM 2512 C CA . ALA A 1 329 ? -2.143 -18.094 -15.188 1 95.56 329 ALA A CA 1
ATOM 2513 C C . ALA A 1 329 ? -2.061 -17.094 -16.328 1 95.56 329 ALA A C 1
ATOM 2515 O O . ALA A 1 329 ? -1.252 -16.156 -16.297 1 95.56 329 ALA A O 1
ATOM 2516 N N . TYR A 1 330 ? -2.891 -17.281 -17.328 1 96.94 330 TYR A N 1
ATOM 2517 C CA . TYR A 1 330 ? -2.906 -16.391 -18.484 1 96.94 330 TYR A CA 1
ATOM 2518 C C . TYR A 1 330 ? -3.346 -14.992 -18.094 1 96.94 330 TYR A C 1
ATOM 2520 O O . TYR A 1 330 ? -2.721 -14 -18.484 1 96.94 330 TYR A O 1
ATOM 2528 N N . GLU A 1 331 ? -4.422 -14.891 -17.312 1 97.12 331 GLU A N 1
ATOM 2529 C CA . GLU A 1 331 ? -4.914 -13.594 -16.859 1 97.12 331 GLU A CA 1
ATOM 2530 C C . GLU A 1 331 ? -3.873 -12.875 -16.016 1 97.12 331 GLU A C 1
ATOM 2532 O O . GLU A 1 331 ? -3.662 -11.672 -16.172 1 97.12 331 GLU A O 1
ATOM 2537 N N . ALA A 1 332 ? -3.244 -13.562 -15.141 1 97.56 332 ALA A N 1
ATOM 2538 C CA . ALA A 1 332 ? -2.189 -12.977 -14.32 1 97.56 332 ALA A CA 1
ATOM 2539 C C . ALA A 1 332 ? -1.021 -12.508 -15.18 1 97.56 332 ALA A C 1
ATOM 2541 O O . ALA A 1 332 ? -0.452 -11.438 -14.93 1 97.56 332 ALA A O 1
ATOM 2542 N N . ALA A 1 333 ? -0.669 -13.281 -16.172 1 97.25 333 ALA A N 1
ATOM 2543 C CA . ALA A 1 333 ? 0.442 -12.953 -17.062 1 97.25 333 ALA A CA 1
ATOM 2544 C C . ALA A 1 333 ? 0.162 -11.664 -17.844 1 97.25 333 ALA A C 1
ATOM 2546 O O . ALA A 1 333 ? 1.057 -10.844 -18.031 1 97.25 333 ALA A O 1
ATOM 2547 N N . LYS A 1 334 ? -1.081 -11.508 -18.328 1 98 334 LYS A N 1
ATOM 2548 C CA . LYS A 1 334 ? -1.459 -10.297 -19.047 1 98 334 LYS A CA 1
ATOM 2549 C C . LYS A 1 334 ? -1.258 -9.062 -18.188 1 98 334 LYS A C 1
ATOM 2551 O O . LYS A 1 334 ? -0.692 -8.062 -18.641 1 98 334 LYS A O 1
ATOM 2556 N N . ILE A 1 335 ? -1.679 -9.148 -16.984 1 98.56 335 ILE A N 1
ATOM 2557 C CA . ILE A 1 335 ? -1.596 -8.023 -16.062 1 98.56 335 ILE A CA 1
ATOM 2558 C C . ILE A 1 335 ? -0.134 -7.73 -15.734 1 98.56 335 ILE A C 1
ATOM 2560 O O . ILE A 1 335 ? 0.289 -6.57 -15.727 1 98.56 335 ILE A O 1
ATOM 2564 N N . ALA A 1 336 ? 0.638 -8.766 -15.484 1 98.38 336 ALA A N 1
ATOM 2565 C CA . ALA A 1 336 ? 2.053 -8.602 -15.156 1 98.38 336 ALA A CA 1
ATOM 2566 C C . ALA A 1 336 ? 2.809 -7.938 -16.297 1 98.38 336 ALA A C 1
ATOM 2568 O O . ALA A 1 336 ? 3.596 -7.012 -16.078 1 98.38 336 ALA A O 1
ATOM 2569 N N . ALA A 1 337 ? 2.562 -8.43 -17.469 1 97.56 337 ALA A N 1
ATOM 2570 C CA . ALA A 1 337 ? 3.207 -7.844 -18.641 1 97.56 337 ALA A CA 1
ATOM 2571 C C . ALA A 1 337 ? 2.818 -6.379 -18.812 1 97.56 337 ALA A C 1
ATOM 2573 O O . ALA A 1 337 ? 3.66 -5.539 -19.141 1 97.56 337 ALA A O 1
ATOM 2574 N N . ALA A 1 338 ? 1.54 -6.113 -18.625 1 98.38 338 ALA A N 1
ATOM 2575 C CA . ALA A 1 338 ? 1.044 -4.742 -18.734 1 98.38 338 ALA A CA 1
ATOM 2576 C C . ALA A 1 338 ? 1.714 -3.836 -17.703 1 98.38 338 ALA A C 1
ATOM 2578 O O . ALA A 1 338 ? 2.086 -2.701 -18.016 1 98.38 338 ALA A O 1
ATOM 2579 N N . LEU A 1 339 ? 1.889 -4.293 -16.516 1 98.5 339 LEU A N 1
ATOM 2580 C CA . LEU A 1 339 ? 2.514 -3.514 -15.461 1 98.5 339 LEU A CA 1
ATOM 2581 C C . LEU A 1 339 ? 3.984 -3.252 -15.766 1 98.5 339 LEU A C 1
ATOM 2583 O O . LEU A 1 339 ? 4.48 -2.145 -15.555 1 98.5 339 LEU A O 1
ATOM 2587 N N . GLN A 1 340 ? 4.672 -4.297 -16.219 1 97.75 340 GLN A N 1
ATOM 2588 C CA . GLN A 1 340 ? 6.07 -4.109 -16.594 1 97.75 340 GLN A CA 1
ATOM 2589 C C . GLN A 1 340 ? 6.215 -3.074 -17.703 1 97.75 340 GLN A C 1
ATOM 2591 O O . GLN A 1 340 ? 7.133 -2.25 -17.672 1 97.75 340 GLN A O 1
ATOM 2596 N N . TYR A 1 341 ? 5.32 -3.135 -18.672 1 97.44 341 TYR A N 1
ATOM 2597 C CA . TYR A 1 341 ? 5.293 -2.148 -19.75 1 97.44 341 TYR A CA 1
ATOM 2598 C C . TYR A 1 341 ? 5.008 -0.755 -19.203 1 97.44 341 TYR A C 1
ATOM 2600 O O . TYR A 1 341 ? 5.672 0.214 -19.578 1 97.44 341 TYR A O 1
ATOM 2608 N N . SER A 1 342 ? 3.994 -0.638 -18.359 1 97.94 342 SER A N 1
ATOM 2609 C CA . SER A 1 342 ? 3.629 0.628 -17.734 1 97.94 342 SER A CA 1
ATOM 2610 C C . SER A 1 342 ? 4.828 1.262 -17.031 1 97.94 342 SER A C 1
ATOM 2612 O O . SER A 1 342 ? 5.09 2.453 -17.203 1 97.94 342 SER A O 1
ATOM 2614 N N . PHE A 1 343 ? 5.562 0.514 -16.297 1 96.81 343 PHE A N 1
ATOM 2615 C CA . PHE A 1 343 ? 6.766 0.951 -15.594 1 96.81 343 PHE A CA 1
ATOM 2616 C C . PHE A 1 343 ? 7.809 1.463 -16.578 1 96.81 343 PHE A C 1
ATOM 2618 O O . PHE A 1 343 ? 8.305 2.582 -16.438 1 96.81 343 PHE A O 1
ATOM 2625 N N . ARG A 1 344 ? 8.062 0.707 -17.594 1 96.75 344 ARG A N 1
ATOM 2626 C CA . ARG A 1 344 ? 9.117 1.035 -18.531 1 96.75 344 ARG A CA 1
ATOM 2627 C C . ARG A 1 344 ? 8.766 2.273 -19.344 1 96.75 344 ARG A C 1
ATOM 2629 O O . ARG A 1 344 ? 9.625 3.115 -19.625 1 96.75 344 ARG A O 1
ATOM 2636 N N . LYS A 1 345 ? 7.492 2.352 -19.719 1 95.75 345 LYS A N 1
ATOM 2637 C CA . LYS A 1 345 ? 7.082 3.42 -20.625 1 95.75 345 LYS A CA 1
ATOM 2638 C C . LYS A 1 345 ? 6.512 4.605 -19.859 1 95.75 345 LYS A C 1
ATOM 2640 O O . LYS A 1 345 ? 6.238 5.656 -20.438 1 95.75 345 LYS A O 1
ATOM 2645 N N . ARG A 1 346 ? 6.301 4.434 -18.547 1 94.06 346 ARG A N 1
ATOM 2646 C CA . ARG A 1 346 ? 5.863 5.496 -17.641 1 94.06 346 ARG A CA 1
ATOM 2647 C C . ARG A 1 346 ? 4.48 6.012 -18.031 1 94.06 346 ARG A C 1
ATOM 2649 O O . ARG A 1 346 ? 4.246 7.219 -18.047 1 94.06 346 ARG A O 1
ATOM 2656 N N . VAL A 1 347 ? 3.623 5.113 -18.438 1 93.25 347 VAL A N 1
ATOM 2657 C CA . VAL A 1 347 ? 2.24 5.43 -18.766 1 93.25 347 VAL A CA 1
ATOM 2658 C C . VAL A 1 347 ? 1.312 4.348 -18.234 1 93.25 347 VAL A C 1
ATOM 2660 O O . VAL A 1 347 ? 1.72 3.195 -18.062 1 93.25 347 VAL A O 1
ATOM 2663 N N . PRO A 1 348 ? 0.039 4.766 -17.969 1 95.75 348 PRO A N 1
ATOM 2664 C CA . PRO A 1 348 ? -0.92 3.691 -17.703 1 95.75 348 PRO A CA 1
ATOM 2665 C C . PRO A 1 348 ? -1.163 2.807 -18.922 1 95.75 348 PRO A C 1
ATOM 2667 O O . PRO A 1 348 ? -0.99 3.254 -20.062 1 95.75 348 PRO A O 1
ATOM 2670 N N . VAL A 1 349 ? -1.484 1.553 -18.719 1 97.81 349 VAL A N 1
ATOM 2671 C CA . VAL A 1 349 ? -1.834 0.637 -19.797 1 97.81 349 VAL A CA 1
ATOM 2672 C C . VAL A 1 349 ? -3.316 0.278 -19.703 1 97.81 349 VAL A C 1
ATOM 2674 O O . VAL A 1 349 ? -3.789 -0.187 -18.672 1 97.81 349 VAL A O 1
ATOM 2677 N N . LEU A 1 350 ? -4.012 0.551 -20.781 1 97.94 350 LEU A N 1
ATOM 2678 C CA . LEU A 1 350 ? -5.422 0.197 -20.875 1 97.94 350 LEU A CA 1
ATOM 2679 C C . LEU A 1 350 ? -5.594 -1.205 -21.453 1 97.94 350 LEU A C 1
ATOM 2681 O O . LEU A 1 350 ? -4.723 -1.694 -22.172 1 97.94 350 LEU A O 1
ATOM 2685 N N . PHE A 1 351 ? -6.641 -1.842 -21.078 1 98.12 351 PHE A N 1
ATOM 2686 C CA . PHE A 1 351 ? -7.023 -3.111 -21.688 1 98.12 351 PHE A CA 1
ATOM 2687 C C . PHE A 1 351 ? -8.172 -2.916 -22.672 1 98.12 351 PHE A C 1
ATOM 2689 O O . PHE A 1 351 ? -9.094 -2.143 -22.406 1 98.12 351 PHE A O 1
ATOM 2696 N N . ASN A 1 352 ? -8.133 -3.611 -23.781 1 97.56 352 ASN A N 1
ATOM 2697 C CA . ASN A 1 352 ? -9.172 -3.471 -24.797 1 97.56 352 ASN A CA 1
ATOM 2698 C C . ASN A 1 352 ? -10.344 -4.41 -24.547 1 97.56 352 ASN A C 1
ATOM 2700 O O . ASN A 1 352 ? -10.359 -5.125 -23.547 1 97.56 352 ASN A O 1
ATOM 2704 N N . GLU A 1 353 ? -11.273 -4.406 -25.422 1 96.44 353 GLU A N 1
ATOM 2705 C CA . GLU A 1 353 ? -12.516 -5.148 -25.219 1 96.44 353 GLU A CA 1
ATOM 2706 C C . GLU A 1 353 ? -12.273 -6.656 -25.266 1 96.44 353 GLU A C 1
ATOM 2708 O O . GLU A 1 353 ? -13.078 -7.438 -24.766 1 96.44 353 GLU A O 1
ATOM 2713 N N . GLU A 1 354 ? -11.211 -7.066 -25.859 1 95.69 354 GLU A N 1
ATOM 2714 C CA . GLU A 1 354 ? -10.859 -8.477 -25.922 1 95.69 354 GLU A CA 1
ATOM 2715 C C . GLU A 1 354 ? -10.086 -8.914 -24.672 1 95.69 354 GLU A C 1
ATOM 2717 O O . GLU A 1 354 ? -9.75 -10.086 -24.531 1 95.69 354 GLU A O 1
ATOM 2722 N N . GLY A 1 355 ? -9.828 -7.984 -23.766 1 96.75 355 GLY A N 1
ATOM 2723 C CA . GLY A 1 355 ? -9.148 -8.297 -22.516 1 96.75 355 GLY A CA 1
ATOM 2724 C C . GLY A 1 355 ? -7.641 -8.281 -22.641 1 96.75 355 GLY A C 1
ATOM 2725 O O . GLY A 1 355 ? -6.941 -8.867 -21.812 1 96.75 355 GLY A O 1
ATOM 2726 N N . LEU A 1 356 ? -7.152 -7.723 -23.672 1 97.5 356 LEU A N 1
ATOM 2727 C CA . LEU A 1 356 ? -5.715 -7.66 -23.891 1 97.5 356 LEU A CA 1
ATOM 2728 C C . LEU A 1 356 ? -5.172 -6.273 -23.562 1 97.5 356 LEU A C 1
ATOM 2730 O O . LEU A 1 356 ? -5.828 -5.266 -23.844 1 97.5 356 LEU A O 1
ATOM 2734 N N . PRO A 1 357 ? -4.027 -6.207 -22.922 1 98 357 PRO A N 1
ATOM 2735 C CA . PRO A 1 357 ? -3.428 -4.891 -22.688 1 98 357 PRO A CA 1
ATOM 2736 C C . PRO A 1 357 ? -2.971 -4.211 -23.969 1 98 357 PRO A C 1
ATOM 2738 O O . PRO A 1 357 ? -2.436 -4.871 -24.875 1 98 357 PRO A O 1
ATOM 2741 N N . VAL A 1 358 ? -3.188 -2.926 -24.047 1 96.94 358 VAL A N 1
ATOM 2742 C CA . VAL A 1 358 ? -2.762 -2.129 -25.188 1 96.94 358 VAL A CA 1
ATOM 2743 C C . VAL A 1 358 ? -1.373 -1.551 -24.938 1 96.94 358 VAL A C 1
ATOM 2745 O O . VAL A 1 358 ? -1.235 -0.54 -24.234 1 96.94 358 VAL A O 1
ATOM 2748 N N . MET A 1 359 ? -0.368 -2.184 -25.5 1 94.12 359 MET A N 1
ATOM 2749 C CA . MET A 1 359 ? 1.021 -1.807 -25.25 1 94.12 359 MET A CA 1
ATOM 2750 C C . MET A 1 359 ? 1.677 -1.291 -26.531 1 94.12 359 MET A C 1
ATOM 2752 O O . MET A 1 359 ? 2.207 -2.074 -27.328 1 94.12 359 MET A O 1
ATOM 2756 N N . GLU A 1 360 ? 1.224 -0.127 -27.125 1 81.69 360 GLU A N 1
ATOM 2757 C CA . GLU A 1 360 ? 1.746 0.423 -28.375 1 81.69 360 GLU A CA 1
ATOM 2758 C C . GLU A 1 360 ? 2.852 1.44 -28.109 1 81.69 360 GLU A C 1
ATOM 2760 O O . GLU A 1 360 ? 2.859 2.098 -27.062 1 81.69 360 GLU A O 1
ATOM 2765 N N . MET B 1 1 ? 11.852 27.703 43.375 1 34.47 1 MET B N 1
ATOM 2766 C CA . MET B 1 1 ? 11.758 28.828 42.469 1 34.47 1 MET B CA 1
ATOM 2767 C C . MET B 1 1 ? 10.297 29.125 42.125 1 34.47 1 MET B C 1
ATOM 2769 O O . MET B 1 1 ? 9.461 28.219 42.125 1 34.47 1 MET B O 1
ATOM 2773 N N . THR B 1 2 ? 9.734 30.375 42.281 1 39.34 2 THR B N 1
ATOM 2774 C CA . THR B 1 2 ? 8.406 30.953 42.125 1 39.34 2 THR B CA 1
ATOM 2775 C C . THR B 1 2 ? 7.738 30.453 40.844 1 39.34 2 THR B C 1
ATOM 2777 O O . THR B 1 2 ? 8.422 30.062 39.906 1 39.34 2 THR B O 1
ATOM 2780 N N . ALA B 1 3 ? 6.645 29.969 40.781 1 46.19 3 ALA B N 1
ATOM 2781 C CA . ALA B 1 3 ? 5.656 29.609 39.781 1 46.19 3 ALA B CA 1
ATOM 2782 C C . ALA B 1 3 ? 5.785 30.516 38.531 1 46.19 3 ALA B C 1
ATOM 2784 O O . ALA B 1 3 ? 5.477 31.703 38.594 1 46.19 3 ALA B O 1
ATOM 2785 N N . ASP B 1 4 ? 6.766 30.609 37.531 1 46.25 4 ASP B N 1
ATOM 2786 C CA . ASP B 1 4 ? 7.605 31.359 36.594 1 46.25 4 ASP B CA 1
ATOM 2787 C C . ASP B 1 4 ? 6.754 32.156 35.625 1 46.25 4 ASP B C 1
ATOM 2789 O O . ASP B 1 4 ? 5.848 31.625 34.969 1 46.25 4 ASP B O 1
ATOM 2793 N N . ASN B 1 5 ? 6.559 33.469 35.875 1 55.12 5 ASN B N 1
ATOM 2794 C CA . ASN B 1 5 ? 6.086 34.688 35.219 1 55.12 5 ASN B CA 1
ATOM 2795 C C . ASN B 1 5 ? 6.383 34.688 33.75 1 55.12 5 ASN B C 1
ATOM 2797 O O . ASN B 1 5 ? 6.742 35.75 33.188 1 55.12 5 ASN B O 1
ATOM 2801 N N . ALA B 1 6 ? 6.586 33.562 33.125 1 78.62 6 ALA B N 1
ATOM 2802 C CA . ALA B 1 6 ? 6.977 33.562 31.734 1 78.62 6 ALA B CA 1
ATOM 2803 C C . ALA B 1 6 ? 5.859 34.094 30.844 1 78.62 6 ALA B C 1
ATOM 2805 O O . ALA B 1 6 ? 4.68 33.938 31.156 1 78.62 6 ALA B O 1
ATOM 2806 N N . ARG B 1 7 ? 6.047 35.031 30.078 1 93.25 7 ARG B N 1
ATOM 2807 C CA . ARG B 1 7 ? 5.145 35.656 29.125 1 93.25 7 ARG B CA 1
ATOM 2808 C C . ARG B 1 7 ? 4.32 34.625 28.375 1 93.25 7 ARG B C 1
ATOM 2810 O O . ARG B 1 7 ? 4.836 33.594 27.969 1 93.25 7 ARG B O 1
ATOM 2817 N N . LYS B 1 8 ? 2.967 34.812 28.438 1 97.62 8 LYS B N 1
ATOM 2818 C CA . LYS B 1 8 ? 2.062 33.938 27.672 1 97.62 8 LYS B CA 1
ATOM 2819 C C . LYS B 1 8 ? 1.642 34.594 26.375 1 97.62 8 LYS B C 1
ATOM 2821 O O . LYS B 1 8 ? 1.51 35.812 26.297 1 97.62 8 LYS B O 1
ATOM 2826 N N . LEU B 1 9 ? 1.455 33.812 25.422 1 98.44 9 LEU B N 1
ATOM 2827 C CA . LEU B 1 9 ? 0.972 34.281 24.141 1 98.44 9 LEU B CA 1
ATOM 2828 C C . LEU B 1 9 ? -0.538 34.5 24.172 1 98.44 9 LEU B C 1
ATOM 2830 O O . LEU B 1 9 ? -1.293 33.562 24.453 1 98.44 9 LEU B O 1
ATOM 2834 N N . LYS B 1 10 ? -1.008 35.688 23.938 1 98.62 10 LYS B N 1
ATOM 2835 C CA . LYS B 1 10 ? -2.439 35.969 23.859 1 98.62 10 LYS B CA 1
ATOM 2836 C C . LYS B 1 10 ? -3.031 35.438 22.547 1 98.62 10 LYS B C 1
ATOM 2838 O O . LYS B 1 10 ? -2.672 35.938 21.469 1 98.62 10 LYS B O 1
ATOM 2843 N N . VAL B 1 11 ? -3.961 34.5 22.656 1 98.75 11 VAL B N 1
ATOM 2844 C CA . VAL B 1 11 ? -4.469 33.812 21.469 1 98.75 11 VAL B CA 1
ATOM 2845 C C . VAL B 1 11 ? -5.988 33.969 21.406 1 98.75 11 VAL B C 1
ATOM 2847 O O . VAL B 1 11 ? -6.668 33.844 22.438 1 98.75 11 VAL B O 1
ATOM 2850 N N . ALA B 1 12 ? -6.516 34.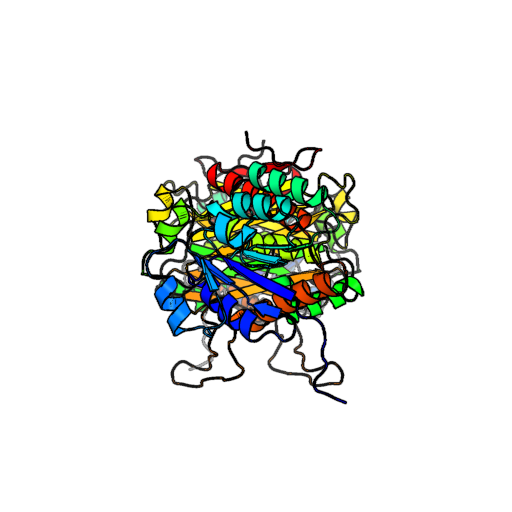25 20.234 1 98.81 12 ALA B N 1
ATOM 2851 C CA . ALA B 1 12 ? -7.941 34.125 19.953 1 98.81 12 ALA B CA 1
ATOM 2852 C C . ALA B 1 12 ? -8.242 32.844 19.172 1 98.81 12 ALA B C 1
ATOM 2854 O O . ALA B 1 12 ? -7.477 32.469 18.281 1 98.81 12 ALA B O 1
ATOM 2855 N N . LEU B 1 13 ? -9.305 32.188 19.484 1 98.81 13 LEU B N 1
ATOM 2856 C CA . LEU B 1 13 ? -9.75 31 18.797 1 98.81 13 LEU B CA 1
ATOM 2857 C C . LEU B 1 13 ? -10.953 31.281 17.906 1 98.81 13 LEU B C 1
ATOM 2859 O O . LEU B 1 13 ? -11.938 31.875 18.344 1 98.81 13 LEU B O 1
ATOM 2863 N N . PHE B 1 14 ? -10.82 30.938 16.656 1 98.69 14 PHE B N 1
ATOM 2864 C CA . PHE B 1 14 ? -11.922 31.062 15.703 1 98.69 14 PHE B CA 1
ATOM 2865 C C . PHE B 1 14 ? -12.555 29.703 15.438 1 98.69 14 PHE B C 1
ATOM 2867 O O . PHE B 1 14 ? -11.922 28.812 14.883 1 98.69 14 PHE B O 1
ATOM 2874 N N . GLY B 1 15 ? -13.797 29.578 15.781 1 97.75 15 GLY B N 1
ATOM 2875 C CA . GLY B 1 15 ? -14.539 28.344 15.602 1 97.75 15 GLY B CA 1
ATOM 2876 C C . GLY B 1 15 ? -14.578 27.484 16.859 1 97.75 15 GLY B C 1
ATOM 2877 O O . GLY B 1 15 ? -13.539 27.172 17.438 1 97.75 15 GLY B O 1
ATOM 2878 N N . VAL B 1 16 ? -15.758 27.047 17.266 1 96.25 16 VAL B N 1
ATOM 2879 C CA . VAL B 1 16 ? -15.906 26.141 18.406 1 96.25 16 VAL B CA 1
ATOM 2880 C C . VAL B 1 16 ? -16.797 24.969 18.016 1 96.25 16 VAL B C 1
ATOM 2882 O O . VAL B 1 16 ? -17.625 24.516 18.828 1 96.25 16 VAL B O 1
ATOM 2885 N N . GLY B 1 17 ? -16.641 24.594 16.719 1 91.81 17 GLY B N 1
ATOM 2886 C CA . GLY B 1 17 ? -17.25 23.328 16.297 1 91.81 17 GLY B CA 1
ATOM 2887 C C . GLY B 1 17 ? -16.547 22.109 16.875 1 91.81 17 GLY B C 1
ATOM 2888 O O . GLY B 1 17 ? -16.016 22.172 17.984 1 91.81 17 GLY B O 1
ATOM 2889 N N . ARG B 1 18 ? -16.609 21 16.203 1 85.12 18 ARG B N 1
ATOM 2890 C CA . ARG B 1 18 ? -16.062 19.719 16.672 1 85.12 18 ARG B CA 1
ATOM 2891 C C . ARG B 1 18 ? -14.602 19.859 17.062 1 85.12 18 ARG B C 1
ATOM 2893 O O . ARG B 1 18 ? -14.227 19.594 18.203 1 85.12 18 ARG B O 1
ATOM 2900 N N . LEU B 1 19 ? -13.789 20.328 16.125 1 90.5 19 LEU B N 1
ATOM 2901 C CA . LEU B 1 19 ? -12.367 20.469 16.406 1 90.5 19 LEU B CA 1
ATOM 2902 C C . LEU B 1 19 ? -12.094 21.703 17.25 1 90.5 19 LEU B C 1
ATOM 2904 O O . LEU B 1 19 ? -11.227 21.688 18.125 1 90.5 19 LEU B O 1
ATOM 2908 N N . GLY B 1 20 ? -12.859 22.734 17.031 1 95.19 20 GLY B N 1
ATOM 2909 C CA . GLY B 1 20 ? -12.672 23.984 17.75 1 95.19 20 GLY B CA 1
ATOM 2910 C C . GLY B 1 20 ? -12.875 23.828 19.25 1 95.19 20 GLY B C 1
ATOM 2911 O O . GLY B 1 20 ? -12.148 24.438 20.047 1 95.19 20 GLY B O 1
ATOM 2912 N N . SER B 1 21 ? -13.805 23.016 19.641 1 94.81 21 SER B N 1
ATOM 2913 C CA . SER B 1 21 ? -14.055 22.797 21.062 1 94.81 21 SER B CA 1
ATOM 2914 C C . SER B 1 21 ? -12.898 22.062 21.719 1 94.81 21 SER B C 1
ATOM 2916 O O . SER B 1 21 ? -12.578 22.297 22.891 1 94.81 21 SER B O 1
ATOM 2918 N N . ILE B 1 22 ? -12.266 21.156 20.969 1 93.81 22 ILE B N 1
ATOM 2919 C CA . ILE B 1 22 ? -11.086 20.453 21.453 1 93.81 22 ILE B CA 1
ATOM 2920 C C . ILE B 1 22 ? -9.922 21.438 21.594 1 93.81 22 ILE B C 1
ATOM 2922 O O . ILE B 1 22 ? -9.234 21.453 22.609 1 93.81 22 ILE B O 1
ATOM 2926 N N . ARG B 1 23 ? -9.781 22.281 20.609 1 97.31 23 ARG B N 1
ATOM 2927 C CA . ARG B 1 23 ? -8.727 23.297 20.641 1 97.31 23 ARG B CA 1
ATOM 2928 C C . ARG B 1 23 ? -8.914 24.266 21.797 1 97.31 23 ARG B C 1
ATOM 2930 O O . ARG B 1 23 ? -7.941 24.672 22.438 1 97.31 23 ARG B O 1
ATOM 2937 N N . ALA B 1 24 ? -10.172 24.578 22.078 1 97.12 24 ALA B N 1
ATOM 2938 C CA . ALA B 1 24 ? -10.469 25.484 23.188 1 97.12 24 ALA B CA 1
ATOM 2939 C C . ALA B 1 24 ? -9.953 24.922 24.5 1 97.12 24 ALA B C 1
ATOM 2941 O O . ALA B 1 24 ? -9.305 25.641 25.281 1 97.12 24 ALA B O 1
ATOM 2942 N N . ARG B 1 25 ? -10.188 23.688 24.688 1 94.62 25 ARG B N 1
ATOM 2943 C CA . ARG B 1 25 ? -9.742 23.031 25.922 1 94.62 25 ARG B CA 1
ATOM 2944 C C . ARG B 1 25 ? -8.227 22.984 26 1 94.62 25 ARG B C 1
ATOM 2946 O O . ARG B 1 25 ? -7.641 23.188 27.062 1 94.62 25 ARG B O 1
ATOM 2953 N N . ILE B 1 26 ? -7.637 22.719 24.922 1 95.88 26 ILE B N 1
ATOM 2954 C CA . ILE B 1 26 ? -6.184 22.625 24.859 1 95.88 26 ILE B CA 1
ATOM 2955 C C . ILE B 1 26 ? -5.555 23.984 25.125 1 95.88 26 ILE B C 1
ATOM 2957 O O . ILE B 1 26 ? -4.598 24.109 25.891 1 95.88 26 ILE B O 1
ATOM 2961 N N . LEU B 1 27 ? -6.109 25.031 24.531 1 97.5 27 LEU B N 1
ATOM 2962 C CA . LEU B 1 27 ? -5.59 26.375 24.719 1 97.5 27 LEU B CA 1
ATOM 2963 C C . LEU B 1 27 ? -5.699 26.812 26.172 1 97.5 27 LEU B C 1
ATOM 2965 O O . LEU B 1 27 ? -4.77 27.422 26.719 1 97.5 27 LEU B O 1
ATOM 2969 N N . LEU B 1 28 ? -6.77 26.469 26.766 1 96.12 28 LEU B N 1
ATOM 2970 C CA . LEU B 1 28 ? -6.996 26.844 28.156 1 96.12 28 LEU B CA 1
ATOM 2971 C C . LEU B 1 28 ? -5.988 26.156 29.078 1 96.12 28 LEU B C 1
ATOM 2973 O O . LEU B 1 28 ? -5.57 26.719 30.094 1 96.12 28 LEU B O 1
ATOM 2977 N N . ALA B 1 29 ? -5.617 25.016 28.688 1 94.06 29 ALA B N 1
ATOM 2978 C CA . ALA B 1 29 ? -4.754 24.203 29.547 1 94.06 29 ALA B CA 1
ATOM 2979 C C . ALA B 1 29 ? -3.281 24.453 29.234 1 94.06 29 ALA B C 1
ATOM 2981 O O . ALA B 1 29 ? -2.402 24.047 29.984 1 94.06 29 ALA B O 1
ATOM 2982 N N . SER B 1 30 ? -3.016 25.094 28.203 1 95.88 30 SER B N 1
ATOM 2983 C CA . SER B 1 30 ? -1.64 25.297 27.766 1 95.88 30 SER B CA 1
ATOM 2984 C C . SER B 1 30 ? -0.913 26.297 28.641 1 95.88 30 SER B C 1
ATOM 2986 O O . SER B 1 30 ? -1.36 27.438 28.797 1 95.88 30 SER B O 1
ATOM 2988 N N . PRO B 1 31 ? 0.221 25.984 29.125 1 94.19 31 PRO B N 1
ATOM 2989 C CA . PRO B 1 31 ? 0.891 26.844 30.109 1 94.19 31 PRO B CA 1
ATOM 2990 C C . PRO B 1 31 ? 1.416 28.141 29.484 1 94.19 31 PRO B C 1
ATOM 2992 O O . PRO B 1 31 ? 1.595 29.125 30.203 1 94.19 31 PRO B O 1
ATOM 2995 N N . ARG B 1 32 ? 1.597 28.141 28.203 1 96.88 32 ARG B N 1
ATOM 2996 C CA . ARG B 1 32 ? 2.213 29.312 27.594 1 96.88 32 ARG B CA 1
ATOM 2997 C C . ARG B 1 32 ? 1.216 30.062 26.719 1 96.88 32 ARG B C 1
ATOM 2999 O O . ARG B 1 32 ? 1.607 30.891 25.891 1 96.88 32 ARG B O 1
ATOM 3006 N N . ILE B 1 33 ? -0.021 29.766 26.922 1 97.81 33 ILE B N 1
ATOM 3007 C CA . ILE B 1 33 ? -1.07 30.422 26.141 1 97.81 33 ILE B CA 1
ATOM 3008 C C . ILE B 1 33 ? -2.039 31.141 27.062 1 97.81 33 ILE B C 1
ATOM 3010 O O . ILE B 1 33 ? -2.391 30.625 28.125 1 97.81 33 ILE B O 1
ATOM 3014 N N . ASP B 1 34 ? -2.348 32.281 26.75 1 97.88 34 ASP B N 1
ATOM 3015 C CA . ASP B 1 34 ? -3.465 33.031 27.328 1 97.88 34 ASP B CA 1
ATOM 3016 C C . ASP B 1 34 ? -4.609 33.188 26.328 1 97.88 34 ASP B C 1
ATOM 3018 O O . ASP B 1 34 ? -4.598 34.062 25.5 1 97.88 34 ASP B O 1
ATOM 3022 N N . LEU B 1 35 ? -5.598 32.281 26.406 1 98.44 35 LEU B N 1
ATOM 3023 C CA . LEU B 1 35 ? -6.777 32.406 25.562 1 98.44 35 LEU B CA 1
ATOM 3024 C C . LEU B 1 35 ? -7.609 33.625 25.953 1 98.44 35 LEU B C 1
ATOM 3026 O O . LEU B 1 35 ? -8.227 33.656 27.016 1 98.44 35 LEU B O 1
ATOM 3030 N N . VAL B 1 36 ? -7.695 34.562 25.047 1 98.12 36 VAL B N 1
ATOM 3031 C CA . VAL B 1 36 ? -8.266 35.844 25.469 1 98.12 36 VAL B CA 1
ATOM 3032 C C . VAL B 1 36 ? -9.641 36.031 24.812 1 98.12 36 VAL B C 1
ATOM 3034 O O . VAL B 1 36 ? -10.461 36.812 25.297 1 98.12 36 VAL B O 1
ATOM 3037 N N . ALA B 1 37 ? -9.844 35.312 23.703 1 98.56 37 ALA B N 1
ATOM 3038 C CA . ALA B 1 37 ? -11.109 35.531 23 1 98.56 37 ALA B CA 1
ATOM 3039 C C . ALA B 1 37 ? -11.484 34.281 22.188 1 98.56 37 ALA B C 1
ATOM 3041 O O . ALA B 1 37 ? -10.609 33.5 21.797 1 98.56 37 ALA B O 1
ATOM 3042 N N . VAL B 1 38 ? -12.758 34.125 22 1 98.56 38 VAL B N 1
ATOM 3043 C CA . VAL B 1 38 ? -13.336 33.125 21.109 1 98.56 38 VAL B CA 1
ATOM 3044 C C . VAL B 1 38 ? -14.297 33.781 20.125 1 98.56 38 VAL B C 1
ATOM 3046 O O . VAL B 1 38 ? -15.07 34.656 20.516 1 98.56 38 VAL B O 1
ATOM 3049 N N . CYS B 1 39 ? -14.125 33.406 18.891 1 98.56 39 CYS B N 1
ATOM 3050 C CA . CYS B 1 39 ? -14.992 33.969 17.859 1 98.56 39 CYS B CA 1
ATOM 3051 C C . CYS B 1 39 ? -15.703 32.844 17.094 1 98.56 39 CYS B C 1
ATOM 3053 O O . CYS B 1 39 ? -15.078 31.891 16.656 1 98.56 39 CYS B O 1
ATOM 3055 N N . ASP B 1 40 ? -16.984 32.906 16.922 1 98 40 ASP B N 1
ATOM 3056 C CA . ASP B 1 40 ? -17.797 32 16.125 1 98 40 ASP B CA 1
ATOM 3057 C C . ASP B 1 40 ? -19.109 32.688 15.711 1 98 40 ASP B C 1
ATOM 3059 O O . ASP B 1 40 ? -19.922 33.031 16.562 1 98 40 ASP B O 1
ATOM 3063 N N . PRO B 1 41 ? -19.312 32.781 14.383 1 96 41 PRO B N 1
ATOM 3064 C CA . PRO B 1 41 ? -20.531 33.469 13.93 1 96 41 PRO B CA 1
ATOM 3065 C C . PRO B 1 41 ? -21.781 32.594 14.086 1 96 41 PRO B C 1
ATOM 3067 O O . PRO B 1 41 ? -22.906 33.094 13.922 1 96 41 PRO B O 1
ATOM 3070 N N . LYS B 1 42 ? -21.672 31.359 14.336 1 95.56 42 LYS B N 1
ATOM 3071 C CA . LYS B 1 42 ? -22.812 30.469 14.398 1 95.56 42 LYS B CA 1
ATOM 3072 C C . LYS B 1 42 ? -23.688 30.766 15.609 1 95.56 42 LYS B C 1
ATOM 3074 O O . LYS B 1 42 ? -23.188 31 16.703 1 95.56 42 LYS B O 1
ATOM 3079 N N . PRO B 1 43 ? -25 30.672 15.328 1 93.81 43 PRO B N 1
ATOM 3080 C CA . PRO B 1 43 ? -25.891 30.844 16.484 1 93.81 43 PRO B CA 1
ATOM 3081 C C . PRO B 1 43 ? -25.656 29.812 17.578 1 93.81 43 PRO B C 1
ATOM 3083 O O . PRO B 1 43 ? -25.438 28.641 17.281 1 93.81 43 PRO B O 1
ATOM 3086 N N . GLY B 1 44 ? -25.656 30.297 18.812 1 94.81 44 GLY B N 1
ATOM 3087 C CA . GLY B 1 44 ? -25.5 29.375 19.938 1 94.81 44 GLY B CA 1
ATOM 3088 C C . GLY B 1 44 ? -24.062 29.266 20.422 1 94.81 44 GLY B C 1
ATOM 3089 O O . GLY B 1 44 ? -23.812 28.75 21.516 1 94.81 44 GLY B O 1
ATOM 3090 N N . ALA B 1 45 ? -23.156 29.812 19.688 1 95.88 45 ALA B N 1
ATOM 3091 C CA . ALA B 1 45 ? -21.75 29.734 20.062 1 95.88 45 ALA B CA 1
ATOM 3092 C C . ALA B 1 45 ? -21.469 30.547 21.328 1 95.88 45 ALA B C 1
ATOM 3094 O O . ALA B 1 45 ? -20.641 30.172 22.156 1 95.88 45 ALA B O 1
ATOM 3095 N N . ASP B 1 46 ? -22.141 31.609 21.469 1 95.69 46 ASP B N 1
ATOM 3096 C CA . ASP B 1 46 ? -21.984 32.438 22.656 1 95.69 46 ASP B CA 1
ATOM 3097 C C . ASP B 1 46 ? -22.375 31.703 23.922 1 95.69 46 ASP B C 1
ATOM 3099 O O . ASP B 1 46 ? -21.656 31.734 24.922 1 95.69 46 ASP B O 1
ATOM 3103 N N . ALA B 1 47 ? -23.453 30.969 23.797 1 96 47 ALA B N 1
ATOM 3104 C CA . ALA B 1 47 ? -23.922 30.172 24.922 1 96 47 ALA B CA 1
ATOM 3105 C C . ALA B 1 47 ? -22.922 29.062 25.25 1 96 47 ALA B C 1
ATOM 3107 O O . ALA B 1 47 ? -22.688 28.75 26.422 1 96 47 ALA B O 1
ATOM 3108 N N . TRP B 1 48 ? -22.453 28.438 24.234 1 96 48 TRP B N 1
ATOM 3109 C CA . TRP B 1 48 ? -21.453 27.391 24.438 1 96 48 TRP B CA 1
ATOM 3110 C C . TRP B 1 48 ? -20.234 27.922 25.172 1 96 48 TRP B C 1
ATOM 3112 O O . TRP B 1 48 ? -19.766 27.328 26.125 1 96 48 TRP B O 1
ATOM 3122 N N . VAL B 1 49 ? -19.75 29.062 24.766 1 96.31 49 VAL B N 1
ATOM 3123 C CA . VAL B 1 49 ? -18.562 29.672 25.359 1 96.31 49 VAL B CA 1
ATOM 3124 C C . VAL B 1 49 ? -18.844 30.016 26.828 1 96.31 49 VAL B C 1
ATOM 3126 O O . VAL B 1 49 ? -18.031 29.734 27.703 1 96.31 49 VAL B O 1
ATOM 3129 N N . ALA B 1 50 ? -19.922 30.609 27.047 1 95.5 50 ALA B N 1
ATOM 3130 C CA . ALA B 1 50 ? -20.312 31 28.406 1 95.5 50 ALA B CA 1
ATOM 3131 C C . ALA B 1 50 ? -20.375 29.781 29.328 1 95.5 50 ALA B C 1
ATOM 3133 O O . ALA B 1 50 ? -20.047 29.875 30.516 1 95.5 50 ALA B O 1
ATOM 3134 N N . GLY B 1 51 ? -20.734 28.719 28.766 1 95.75 51 GLY B N 1
ATOM 3135 C CA . GLY B 1 51 ? -20.922 27.531 29.562 1 95.75 51 GLY B CA 1
ATOM 3136 C C . GLY B 1 51 ? -19.656 26.703 29.719 1 95.75 51 GLY B C 1
ATOM 3137 O O . GLY B 1 51 ? -19.531 25.922 30.656 1 95.75 51 GLY B O 1
ATOM 3138 N N . ASN B 1 52 ? -18.719 26.906 28.859 1 95 52 ASN B N 1
ATOM 3139 C CA . ASN B 1 52 ? -17.594 25.969 28.812 1 95 52 ASN B CA 1
ATOM 3140 C C . ASN B 1 52 ? -16.266 26.672 29.078 1 95 52 ASN B C 1
ATOM 3142 O O . ASN B 1 52 ? -15.234 26.031 29.203 1 95 52 ASN B O 1
ATOM 3146 N N . MET B 1 53 ? -16.297 28.031 29.188 1 95.44 53 MET B N 1
ATOM 3147 C CA . MET B 1 53 ? -15.055 28.781 29.312 1 95.44 53 MET B CA 1
ATOM 3148 C C . MET B 1 53 ? -15.141 29.781 30.469 1 95.44 53 MET B C 1
ATOM 3150 O O . MET B 1 53 ? -16.234 30.172 30.875 1 95.44 53 MET B O 1
ATOM 3154 N N . PRO B 1 54 ? -13.984 30.109 30.984 1 96.31 54 PRO B N 1
ATOM 3155 C CA . PRO B 1 54 ? -13.984 31.156 32.031 1 96.31 54 PRO B CA 1
ATOM 3156 C C . PRO B 1 54 ? -14.586 32.469 31.531 1 96.31 54 PRO B C 1
ATOM 3158 O O . PRO B 1 54 ? -14.438 32.812 30.359 1 96.31 54 PRO B O 1
ATOM 3161 N N . ALA B 1 55 ? -15.062 33.25 32.438 1 94.88 55 ALA B N 1
ATOM 3162 C CA . ALA B 1 55 ? -15.789 34.469 32.125 1 94.88 55 ALA B CA 1
ATOM 3163 C C . ALA B 1 55 ? -14.859 35.531 31.516 1 94.88 55 ALA B C 1
ATOM 3165 O O . ALA B 1 55 ? -15.305 36.406 30.797 1 94.88 55 ALA B O 1
ATOM 3166 N N . ARG B 1 56 ? -13.656 35.406 31.781 1 95.56 56 ARG B N 1
ATOM 3167 C CA . ARG B 1 56 ? -12.695 36.406 31.312 1 95.56 56 ARG B CA 1
ATOM 3168 C C . ARG B 1 56 ? -12.516 36.312 29.797 1 95.56 56 ARG B C 1
ATOM 3170 O O . ARG B 1 56 ? -12.008 37.25 29.172 1 95.56 56 ARG B O 1
ATOM 3177 N N . ILE B 1 57 ? -12.883 35.219 29.203 1 97.12 57 ILE B N 1
ATOM 3178 C CA . ILE B 1 57 ? -12.734 35.031 27.766 1 97.12 57 ILE B CA 1
ATOM 3179 C C . ILE B 1 57 ? -13.844 35.781 27.031 1 97.12 57 ILE B C 1
ATOM 3181 O O . ILE B 1 57 ? -15.031 35.531 27.281 1 97.12 57 ILE B O 1
ATOM 3185 N N . ARG B 1 58 ? -13.484 36.656 26.172 1 97.31 58 ARG B N 1
ATOM 3186 C CA . ARG B 1 58 ? -14.453 37.438 25.438 1 97.31 58 ARG B CA 1
ATOM 3187 C C . ARG B 1 58 ? -14.984 36.688 24.219 1 97.31 58 ARG B C 1
ATOM 3189 O O . ARG B 1 58 ? -14.219 36.031 23.5 1 97.31 58 ARG B O 1
ATOM 3196 N N . PHE B 1 59 ? -16.25 36.781 24.031 1 97.94 59 PHE B N 1
ATOM 3197 C CA . PHE B 1 59 ? -16.859 36.188 22.859 1 97.94 59 PHE B CA 1
ATOM 3198 C C . PHE B 1 59 ? -17.109 37.219 21.781 1 97.94 59 PHE B C 1
ATOM 3200 O O . PHE B 1 59 ? -17.5 38.344 22.078 1 97.94 59 PHE B O 1
ATOM 3207 N N . PHE B 1 60 ? -16.812 36.906 20.578 1 98.38 60 PHE B N 1
ATOM 3208 C CA . PHE B 1 60 ? -17.109 37.719 19.406 1 98.38 60 PHE B CA 1
ATOM 3209 C C . PHE B 1 60 ? -17.922 36.938 18.391 1 98.38 60 PHE B C 1
ATOM 3211 O O . PHE B 1 60 ? -17.609 35.781 18.094 1 98.38 60 PHE B O 1
ATOM 3218 N N . ALA B 1 61 ? -18.875 37.531 17.812 1 97.56 61 ALA B N 1
ATOM 3219 C CA . ALA B 1 61 ? -19.641 36.875 16.734 1 97.56 61 ALA B CA 1
ATOM 3220 C C . ALA B 1 61 ? -19.031 37.188 15.375 1 97.56 61 ALA B C 1
ATOM 3222 O O . ALA B 1 61 ? -19.188 36.438 14.422 1 97.56 61 ALA B O 1
ATOM 3223 N N . ASP B 1 62 ? -18.391 38.281 15.375 1 97.44 62 ASP B N 1
ATOM 3224 C CA . ASP B 1 62 ? -17.812 38.781 14.117 1 97.44 62 ASP B CA 1
ATOM 3225 C C . ASP B 1 62 ? -16.281 38.625 14.125 1 97.44 62 ASP B C 1
ATOM 3227 O O . ASP B 1 62 ? -15.609 39.188 14.977 1 97.44 62 ASP B O 1
ATOM 3231 N N . PRO B 1 63 ? -15.758 37.938 13.086 1 97.88 63 PRO B N 1
ATOM 3232 C CA . PRO B 1 63 ? -14.305 37.719 13.039 1 97.88 63 PRO B CA 1
ATOM 3233 C C . PRO B 1 63 ? -13.523 39.031 12.945 1 97.88 63 PRO B C 1
ATOM 3235 O O . PRO B 1 63 ? -12.477 39.188 13.57 1 97.88 63 PRO B O 1
ATOM 3238 N N . GLU B 1 64 ? -13.984 39.969 12.133 1 97.38 64 GLU B N 1
ATOM 3239 C CA . GLU B 1 64 ? -13.297 41.219 11.992 1 97.38 64 GLU B CA 1
ATOM 3240 C C . GLU B 1 64 ? -13.211 41.969 13.328 1 97.38 64 GLU B C 1
ATOM 3242 O O . GLU B 1 64 ? -12.156 42.5 13.688 1 97.38 64 GLU B O 1
ATOM 3247 N N . ASP B 1 65 ? -14.289 42 13.977 1 98.06 65 ASP B N 1
ATOM 3248 C CA . ASP B 1 65 ? -14.336 42.625 15.289 1 98.06 65 ASP B CA 1
ATOM 3249 C C . ASP B 1 65 ? -13.367 41.969 16.25 1 98.06 65 ASP B C 1
ATOM 3251 O O . ASP B 1 65 ? -12.672 42.625 17.016 1 98.06 65 ASP B O 1
ATOM 3255 N N . CYS B 1 66 ? -13.32 40.688 16.25 1 98.44 66 CYS B N 1
ATOM 3256 C CA . CYS B 1 66 ? -12.422 39.938 17.125 1 98.44 66 CYS B CA 1
ATOM 3257 C C . CYS B 1 66 ? -10.961 40.25 16.812 1 98.44 66 CYS B C 1
ATOM 3259 O O . CYS B 1 66 ? -10.164 40.5 17.719 1 98.44 66 CYS B O 1
ATOM 3261 N N . LEU B 1 67 ? -10.609 40.25 15.547 1 98.06 67 LEU B N 1
ATOM 3262 C CA . LEU B 1 67 ? -9.234 40.5 15.109 1 98.06 67 LEU B CA 1
ATOM 3263 C C . LEU B 1 67 ? -8.75 41.875 15.531 1 98.06 67 LEU B C 1
ATOM 3265 O O . LEU B 1 67 ? -7.586 42.031 15.898 1 98.06 67 LEU B O 1
ATOM 3269 N N . LEU B 1 68 ? -9.672 42.812 15.516 1 97.5 68 LEU B N 1
ATOM 3270 C CA . LEU B 1 68 ? -9.305 44.219 15.75 1 97.5 68 LEU B CA 1
ATOM 3271 C C . LEU B 1 68 ? -9.32 44.531 17.234 1 97.5 68 LEU B C 1
ATOM 3273 O O . LEU B 1 68 ? -8.547 45.375 17.703 1 97.5 68 LEU B O 1
ATOM 3277 N N . HIS B 1 69 ? -10.164 43.781 17.984 1 97.81 69 HIS B N 1
ATOM 3278 C CA . HIS B 1 69 ? -10.461 44.312 19.312 1 97.81 69 HIS B CA 1
ATOM 3279 C C . HIS B 1 69 ? -10.18 43.312 20.406 1 97.81 69 HIS B C 1
ATOM 3281 O O . HIS B 1 69 ? -10.305 43.625 21.594 1 97.81 69 HIS B O 1
ATOM 3287 N N . SER B 1 70 ? -9.789 42.125 20.156 1 97.81 70 SER B N 1
ATOM 3288 C CA . SER B 1 70 ? -9.617 41.094 21.156 1 97.81 70 SER B CA 1
ATOM 3289 C C . SER B 1 70 ? -8.312 41.312 21.938 1 97.81 70 SER B C 1
ATOM 3291 O O . SER B 1 70 ? -8.141 40.75 23.016 1 97.81 70 SER B O 1
ATOM 3293 N N . GLY B 1 71 ? -7.336 42.062 21.328 1 97.88 71 GLY B N 1
ATOM 3294 C CA . GLY B 1 71 ? -6.02 42.188 21.922 1 97.88 71 GLY B CA 1
ATOM 3295 C C . GLY B 1 71 ? -5.141 40.969 21.719 1 97.88 71 GLY B C 1
ATOM 3296 O O . GLY B 1 71 ? -4.051 40.875 22.281 1 97.88 71 GLY B O 1
ATOM 3297 N N . ALA B 1 72 ? -5.562 40.062 20.906 1 98.44 72 ALA B N 1
ATOM 3298 C CA . ALA B 1 72 ? -4.801 38.844 20.641 1 98.44 72 ALA B CA 1
ATOM 3299 C C . ALA B 1 72 ? -3.527 39.156 19.859 1 98.44 72 ALA B C 1
ATOM 3301 O O . ALA B 1 72 ? -3.48 40.125 19.094 1 98.44 72 ALA B O 1
ATOM 3302 N N . GLU B 1 73 ? -2.52 38.375 20.094 1 98.5 73 GLU B N 1
ATOM 3303 C CA . GLU B 1 73 ? -1.262 38.438 19.359 1 98.5 73 GLU B CA 1
ATOM 3304 C C . GLU B 1 73 ? -1.22 37.375 18.25 1 98.5 73 GLU B C 1
ATOM 3306 O O . GLU B 1 73 ? -0.385 37.438 17.359 1 98.5 73 GLU B O 1
ATOM 3311 N N . ALA B 1 74 ? -2.057 36.375 18.406 1 98.81 74 ALA B N 1
ATOM 3312 C CA . ALA B 1 74 ? -2.164 35.281 17.469 1 98.81 74 ALA B CA 1
ATOM 3313 C C . ALA B 1 74 ? -3.6 34.75 17.391 1 98.81 74 ALA B C 1
ATOM 3315 O O . ALA B 1 74 ? -4.406 35.031 18.281 1 98.81 74 ALA B O 1
ATOM 3316 N N . VAL B 1 75 ? -3.877 34.094 16.297 1 98.75 75 VAL B N 1
ATOM 3317 C CA . VAL B 1 75 ? -5.199 33.5 16.141 1 98.75 75 VAL B CA 1
ATOM 3318 C C . VAL B 1 75 ? -5.059 32.031 15.75 1 98.75 75 VAL B C 1
ATOM 3320 O O . VAL B 1 75 ? -4.18 31.672 14.961 1 98.75 75 VAL B O 1
ATOM 3323 N N . LEU B 1 76 ? -5.809 31.141 16.344 1 98.81 76 LEU B N 1
ATOM 3324 C CA . LEU B 1 76 ? -6.02 29.781 15.883 1 98.81 76 LEU B CA 1
ATOM 3325 C C . LEU B 1 76 ? -7.344 29.656 15.141 1 98.81 76 LEU B C 1
ATOM 3327 O O . LEU B 1 76 ? -8.406 29.844 15.719 1 98.81 76 LEU B O 1
ATOM 3331 N N . ILE B 1 77 ? -7.25 29.328 13.891 1 98.62 77 ILE B N 1
ATOM 3332 C CA . ILE B 1 77 ? -8.422 29.25 13.016 1 98.62 77 ILE B CA 1
ATOM 3333 C C . ILE B 1 77 ? -8.844 27.781 12.859 1 98.62 77 ILE B C 1
ATOM 3335 O O . ILE B 1 77 ? -8.195 27.016 12.148 1 98.62 77 ILE B O 1
ATOM 3339 N N . SER B 1 78 ? -9.875 27.406 13.516 1 97.62 78 SER B N 1
ATOM 3340 C CA . SER B 1 78 ? -10.461 26.062 13.469 1 97.62 78 SER B CA 1
ATOM 3341 C C . SER B 1 78 ? -11.891 26.109 12.922 1 97.62 78 SER B C 1
ATOM 3343 O O . SER B 1 78 ? -12.805 25.562 13.531 1 97.62 78 SER B O 1
ATOM 3345 N N . THR B 1 79 ? -12.109 26.875 11.82 1 96.19 79 THR B N 1
ATOM 3346 C CA . THR B 1 79 ? -13.391 27.062 11.156 1 96.19 79 THR B CA 1
ATOM 3347 C C . THR B 1 79 ? -13.5 26.156 9.922 1 96.19 79 THR B C 1
ATOM 3349 O O . THR B 1 79 ? -12.664 25.281 9.719 1 96.19 79 THR B O 1
ATOM 3352 N N . ALA B 1 80 ? -14.578 26.297 9.188 1 92.38 80 ALA B N 1
ATOM 3353 C CA . ALA B 1 80 ? -14.719 25.578 7.926 1 92.38 80 ALA B CA 1
ATOM 3354 C C . ALA B 1 80 ? -13.656 26.016 6.926 1 92.38 80 ALA B C 1
ATOM 3356 O O . ALA B 1 80 ? -13.297 27.203 6.863 1 92.38 80 ALA B O 1
ATOM 3357 N N . THR B 1 81 ? -13.25 25.094 6.094 1 92.88 81 THR B N 1
ATOM 3358 C CA . THR B 1 81 ? -12.109 25.281 5.203 1 92.88 81 THR B CA 1
ATOM 3359 C C . THR B 1 81 ? -12.297 26.516 4.332 1 92.88 81 THR B C 1
ATOM 3361 O O . THR B 1 81 ? -11.352 27.266 4.098 1 92.88 81 THR B O 1
ATOM 3364 N N . ALA B 1 82 ? -13.492 26.75 3.934 1 92.38 82 ALA B N 1
ATOM 3365 C CA . ALA B 1 82 ? -13.773 27.859 3.012 1 92.38 82 ALA B CA 1
ATOM 3366 C C . ALA B 1 82 ? -13.414 29.203 3.635 1 92.38 82 ALA B C 1
ATOM 3368 O O . ALA B 1 82 ? -13.195 30.188 2.922 1 92.38 82 ALA B O 1
ATOM 3369 N N . THR B 1 83 ? -13.297 29.266 4.969 1 95.94 83 THR B N 1
ATOM 3370 C CA . THR B 1 83 ? -13.055 30.531 5.66 1 95.94 83 THR B CA 1
ATOM 3371 C C . THR B 1 83 ? -11.57 30.688 5.988 1 95.94 83 THR B C 1
ATOM 3373 O O . THR B 1 83 ? -11.133 31.766 6.406 1 95.94 83 THR B O 1
ATOM 3376 N N . HIS B 1 84 ? -10.773 29.672 5.797 1 97.81 84 HIS B N 1
ATOM 3377 C CA . HIS B 1 84 ? -9.391 29.672 6.238 1 97.81 84 HIS B CA 1
ATOM 3378 C C . HIS B 1 84 ? -8.602 30.797 5.582 1 97.81 84 HIS B C 1
ATOM 3380 O O . HIS B 1 84 ? -8.125 31.703 6.27 1 97.81 84 HIS B O 1
ATOM 3386 N N . ALA B 1 85 ? -8.633 30.797 4.277 1 97.88 85 ALA B N 1
ATOM 3387 C CA . ALA B 1 85 ? -7.746 31.688 3.535 1 97.88 85 ALA B CA 1
ATOM 3388 C C . ALA B 1 85 ? -8.078 33.156 3.82 1 97.88 85 ALA B C 1
ATOM 3390 O O . ALA B 1 85 ? -7.199 33.906 4.219 1 97.88 85 ALA B O 1
ATOM 3391 N N . PRO B 1 86 ? -9.352 33.562 3.73 1 98.12 86 PRO B N 1
ATOM 3392 C CA . PRO B 1 86 ? -9.648 34.969 4.023 1 98.12 86 PRO B CA 1
ATOM 3393 C C . PRO B 1 86 ? -9.289 35.344 5.457 1 98.12 86 PRO B C 1
ATOM 3395 O O . PRO B 1 86 ? -8.797 36.438 5.691 1 98.12 86 PRO B O 1
ATOM 3398 N N . LEU B 1 87 ? -9.484 34.469 6.383 1 98.5 87 LEU B N 1
ATOM 3399 C CA . LEU B 1 87 ? -9.188 34.781 7.777 1 98.5 87 LEU B CA 1
ATOM 3400 C C . LEU B 1 87 ? -7.688 34.875 8.008 1 98.5 87 LEU B C 1
ATOM 3402 O O . LEU B 1 87 ? -7.219 35.75 8.734 1 98.5 87 LEU B O 1
ATOM 3406 N N . VAL B 1 88 ? -6.949 33.969 7.395 1 98.62 88 VAL B N 1
ATOM 3407 C CA . VAL B 1 88 ? -5.492 34 7.52 1 98.62 88 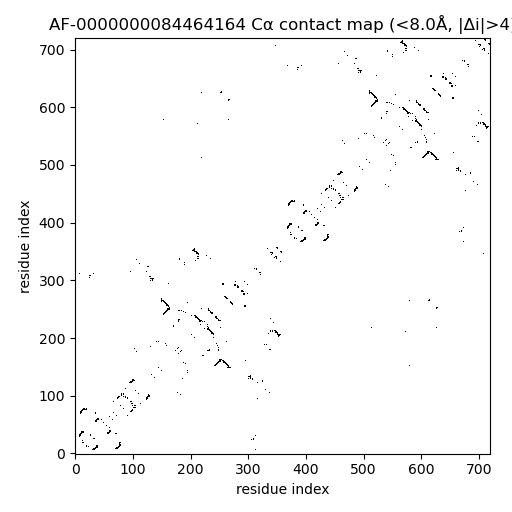VAL B CA 1
ATOM 3408 C C . VAL B 1 88 ? -4.945 35.281 6.945 1 98.62 88 VAL B C 1
ATOM 3410 O O . VAL B 1 88 ? -4.129 35.969 7.582 1 98.62 88 VAL B O 1
ATOM 3413 N N . LEU B 1 89 ? -5.402 35.625 5.75 1 98.5 89 LEU B N 1
ATOM 3414 C CA . LEU B 1 89 ? -4.926 36.844 5.082 1 98.5 89 LEU B CA 1
ATOM 3415 C C . LEU B 1 89 ? -5.223 38.062 5.918 1 98.5 89 LEU B C 1
ATOM 3417 O O . LEU B 1 89 ? -4.363 38.938 6.074 1 98.5 89 LEU B O 1
ATOM 3421 N N . ARG B 1 90 ? -6.395 38.156 6.43 1 98.44 90 ARG B N 1
ATOM 3422 C CA . ARG B 1 90 ? -6.777 39.312 7.254 1 98.44 90 ARG B CA 1
ATOM 3423 C C . ARG B 1 90 ? -5.926 39.375 8.516 1 98.44 90 ARG B C 1
ATOM 3425 O O . ARG B 1 90 ? -5.504 40.469 8.922 1 98.44 90 ARG B O 1
ATOM 3432 N N . ALA B 1 91 ? -5.723 38.25 9.172 1 98.69 91 ALA B N 1
ATOM 3433 C CA . ALA B 1 91 ? -4.891 38.219 10.375 1 98.69 91 ALA B CA 1
ATOM 3434 C C . ALA B 1 91 ? -3.467 38.656 10.078 1 98.69 91 ALA B C 1
ATOM 3436 O O . ALA B 1 91 ? -2.889 39.438 10.836 1 98.69 91 ALA B O 1
ATOM 3437 N N . LEU B 1 92 ? -2.91 38.188 9 1 98.31 92 LEU B N 1
ATOM 3438 C CA . LEU B 1 92 ? -1.565 38.594 8.602 1 98.31 92 LEU B CA 1
ATOM 3439 C C . LEU B 1 92 ? -1.504 40.094 8.336 1 98.31 92 LEU B C 1
ATOM 3441 O O . LEU B 1 92 ? -0.532 40.75 8.711 1 98.31 92 LEU B O 1
ATOM 3445 N N . ASP B 1 93 ? -2.527 40.594 7.711 1 97.94 93 ASP B N 1
ATOM 3446 C CA . ASP B 1 93 ? -2.598 42.031 7.43 1 97.94 93 ASP B CA 1
ATOM 3447 C C . ASP B 1 93 ? -2.541 42.844 8.719 1 97.94 93 ASP B C 1
ATOM 3449 O O . ASP B 1 93 ? -2.031 43.969 8.727 1 97.94 93 ASP B O 1
ATOM 3453 N N . LEU B 1 94 ? -3.023 42.312 9.75 1 98.25 94 LEU B N 1
ATOM 3454 C CA . LEU B 1 94 ? -3.08 43 11.039 1 98.25 94 LEU B CA 1
ATOM 3455 C C . LEU B 1 94 ? -1.874 42.625 11.898 1 98.25 94 LEU B C 1
ATOM 3457 O O . LEU B 1 94 ? -1.855 42.906 13.102 1 98.25 94 LEU B O 1
ATOM 3461 N N . ASP B 1 95 ? -0.91 41.906 11.281 1 98.25 95 ASP B N 1
ATOM 3462 C CA . ASP B 1 95 ? 0.368 41.562 11.891 1 98.25 95 ASP B CA 1
ATOM 3463 C C . ASP B 1 95 ? 0.168 40.594 13.055 1 98.25 95 ASP B C 1
ATOM 3465 O O . ASP B 1 95 ? 0.801 40.719 14.102 1 98.25 95 ASP B O 1
ATOM 3469 N N . LEU B 1 96 ? -0.72 39.688 12.945 1 98.75 96 LEU B N 1
ATOM 3470 C CA . LEU B 1 96 ? -0.948 38.625 13.922 1 98.75 96 LEU B CA 1
ATOM 3471 C C . LEU B 1 96 ? -0.307 37.312 13.469 1 98.75 96 LEU B C 1
ATOM 3473 O O . LEU B 1 96 ? -0.272 37.031 12.266 1 98.75 96 LEU B O 1
ATOM 3477 N N . HIS B 1 97 ? 0.252 36.531 14.43 1 98.62 97 HIS B N 1
ATOM 3478 C CA . HIS B 1 97 ? 0.628 35.156 14.156 1 98.62 97 HIS B CA 1
ATOM 3479 C C . HIS B 1 97 ? -0.603 34.281 13.922 1 98.62 97 HIS B C 1
ATOM 3481 O O . HIS B 1 97 ? -1.68 34.562 14.453 1 98.62 97 HIS B O 1
ATOM 3487 N N . VAL B 1 98 ? -0.431 33.25 13.094 1 98.69 98 VAL B N 1
ATOM 3488 C CA . VAL B 1 98 ? -1.611 32.469 12.727 1 98.69 98 VAL B CA 1
ATOM 3489 C C . VAL B 1 98 ? -1.3 30.984 12.836 1 98.69 98 VAL B C 1
ATOM 3491 O O . VAL B 1 98 ? -0.252 30.531 12.375 1 98.69 98 VAL B O 1
ATOM 3494 N N . MET B 1 99 ? -2.092 30.25 13.492 1 98.25 99 MET B N 1
ATOM 3495 C CA . MET B 1 99 ? -2.262 28.812 13.367 1 98.25 99 MET B CA 1
ATOM 3496 C C . MET B 1 99 ? -3.594 28.484 12.703 1 98.25 99 MET B C 1
ATOM 3498 O O . MET B 1 99 ? -4.641 28.984 13.102 1 98.25 99 MET B O 1
ATOM 3502 N N . VAL B 1 100 ? -3.588 27.719 11.609 1 98.06 100 VAL B N 1
ATOM 3503 C CA . VAL B 1 100 ? -4.824 27.422 10.898 1 98.06 100 VAL B CA 1
ATOM 3504 C C . VAL B 1 100 ? -4.902 25.922 10.602 1 98.06 100 VAL B C 1
ATOM 3506 O O . VAL B 1 100 ? -3.893 25.312 10.258 1 98.06 100 VAL B O 1
ATOM 3509 N N . GLU B 1 101 ? -6.031 25.406 10.781 1 96.69 101 GLU B N 1
ATOM 3510 C CA . GLU B 1 101 ? -6.242 23.984 10.469 1 96.69 101 GLU B CA 1
ATOM 3511 C C . GLU B 1 101 ? -6 23.719 8.992 1 96.69 101 GLU B C 1
ATOM 3513 O O . GLU B 1 101 ? -6.184 24.594 8.148 1 96.69 101 GLU B O 1
ATOM 3518 N N . LYS B 1 102 ? -5.59 22.516 8.727 1 94.44 102 LYS B N 1
ATOM 3519 C CA . LYS B 1 102 ? -5.441 22.078 7.34 1 94.44 102 LYS B CA 1
ATOM 3520 C C . LYS B 1 102 ? -6.797 21.766 6.715 1 94.44 102 LYS B C 1
ATOM 3522 O O . LYS B 1 102 ? -7.73 21.359 7.414 1 94.44 102 LYS B O 1
ATOM 3527 N N . PRO B 1 103 ? -6.988 21.891 5.477 1 95.19 103 PRO B N 1
ATOM 3528 C CA . PRO B 1 103 ? -6.074 22.594 4.578 1 95.19 103 PRO B CA 1
ATOM 3529 C C . PRO B 1 103 ? -6.285 24.109 4.594 1 95.19 103 PRO B C 1
ATOM 3531 O O . PRO B 1 103 ? -7.305 24.594 5.09 1 95.19 103 PRO B O 1
ATOM 3534 N N . ILE B 1 104 ? -5.262 24.844 4.062 1 96.62 104 ILE B N 1
ATOM 3535 C CA . ILE B 1 104 ? -5.406 26.297 3.938 1 96.62 104 ILE B CA 1
ATOM 3536 C C . ILE B 1 104 ? -6.598 26.609 3.033 1 96.62 104 ILE B C 1
ATOM 3538 O O . ILE B 1 104 ? -7.379 27.516 3.322 1 96.62 104 ILE B O 1
ATOM 3542 N N . ALA B 1 105 ? -6.691 25.906 1.979 1 95.19 105 ALA B N 1
ATOM 3543 C CA . ALA B 1 105 ? -7.777 26 1.004 1 95.19 105 ALA B CA 1
ATOM 3544 C C . ALA B 1 105 ? -7.898 24.703 0.202 1 95.19 105 ALA B C 1
ATOM 3546 O O . ALA B 1 105 ? -7.012 23.844 0.256 1 95.19 105 ALA B O 1
ATOM 3547 N N . VAL B 1 106 ? -9.031 24.625 -0.583 1 92.25 106 VAL B N 1
ATOM 3548 C CA . VAL B 1 106 ? -9.25 23.406 -1.351 1 92.25 106 VAL B CA 1
ATOM 3549 C C . VAL B 1 106 ? -8.562 23.516 -2.709 1 92.25 106 VAL B C 1
ATOM 3551 O O . VAL B 1 106 ? -8.367 22.516 -3.395 1 92.25 106 VAL B O 1
ATOM 3554 N N . ASP B 1 107 ? -8.219 24.719 -3.057 1 92.81 107 ASP B N 1
ATOM 3555 C CA . ASP B 1 107 ? -7.59 24.891 -4.363 1 92.81 107 ASP B CA 1
ATOM 3556 C C . ASP B 1 107 ? -6.172 25.438 -4.219 1 92.81 107 ASP B C 1
ATOM 3558 O O . ASP B 1 107 ? -5.855 26.109 -3.23 1 92.81 107 ASP B O 1
ATOM 3562 N N . ILE B 1 108 ? -5.418 25.266 -5.234 1 95.62 108 ILE B N 1
ATOM 3563 C CA . ILE B 1 108 ? -3.99 25.578 -5.23 1 95.62 108 ILE B CA 1
ATOM 3564 C C . ILE B 1 108 ? -3.785 27.094 -5.25 1 95.62 108 ILE B C 1
ATOM 3566 O O . ILE B 1 108 ? -2.938 27.625 -4.527 1 95.62 108 ILE B O 1
ATOM 3570 N N . GLU B 1 109 ? -4.555 27.75 -6.035 1 96.19 109 GLU B N 1
ATOM 3571 C CA . GLU B 1 109 ? -4.359 29.172 -6.227 1 96.19 109 GLU B CA 1
ATOM 3572 C C . GLU B 1 109 ? -4.617 29.953 -4.938 1 96.19 109 GLU B C 1
ATOM 3574 O O . GLU B 1 109 ? -3.846 30.844 -4.57 1 96.19 109 GLU B O 1
ATOM 3579 N N . THR B 1 110 ? -5.715 29.656 -4.305 1 96.88 110 THR B N 1
ATOM 3580 C CA . THR B 1 110 ? -6.023 30.297 -3.031 1 96.88 110 THR B CA 1
ATOM 3581 C C . THR B 1 110 ? -4.945 29.984 -1.995 1 96.88 110 THR B C 1
ATOM 3583 O O . THR B 1 110 ? -4.531 30.875 -1.245 1 96.88 110 THR B O 1
ATOM 3586 N N . THR B 1 111 ? -4.48 28.781 -1.971 1 97.25 111 THR B N 1
ATOM 3587 C CA . THR B 1 111 ? -3.402 28.391 -1.062 1 97.25 111 THR B CA 1
ATOM 3588 C C . THR B 1 111 ? -2.135 29.188 -1.366 1 97.25 111 THR B C 1
ATOM 3590 O O . THR B 1 111 ? -1.479 29.703 -0.452 1 97.25 111 THR B O 1
ATOM 3593 N N . ARG B 1 112 ? -1.812 29.297 -2.6 1 97.12 112 ARG B N 1
ATOM 3594 C CA . ARG B 1 112 ? -0.637 30.047 -3.035 1 97.12 112 ARG B CA 1
ATOM 3595 C C . ARG B 1 112 ? -0.69 31.484 -2.537 1 97.12 112 ARG B C 1
ATOM 3597 O O . ARG B 1 112 ? 0.313 32.031 -2.064 1 97.12 112 ARG B O 1
ATOM 3604 N N . THR B 1 113 ? -1.824 32.094 -2.646 1 97.5 113 THR B N 1
ATOM 3605 C CA . THR B 1 113 ? -2.002 33.469 -2.232 1 97.5 113 THR B CA 1
ATOM 3606 C C . THR B 1 113 ? -1.681 33.625 -0.75 1 97.5 113 THR B C 1
ATOM 3608 O O . THR B 1 113 ? -1.024 34.594 -0.357 1 97.5 113 THR B O 1
ATOM 3611 N N . VAL B 1 114 ? -2.113 32.719 0.005 1 98 114 VAL B N 1
ATOM 3612 C CA . VAL B 1 114 ? -1.879 32.781 1.444 1 98 114 VAL B CA 1
ATOM 3613 C C . VAL B 1 114 ? -0.391 32.594 1.732 1 98 114 VAL B C 1
ATOM 3615 O O . VAL B 1 114 ? 0.189 33.312 2.543 1 98 114 VAL B O 1
ATOM 3618 N N . VAL B 1 115 ? 0.199 31.656 1.09 1 97.5 115 VAL B N 1
ATOM 3619 C CA . VAL B 1 115 ? 1.608 31.344 1.298 1 97.5 115 VAL B CA 1
ATOM 3620 C C . VAL B 1 115 ? 2.469 32.531 0.907 1 97.5 115 VAL B C 1
ATOM 3622 O O . VAL B 1 115 ? 3.424 32.875 1.609 1 97.5 115 VAL B O 1
ATOM 3625 N N . GLU B 1 116 ? 2.16 33.156 -0.177 1 97.38 116 GLU B N 1
ATOM 3626 C CA . GLU B 1 116 ? 2.889 34.344 -0.63 1 97.38 116 GLU B CA 1
ATOM 3627 C C . GLU B 1 116 ? 2.736 35.5 0.357 1 97.38 116 GLU B C 1
ATOM 3629 O O . GLU B 1 116 ? 3.693 36.25 0.613 1 97.38 116 GLU B O 1
ATOM 3634 N N . ALA B 1 117 ? 1.56 35.688 0.857 1 97.56 117 ALA B N 1
ATOM 3635 C CA . ALA B 1 117 ? 1.327 36.719 1.862 1 97.56 117 ALA B CA 1
ATOM 3636 C C . ALA B 1 117 ? 2.174 36.469 3.107 1 97.56 117 ALA B C 1
ATOM 3638 O O . ALA B 1 117 ? 2.736 37.406 3.68 1 97.56 117 ALA B O 1
ATOM 3639 N N . ALA B 1 118 ? 2.252 35.25 3.521 1 97 118 ALA B N 1
ATOM 3640 C CA . ALA B 1 118 ? 3.051 34.875 4.688 1 97 118 ALA B CA 1
ATOM 3641 C C . ALA B 1 118 ? 4.531 35.125 4.445 1 97 118 ALA B C 1
ATOM 3643 O O . ALA B 1 118 ? 5.246 35.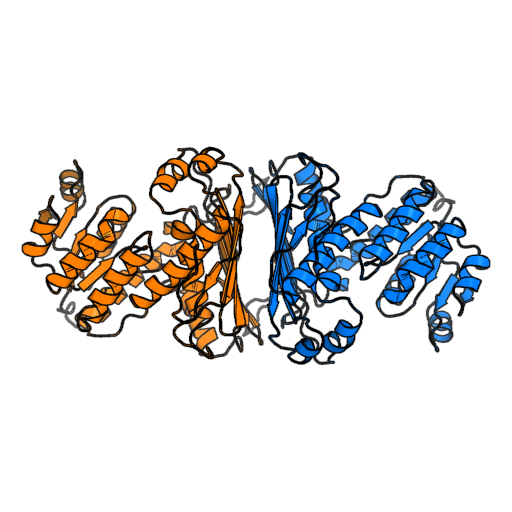594 5.344 1 97 118 ALA B O 1
ATOM 3644 N N . ARG B 1 119 ? 4.945 34.875 3.252 1 95.88 119 ARG B N 1
ATOM 3645 C CA . ARG B 1 119 ? 6.348 35.062 2.891 1 95.88 119 ARG B CA 1
ATOM 3646 C C . ARG B 1 119 ? 6.738 36.531 3.014 1 95.88 119 ARG B C 1
ATOM 3648 O O . ARG B 1 119 ? 7.887 36.844 3.332 1 95.88 119 ARG B O 1
ATOM 3655 N N . LYS B 1 120 ? 5.84 37.406 2.818 1 96.69 120 LYS B N 1
ATOM 3656 C CA . LYS B 1 120 ? 6.094 38.844 2.857 1 96.69 120 LYS B CA 1
ATOM 3657 C C . LYS B 1 120 ? 6.184 39.344 4.297 1 96.69 120 LYS B C 1
ATOM 3659 O O . LYS B 1 120 ? 6.613 40.469 4.535 1 96.69 120 LYS B O 1
ATOM 3664 N N . LYS B 1 121 ? 5.855 38.531 5.219 1 96.31 121 LYS B N 1
ATOM 3665 C CA . LYS B 1 121 ? 5.887 38.875 6.637 1 96.31 121 LYS B CA 1
ATOM 3666 C C . LYS B 1 121 ? 6.66 37.812 7.441 1 96.31 121 LYS B C 1
ATOM 3668 O O . LYS B 1 121 ? 6.098 37.156 8.312 1 96.31 121 LYS B O 1
ATOM 3673 N N . PRO B 1 122 ? 7.953 37.75 7.246 1 93.69 122 PRO B N 1
ATOM 3674 C CA . PRO B 1 122 ? 8.75 36.656 7.805 1 93.69 122 PRO B CA 1
ATOM 3675 C C . PRO B 1 122 ? 8.828 36.688 9.328 1 93.69 122 PRO B C 1
ATOM 3677 O O . PRO B 1 122 ? 9.219 35.719 9.961 1 93.69 122 PRO B O 1
ATOM 3680 N N . HIS B 1 123 ? 8.5 37.844 9.859 1 95.69 123 HIS B N 1
ATOM 3681 C CA . HIS B 1 123 ? 8.531 37.969 11.312 1 95.69 123 HIS B CA 1
ATOM 3682 C C . HIS B 1 123 ? 7.312 37.312 11.945 1 95.69 123 HIS B C 1
ATOM 3684 O O . HIS B 1 123 ? 7.297 37.031 13.148 1 95.69 123 HIS B O 1
ATOM 3690 N N . LEU B 1 124 ? 6.262 37.031 11.195 1 97.81 124 LEU B N 1
ATOM 3691 C CA . LEU B 1 124 ? 5.066 36.344 11.68 1 97.81 124 LEU B CA 1
ATOM 3692 C C . LEU B 1 124 ? 5.184 34.812 11.469 1 97.81 124 LEU B C 1
ATOM 3694 O O . LEU B 1 124 ? 5.824 34.375 10.516 1 97.81 124 LEU B O 1
ATOM 3698 N N . LYS B 1 125 ? 4.59 34.062 12.414 1 98.19 125 LYS B N 1
ATOM 3699 C CA . LYS B 1 125 ? 4.516 32.625 12.305 1 98.19 125 LYS B CA 1
ATOM 3700 C C . LYS B 1 125 ? 3.168 32.188 11.734 1 98.19 125 LYS B C 1
ATOM 3702 O O . LYS B 1 125 ? 2.117 32.594 12.219 1 98.19 125 LYS B O 1
ATOM 3707 N N . LEU B 1 126 ? 3.184 31.469 10.641 1 98.25 126 LEU B N 1
ATOM 3708 C CA . LEU B 1 126 ? 2.014 30.781 10.109 1 98.25 126 LEU B CA 1
ATOM 3709 C C . LEU B 1 126 ? 2.193 29.266 10.195 1 98.25 126 LEU B C 1
ATOM 3711 O O . LEU B 1 126 ? 2.98 28.688 9.438 1 98.25 126 LEU B O 1
ATOM 3715 N N . LEU B 1 127 ? 1.436 28.656 11.07 1 97.75 127 LEU B N 1
ATOM 3716 C CA . LEU B 1 127 ? 1.531 27.203 11.266 1 97.75 127 LEU B CA 1
ATOM 3717 C C . LEU B 1 127 ? 0.274 26.516 10.758 1 97.75 127 LEU B C 1
ATOM 3719 O O . LEU B 1 127 ? -0.841 26.875 11.125 1 97.75 127 LEU B O 1
ATOM 3723 N N . VAL B 1 128 ? 0.398 25.641 9.859 1 97.44 128 VAL B N 1
ATOM 3724 C CA . VAL B 1 128 ? -0.622 24.656 9.477 1 97.44 128 VAL B CA 1
ATOM 3725 C C . VAL B 1 128 ? -0.277 23.297 10.07 1 97.44 128 VAL B C 1
ATOM 3727 O O . VAL B 1 128 ? 0.544 22.562 9.516 1 97.44 128 VAL B O 1
ATOM 3730 N N . PRO B 1 129 ? -0.889 22.953 11.117 1 95.81 129 PRO B N 1
ATOM 3731 C CA . PRO B 1 129 ? -0.42 21.781 11.844 1 95.81 129 PRO B CA 1
ATOM 3732 C C . PRO B 1 129 ? -0.87 20.469 11.195 1 95.81 129 PRO B C 1
ATOM 3734 O O . PRO B 1 129 ? -2.07 20.188 11.125 1 95.81 129 PRO B O 1
ATOM 3737 N N . PHE B 1 130 ? 0.023 19.75 10.695 1 96.25 130 PHE B N 1
ATOM 3738 C CA . PHE B 1 130 ? -0.204 18.359 10.32 1 96.25 130 PHE B CA 1
ATOM 3739 C C . PHE B 1 130 ? 0.043 17.438 11.508 1 96.25 130 PHE B C 1
ATOM 3741 O O . PHE B 1 130 ? 1.188 17.234 11.914 1 96.25 130 PHE B O 1
ATOM 3748 N N . CYS B 1 131 ? -0.9 16.828 11.977 1 94.44 131 CYS B N 1
ATOM 3749 C CA . CYS B 1 131 ? -0.911 16.188 13.289 1 94.44 131 CYS B CA 1
ATOM 3750 C C . CYS B 1 131 ? 0.193 15.148 13.406 1 94.44 131 CYS B C 1
ATOM 3752 O O . CYS B 1 131 ? 0.798 14.984 14.461 1 94.44 131 CYS B O 1
ATOM 3754 N N . ARG B 1 132 ? 0.506 14.438 12.32 1 95.56 132 ARG B N 1
ATOM 3755 C CA . ARG B 1 132 ? 1.468 13.344 12.391 1 95.56 132 ARG B CA 1
ATOM 3756 C C . ARG B 1 132 ? 2.871 13.859 12.68 1 95.56 132 ARG B C 1
ATOM 3758 O O . ARG B 1 132 ? 3.662 13.188 13.344 1 95.56 132 ARG B O 1
ATOM 3765 N N . ARG B 1 133 ? 3.152 15.07 12.258 1 96.06 133 ARG B N 1
ATOM 3766 C CA . ARG B 1 133 ? 4.477 15.633 12.508 1 96.06 133 ARG B CA 1
ATOM 3767 C C . ARG B 1 133 ? 4.672 15.938 13.984 1 96.06 133 ARG B C 1
ATOM 3769 O O . ARG B 1 133 ? 5.801 16.094 14.445 1 96.06 133 ARG B O 1
ATOM 3776 N N . PHE B 1 134 ? 3.605 16.016 14.703 1 95.94 134 PHE B N 1
ATOM 3777 C CA . PHE B 1 134 ? 3.684 16.359 16.109 1 95.94 134 PHE B CA 1
ATOM 3778 C C . PHE B 1 134 ? 3.479 15.125 16.984 1 95.94 134 PHE B C 1
ATOM 3780 O O . PHE B 1 134 ? 3.395 15.227 18.219 1 95.94 134 PHE B O 1
ATOM 3787 N N . ASP B 1 135 ? 3.332 13.953 16.375 1 95.38 135 ASP B N 1
ATOM 3788 C CA . ASP B 1 135 ? 3.236 12.688 17.094 1 95.38 135 ASP B CA 1
ATOM 3789 C C . ASP B 1 135 ? 4.621 12.156 17.469 1 95.38 135 ASP B C 1
ATOM 3791 O O . ASP B 1 135 ? 5.535 12.156 16.625 1 95.38 135 ASP B O 1
ATOM 3795 N N . GLU B 1 136 ? 4.758 11.672 18.688 1 93.44 136 GLU B N 1
ATOM 3796 C CA . GLU B 1 136 ? 6.066 11.281 19.203 1 93.44 136 GLU B CA 1
ATOM 3797 C C . GLU B 1 136 ? 6.621 10.078 18.438 1 93.44 136 GLU B C 1
ATOM 3799 O O . GLU B 1 136 ? 7.832 9.969 18.25 1 93.44 136 GLU B O 1
ATOM 3804 N N . SER B 1 137 ? 5.793 9.172 18.047 1 94.56 137 SER B N 1
ATOM 3805 C CA . SER B 1 137 ? 6.25 8.016 17.297 1 94.56 137 SER B CA 1
ATOM 3806 C C . SER B 1 137 ? 6.812 8.43 15.938 1 94.56 137 SER B C 1
ATOM 3808 O O . SER B 1 137 ? 7.859 7.934 15.516 1 94.56 137 SER B O 1
ATOM 3810 N N . TYR B 1 138 ? 6.113 9.32 15.297 1 96.25 138 TYR B N 1
ATOM 3811 C CA . TYR B 1 138 ? 6.578 9.82 14.008 1 96.25 138 TYR B CA 1
ATOM 3812 C C . TYR B 1 138 ? 7.879 10.602 14.164 1 96.25 138 TYR B C 1
ATOM 3814 O O . TYR B 1 138 ? 8.781 10.484 13.328 1 96.25 138 TYR B O 1
ATOM 3822 N N . ARG B 1 139 ? 7.953 11.367 15.188 1 95.44 139 ARG B N 1
ATOM 3823 C CA . ARG B 1 139 ? 9.172 12.133 15.445 1 95.44 139 ARG B CA 1
ATOM 3824 C C . ARG B 1 139 ? 10.344 11.195 15.758 1 95.44 139 ARG B C 1
ATOM 3826 O O . ARG B 1 139 ? 11.484 11.492 15.406 1 95.44 139 ARG B O 1
ATOM 3833 N N . HIS B 1 140 ? 10.062 10.102 16.469 1 95.94 140 HIS B N 1
ATOM 3834 C CA . HIS B 1 140 ? 11.094 9.102 16.703 1 95.94 140 HIS B CA 1
ATOM 3835 C C . HIS B 1 140 ? 11.664 8.562 15.398 1 95.94 140 HIS B C 1
ATOM 3837 O O . HIS B 1 140 ? 12.883 8.508 15.227 1 95.94 140 HIS B O 1
ATOM 3843 N N . VAL B 1 141 ? 10.812 8.227 14.484 1 96.56 141 VAL B N 1
ATOM 3844 C CA . VAL B 1 141 ? 11.25 7.715 13.188 1 96.56 141 VAL B CA 1
ATOM 3845 C C . VAL B 1 141 ? 12.008 8.805 12.438 1 96.56 141 VAL B C 1
ATOM 3847 O O . VAL B 1 141 ? 12.992 8.516 11.75 1 96.56 141 VAL B O 1
ATOM 3850 N N . LYS B 1 142 ? 11.562 10.031 12.523 1 97 142 LYS B N 1
ATOM 3851 C CA . LYS B 1 142 ? 12.273 11.125 11.875 1 97 142 LYS B CA 1
ATOM 3852 C C . LYS B 1 142 ? 13.711 11.234 12.383 1 97 142 LYS B C 1
ATOM 3854 O O . LYS B 1 142 ? 14.633 11.477 11.609 1 97 142 LYS B O 1
ATOM 3859 N N . ARG B 1 143 ? 13.906 11.086 13.68 1 96.19 143 ARG B N 1
ATOM 3860 C CA . ARG B 1 143 ? 15.25 11.102 14.242 1 96.19 143 ARG B CA 1
ATOM 3861 C C . ARG B 1 143 ? 16.094 9.969 13.672 1 96.19 143 ARG B C 1
ATOM 3863 O O . ARG B 1 143 ? 17.281 10.156 13.391 1 96.19 143 ARG B O 1
ATOM 3870 N N . MET B 1 144 ? 15.484 8.789 13.508 1 95.62 144 MET B N 1
ATOM 3871 C CA . MET B 1 144 ? 16.188 7.66 12.898 1 95.62 144 MET B CA 1
ATOM 3872 C C . MET B 1 144 ? 16.609 7.992 11.469 1 95.62 144 MET B C 1
ATOM 3874 O O . MET B 1 144 ? 17.734 7.695 11.07 1 95.62 144 MET B O 1
ATOM 3878 N N . VAL B 1 145 ? 15.727 8.617 10.688 1 95.94 145 VAL B N 1
ATOM 3879 C CA . VAL B 1 145 ? 15.992 9 9.305 1 95.94 145 VAL B CA 1
ATOM 3880 C C . VAL B 1 145 ? 17.141 10.008 9.25 1 95.94 145 VAL B C 1
ATOM 3882 O O . VAL B 1 145 ? 18.094 9.844 8.492 1 95.94 145 VAL B O 1
ATOM 3885 N N . ASP B 1 146 ? 17.047 10.977 10.102 1 95.62 146 ASP B N 1
ATOM 3886 C CA . ASP B 1 146 ? 18.047 12.047 10.109 1 95.62 146 ASP B CA 1
ATOM 3887 C C . ASP B 1 146 ? 19.406 11.531 10.547 1 95.62 146 ASP B C 1
ATOM 3889 O O . ASP B 1 146 ? 20.438 12.016 10.086 1 95.62 146 ASP B O 1
ATOM 3893 N N . ALA B 1 147 ? 19.375 10.547 11.398 1 96 147 ALA B N 1
ATOM 3894 C CA . ALA B 1 147 ? 20.609 9.961 11.906 1 96 147 ALA B CA 1
ATOM 3895 C C . ALA B 1 147 ? 21.188 8.945 10.922 1 96 147 ALA B C 1
ATOM 3897 O O . ALA B 1 147 ? 22.281 8.422 11.133 1 96 147 ALA B O 1
ATOM 3898 N N . GLY B 1 148 ? 20.422 8.633 9.93 1 95.38 148 GLY B N 1
ATOM 3899 C CA . GLY B 1 148 ? 20.875 7.684 8.922 1 95.38 148 GLY B CA 1
ATOM 3900 C C . GLY B 1 148 ? 20.734 6.238 9.359 1 95.38 148 GLY B C 1
ATOM 3901 O O . GLY B 1 148 ? 21.359 5.348 8.773 1 95.38 148 GLY B O 1
ATOM 3902 N N . GLU B 1 149 ? 19.953 6.004 10.375 1 94.69 149 GLU B N 1
ATOM 3903 C CA . GLU B 1 149 ? 19.844 4.656 10.922 1 94.69 149 GLU B CA 1
ATOM 3904 C C . GLU B 1 149 ? 19.141 3.719 9.945 1 94.69 149 GLU B C 1
ATOM 3906 O O . GLU B 1 149 ? 19.391 2.51 9.953 1 94.69 149 GLU B O 1
ATOM 3911 N N . LEU B 1 150 ? 18.344 4.23 9.047 1 95.88 150 LEU B N 1
ATOM 3912 C CA . LEU B 1 150 ? 17.625 3.412 8.07 1 95.88 150 LEU B CA 1
ATOM 3913 C C . LEU B 1 150 ? 18.344 3.426 6.727 1 95.88 150 LEU B C 1
ATOM 3915 O O . LEU B 1 150 ? 17.844 2.877 5.742 1 95.88 150 LEU B O 1
ATOM 3919 N N . GLY B 1 151 ? 19.484 4.074 6.641 1 96.25 151 GLY B N 1
ATOM 3920 C CA . GLY B 1 151 ? 20.094 4.309 5.344 1 96.25 151 GLY B CA 1
ATOM 3921 C C . GLY B 1 151 ? 19.375 5.359 4.52 1 96.25 151 GLY B C 1
ATOM 3922 O O . GLY B 1 151 ? 18.797 6.297 5.074 1 96.25 151 GLY B O 1
ATOM 3923 N N . GLU B 1 152 ? 19.531 5.277 3.223 1 95.75 152 GLU B N 1
ATOM 3924 C CA . GLU B 1 152 ? 18.797 6.191 2.348 1 95.75 152 GLU B CA 1
ATOM 3925 C C . GLU B 1 152 ? 17.328 5.805 2.25 1 95.75 152 GLU B C 1
ATOM 3927 O O . GLU B 1 152 ? 17 4.719 1.774 1 95.75 152 GLU B O 1
ATOM 3932 N N . VAL B 1 153 ? 16.516 6.688 2.752 1 97.31 153 VAL B N 1
ATOM 3933 C CA . VAL B 1 153 ? 15.078 6.449 2.635 1 97.31 153 VAL B CA 1
ATOM 3934 C C . VAL B 1 153 ? 14.648 6.562 1.173 1 97.31 153 VAL B C 1
ATOM 3936 O O . VAL B 1 153 ? 14.969 7.551 0.504 1 97.31 153 VAL B O 1
ATOM 3939 N N . HIS B 1 154 ? 13.867 5.504 0.673 1 96.88 154 HIS B N 1
ATOM 3940 C CA . HIS B 1 154 ? 13.594 5.52 -0.758 1 96.88 154 HIS B CA 1
ATOM 3941 C C . HIS B 1 154 ? 12.094 5.434 -1.028 1 96.88 154 HIS B C 1
ATOM 3943 O O . HIS B 1 154 ? 11.633 5.758 -2.127 1 96.88 154 HIS B O 1
ATOM 3949 N N . ALA B 1 155 ? 11.328 5.023 -0.06 1 98.5 155 ALA B N 1
ATOM 3950 C CA . ALA B 1 155 ? 9.883 4.934 -0.261 1 98.5 155 ALA B CA 1
ATOM 3951 C C . ALA B 1 155 ? 9.133 5.027 1.066 1 98.5 155 ALA B C 1
ATOM 3953 O O . ALA B 1 155 ? 9.688 4.711 2.121 1 98.5 155 ALA B O 1
ATOM 3954 N N . VAL B 1 156 ? 7.945 5.504 1.029 1 98.5 156 VAL B N 1
ATOM 3955 C CA . VAL B 1 156 ? 7.027 5.559 2.162 1 98.5 156 VAL B CA 1
ATOM 3956 C C . VAL B 1 156 ? 5.668 4.988 1.752 1 98.5 156 VAL B C 1
ATOM 3958 O O . VAL B 1 156 ? 5.184 5.254 0.65 1 98.5 156 VAL B O 1
ATOM 3961 N N . GLU B 1 157 ? 5.121 4.082 2.502 1 98.25 157 GLU B N 1
ATOM 3962 C CA . GLU B 1 157 ? 3.762 3.566 2.375 1 98.25 157 GLU B CA 1
ATOM 3963 C C . GLU B 1 157 ? 2.896 3.992 3.559 1 98.25 157 GLU B C 1
ATOM 3965 O O . GLU B 1 157 ? 3.277 3.795 4.715 1 98.25 157 GLU B O 1
ATOM 3970 N N . THR B 1 158 ? 1.745 4.648 3.244 1 97.62 158 THR B N 1
ATOM 3971 C CA . THR B 1 158 ? 0.877 5.098 4.328 1 97.62 158 THR B CA 1
ATOM 3972 C C . THR B 1 158 ? -0.558 4.629 4.102 1 97.62 158 THR B C 1
ATOM 3974 O O . THR B 1 158 ? -0.93 4.277 2.98 1 97.62 158 THR B O 1
ATOM 3977 N N . SER B 1 159 ? -1.294 4.512 5.133 1 96.56 159 SER B N 1
ATOM 3978 C CA . SER B 1 159 ? -2.74 4.328 5.102 1 96.56 159 SER B CA 1
ATOM 3979 C C . SER B 1 159 ? -3.438 5.238 6.105 1 96.56 159 SER B C 1
ATOM 3981 O O . SER B 1 159 ? -2.846 5.621 7.117 1 96.56 159 SER B O 1
ATOM 3983 N N . CYS B 1 160 ? -4.523 5.68 5.852 1 97 160 CYS B N 1
ATOM 3984 C CA . CYS B 1 160 ? -5.461 6.391 6.719 1 97 160 CYS B CA 1
ATOM 3985 C C . CYS B 1 160 ? -6.895 5.949 6.449 1 97 160 CYS B C 1
ATOM 3987 O O . CYS B 1 160 ? -7.477 6.305 5.426 1 97 160 CYS B O 1
ATOM 3989 N N . LEU B 1 161 ? -7.453 5.152 7.344 1 96.31 161 LEU B N 1
ATOM 3990 C CA . LEU B 1 161 ? -8.734 4.488 7.113 1 96.31 161 LEU B CA 1
ATOM 3991 C C . LEU B 1 161 ? -9.711 4.785 8.25 1 96.31 161 LEU B C 1
ATOM 3993 O O . LEU B 1 161 ? -9.477 4.391 9.391 1 96.31 161 LEU B O 1
ATOM 3997 N N . ASP B 1 162 ? -10.773 5.484 7.926 1 95.12 162 ASP B N 1
ATOM 3998 C CA . ASP B 1 162 ? -11.82 5.844 8.875 1 95.12 162 ASP B CA 1
ATOM 3999 C C . ASP B 1 162 ? -12.844 4.715 9.023 1 95.12 162 ASP B C 1
ATOM 4001 O O . ASP B 1 162 ? -13.023 3.916 8.102 1 95.12 162 ASP B O 1
ATOM 4005 N N . GLN B 1 163 ? -13.453 4.766 10.117 1 93.75 163 GLN B N 1
ATOM 4006 C CA . GLN B 1 163 ? -14.586 3.873 10.328 1 93.75 163 GLN B CA 1
ATOM 4007 C C . GLN B 1 163 ? -15.812 4.34 9.547 1 93.75 163 GLN B C 1
ATOM 4009 O O . GLN B 1 163 ? -16.031 5.543 9.391 1 93.75 163 GLN B O 1
ATOM 4014 N N . GLN B 1 164 ? -16.625 3.393 9.102 1 93.5 164 GLN B N 1
ATOM 4015 C CA . GLN B 1 164 ? -17.891 3.709 8.477 1 93.5 164 GLN B CA 1
ATOM 4016 C C . GLN B 1 164 ? -18.75 4.602 9.375 1 93.5 164 GLN B C 1
ATOM 4018 O O . GLN B 1 164 ? -18.797 4.402 10.594 1 93.5 164 GLN B O 1
ATOM 4023 N N . ASP B 1 165 ? -19.328 5.613 8.773 1 92 165 ASP B N 1
ATOM 4024 C CA . ASP B 1 165 ? -20.266 6.52 9.438 1 92 165 ASP B CA 1
ATOM 4025 C C . ASP B 1 165 ? -21.656 6.418 8.82 1 92 165 ASP B C 1
ATOM 4027 O O . ASP B 1 165 ? -21.875 6.906 7.711 1 92 165 ASP B O 1
ATOM 4031 N N . PRO B 1 166 ? -22.547 5.82 9.484 1 87.31 166 PRO B N 1
ATOM 4032 C CA . PRO B 1 166 ? -23.875 5.59 8.906 1 87.31 166 PRO B CA 1
ATOM 4033 C C . PRO B 1 166 ? -24.688 6.871 8.805 1 87.31 166 PRO B C 1
ATOM 4035 O O . PRO B 1 166 ? -25.766 6.871 8.172 1 87.31 166 PRO B O 1
ATOM 4038 N N . SER B 1 167 ? -24.266 7.965 9.375 1 87.5 167 SER B N 1
ATOM 4039 C CA . SER B 1 167 ? -25.047 9.195 9.422 1 87.5 167 SER B CA 1
ATOM 4040 C C . SER B 1 167 ? -25.078 9.883 8.062 1 87.5 167 SER B C 1
ATOM 4042 O O . SER B 1 167 ? -25.844 10.82 7.852 1 87.5 167 SER B O 1
ATOM 4044 N N . GLY B 1 168 ? -24.234 9.352 7.141 1 84.19 168 GLY B N 1
ATOM 4045 C CA . GLY B 1 168 ? -24.141 9.992 5.84 1 84.19 168 GLY B CA 1
ATOM 4046 C C . GLY B 1 168 ? -23.172 11.172 5.828 1 84.19 168 GLY B C 1
ATOM 4047 O O . GLY B 1 168 ? -23.109 11.914 4.848 1 84.19 168 GLY B O 1
ATOM 4048 N N . PHE B 1 169 ? -22.516 11.375 6.801 1 87.25 169 PHE B N 1
ATOM 4049 C CA . PHE B 1 169 ? -21.625 12.508 7 1 87.25 169 PHE B CA 1
ATOM 4050 C C . PHE B 1 169 ? -20.641 12.633 5.844 1 87.25 169 PHE B C 1
ATOM 4052 O O . PHE B 1 169 ? -20.453 13.727 5.297 1 87.25 169 PHE B O 1
ATOM 4059 N N . PHE B 1 170 ? -20.109 11.555 5.445 1 90.44 170 PHE B N 1
ATOM 4060 C CA . PHE B 1 170 ? -19.047 11.602 4.449 1 90.44 170 PHE B CA 1
ATOM 4061 C C . PHE B 1 170 ? -19.578 12.07 3.104 1 90.44 170 PHE B C 1
ATOM 4063 O O . PHE B 1 170 ? -18.875 12.758 2.355 1 90.44 170 PHE B O 1
ATOM 4070 N N . VAL B 1 171 ? -20.797 11.758 2.814 1 91.12 171 VAL B N 1
ATOM 4071 C CA . VAL B 1 171 ? -21.391 12.164 1.551 1 91.12 171 VAL B CA 1
ATOM 4072 C C . VAL B 1 171 ? -21.656 13.672 1.565 1 91.12 171 VAL B C 1
ATOM 4074 O O . VAL B 1 171 ? -21.25 14.391 0.646 1 91.12 171 VAL B O 1
ATOM 4077 N N . ALA B 1 172 ? -22.297 14.156 2.623 1 88.38 172 ALA B N 1
ATOM 4078 C CA . ALA B 1 172 ? -22.594 15.578 2.738 1 88.38 172 ALA B CA 1
ATOM 4079 C C . ALA B 1 172 ? -21.297 16.406 2.756 1 88.38 172 ALA B C 1
ATOM 4081 O O . ALA B 1 172 ? -21.234 17.484 2.15 1 88.38 172 ALA B O 1
ATOM 4082 N N . PHE B 1 173 ? -20.344 15.914 3.369 1 88.31 173 PHE B N 1
ATOM 4083 C CA . PHE B 1 173 ? -19.078 16.609 3.562 1 88.31 173 PHE B CA 1
ATOM 4084 C C . PHE B 1 173 ? -18.297 16.672 2.262 1 88.31 173 PHE B C 1
ATOM 4086 O O . PHE B 1 173 ? -17.531 17.625 2.033 1 88.31 173 PHE B O 1
ATOM 4093 N N . SER B 1 174 ? -18.453 15.719 1.41 1 89.19 174 SER B N 1
ATOM 4094 C CA . SER B 1 174 ? -17.719 15.633 0.155 1 89.19 174 SER B CA 1
ATOM 4095 C C . SER B 1 174 ? -17.984 16.859 -0.724 1 89.19 174 SER B C 1
ATOM 4097 O O . SER B 1 174 ? -17.109 17.297 -1.464 1 89.19 174 SER B O 1
ATOM 4099 N N . ALA B 1 175 ? -19.125 17.438 -0.576 1 86.06 175 ALA B N 1
ATOM 4100 C CA . ALA B 1 175 ? -19.516 18.594 -1.388 1 86.06 175 ALA B CA 1
ATOM 4101 C C . ALA B 1 175 ? -18.609 19.797 -1.104 1 86.06 175 ALA B C 1
ATOM 4103 O O . ALA B 1 175 ? -18.438 20.656 -1.96 1 86.06 175 ALA B O 1
ATOM 4104 N N . GLN B 1 176 ? -17.953 19.812 0.032 1 86.75 176 GLN B N 1
ATOM 4105 C CA . GLN B 1 176 ? -17.219 21.016 0.428 1 86.75 176 GLN B CA 1
ATOM 4106 C C . GLN B 1 176 ? -15.758 20.688 0.711 1 86.75 176 GLN B C 1
ATOM 4108 O O . GLN B 1 176 ? -14.938 21.578 0.886 1 86.75 176 GLN B O 1
ATOM 4113 N N . SER B 1 177 ? -15.383 19.453 0.716 1 88.94 177 SER B N 1
ATOM 4114 C CA . SER B 1 177 ? -14.078 19.047 1.228 1 88.94 177 SER B CA 1
ATOM 4115 C C . SER B 1 177 ? -13.023 19.078 0.128 1 88.94 177 SER B C 1
ATOM 4117 O O . SER B 1 177 ? -11.828 19.016 0.41 1 88.94 177 SER B O 1
ATOM 4119 N N . GLY B 1 178 ? -13.398 19.219 -1.14 1 90.81 178 GLY B N 1
ATOM 4120 C CA . GLY B 1 178 ? -12.469 19.141 -2.256 1 90.81 178 GLY B CA 1
ATOM 4121 C C . GLY B 1 178 ? -12.172 17.719 -2.688 1 90.81 178 GLY B C 1
ATOM 4122 O O . GLY B 1 178 ? -11.469 17.5 -3.676 1 90.81 178 GLY B O 1
ATOM 4123 N N . GLY B 1 179 ? -12.805 16.734 -1.927 1 95.25 179 GLY B N 1
ATOM 4124 C CA . GLY B 1 179 ? -12.578 15.328 -2.258 1 95.25 179 GLY B CA 1
ATOM 4125 C C . GLY B 1 179 ? -11.68 14.617 -1.265 1 95.25 179 GLY B C 1
ATOM 4126 O O . GLY B 1 179 ? -10.992 15.258 -0.469 1 95.25 179 GLY B O 1
ATOM 4127 N N . ILE B 1 180 ? -11.68 13.305 -1.349 1 96.81 180 ILE B N 1
ATOM 4128 C CA . ILE B 1 180 ? -11.062 12.461 -0.328 1 96.81 180 ILE B CA 1
ATOM 4129 C C . ILE B 1 180 ? -9.547 12.68 -0.326 1 96.81 180 ILE B C 1
ATOM 4131 O O . ILE B 1 180 ? -8.914 12.656 0.73 1 96.81 180 ILE B O 1
ATOM 4135 N N . PHE B 1 181 ? -8.906 12.914 -1.479 1 97.94 181 PHE B N 1
ATOM 4136 C CA . PHE B 1 181 ? -7.461 13.102 -1.537 1 97.94 181 PHE B CA 1
ATOM 4137 C C . PHE B 1 181 ? -7.062 14.445 -0.94 1 97.94 181 PHE B C 1
ATOM 4139 O O . PHE B 1 181 ? -6 14.57 -0.329 1 97.94 181 PHE B O 1
ATOM 4146 N N . VAL B 1 182 ? -7.871 15.453 -1.064 1 96.06 182 VAL B N 1
ATOM 4147 C CA . VAL B 1 182 ? -7.602 16.781 -0.516 1 96.06 182 VAL B CA 1
ATOM 4148 C C . VAL B 1 182 ? -7.859 16.781 0.989 1 96.06 182 VAL B C 1
ATOM 4150 O O . VAL B 1 182 ? -7.039 17.266 1.766 1 96.06 182 VAL B O 1
ATOM 4153 N N . ASP B 1 183 ? -8.898 16.203 1.345 1 93.44 183 ASP B N 1
ATOM 4154 C CA . ASP B 1 183 ? -9.32 16.234 2.742 1 93.44 183 ASP B CA 1
ATOM 4155 C C . ASP B 1 183 ? -8.469 15.297 3.592 1 93.44 183 ASP B C 1
ATOM 4157 O O . ASP B 1 183 ? -7.977 15.688 4.652 1 93.44 183 ASP B O 1
ATOM 4161 N N . MET B 1 184 ? -8.344 14.07 3.16 1 95.12 184 MET B N 1
ATOM 4162 C CA . MET B 1 184 ? -7.699 13.031 3.965 1 95.12 184 MET B CA 1
ATOM 4163 C C . MET B 1 184 ? -6.281 12.766 3.479 1 95.12 184 MET B C 1
ATOM 4165 O O . MET B 1 184 ? -5.359 12.633 4.285 1 95.12 184 MET B O 1
ATOM 4169 N N . GLY B 1 185 ? -6.117 12.727 2.195 1 97.5 185 GLY B N 1
ATOM 4170 C CA . GLY B 1 185 ? -4.836 12.367 1.61 1 97.5 185 GLY B CA 1
ATOM 4171 C C . GLY B 1 185 ? -3.727 13.336 1.965 1 97.5 185 GLY B C 1
ATOM 4172 O O . GLY B 1 185 ? -2.555 12.961 2.01 1 97.5 185 GLY B O 1
ATOM 4173 N N . ILE B 1 186 ? -4.051 14.5 2.244 1 97.19 186 ILE B N 1
ATOM 4174 C CA . ILE B 1 186 ? -3.07 15.555 2.49 1 97.19 186 ILE B CA 1
ATOM 4175 C C . ILE B 1 186 ? -2.201 15.18 3.688 1 97.19 186 ILE B C 1
ATOM 4177 O O . ILE B 1 186 ? -1.022 15.539 3.742 1 97.19 186 ILE B O 1
ATOM 4181 N N . HIS B 1 187 ? -2.719 14.461 4.68 1 96.81 187 HIS B N 1
ATOM 4182 C CA . HIS B 1 187 ? -1.941 14 5.824 1 96.81 187 HIS B CA 1
ATOM 4183 C C . HIS B 1 187 ? -0.87 13.008 5.398 1 96.81 187 HIS B C 1
ATOM 4185 O O . HIS B 1 187 ? 0.273 13.086 5.852 1 96.81 187 HIS B O 1
ATOM 4191 N N . ASP B 1 188 ? -1.256 12.086 4.551 1 97.88 188 ASP B N 1
ATOM 4192 C CA . ASP B 1 188 ? -0.342 11.062 4.055 1 97.88 188 ASP B CA 1
ATOM 4193 C C . ASP B 1 188 ? 0.75 11.68 3.184 1 97.88 188 ASP B C 1
ATOM 4195 O O . ASP B 1 188 ? 1.918 11.297 3.279 1 97.88 188 ASP B O 1
ATOM 4199 N N . ILE B 1 189 ? 0.329 12.617 2.4 1 98.5 189 ILE B N 1
ATOM 4200 C CA . ILE B 1 189 ? 1.254 13.312 1.516 1 98.5 189 ILE B CA 1
ATOM 4201 C C . ILE B 1 189 ? 2.285 14.078 2.344 1 98.5 189 ILE B C 1
ATOM 4203 O O . ILE B 1 189 ? 3.488 13.984 2.09 1 98.5 189 ILE B O 1
ATOM 4207 N N . ASP B 1 190 ? 1.852 14.773 3.33 1 98.06 190 ASP B N 1
ATOM 4208 C CA . ASP B 1 190 ? 2.748 15.594 4.137 1 98.06 190 ASP B CA 1
ATOM 4209 C C . ASP B 1 190 ? 3.754 14.727 4.895 1 98.06 190 ASP B C 1
ATOM 4211 O O . ASP B 1 190 ? 4.949 15.023 4.91 1 98.06 190 ASP B O 1
ATOM 4215 N N . ILE B 1 191 ? 3.285 13.672 5.535 1 98 191 ILE B N 1
ATOM 4216 C CA . ILE B 1 191 ? 4.188 12.867 6.348 1 98 191 ILE B CA 1
ATOM 4217 C C . ILE B 1 191 ? 5.207 12.172 5.449 1 98 191 ILE B C 1
ATOM 4219 O O . ILE B 1 191 ? 6.363 11.977 5.84 1 98 191 ILE B O 1
ATOM 4223 N N . ALA B 1 192 ? 4.754 11.781 4.281 1 98.5 192 ALA B N 1
ATOM 4224 C CA . ALA B 1 192 ? 5.688 11.195 3.328 1 98.5 192 ALA B CA 1
ATOM 4225 C C . ALA B 1 192 ? 6.77 12.195 2.932 1 98.5 192 ALA B C 1
ATOM 4227 O O . ALA B 1 192 ? 7.953 11.844 2.859 1 98.5 192 ALA B O 1
ATOM 4228 N N . ARG B 1 193 ? 6.391 13.422 2.652 1 97.56 193 ARG B N 1
ATOM 4229 C CA . ARG B 1 193 ? 7.359 14.461 2.328 1 97.56 193 ARG B CA 1
ATOM 4230 C C . ARG B 1 193 ? 8.344 14.672 3.477 1 97.56 193 ARG B C 1
ATOM 4232 O O . ARG B 1 193 ? 9.531 14.891 3.25 1 97.56 193 ARG B O 1
ATOM 4239 N N . PHE B 1 194 ? 7.801 14.648 4.684 1 97.44 194 PHE B N 1
ATOM 4240 C CA . PHE B 1 194 ? 8.594 14.797 5.898 1 97.44 194 PHE B CA 1
ATOM 4241 C C . PHE B 1 194 ? 9.719 13.773 5.941 1 97.44 194 PHE B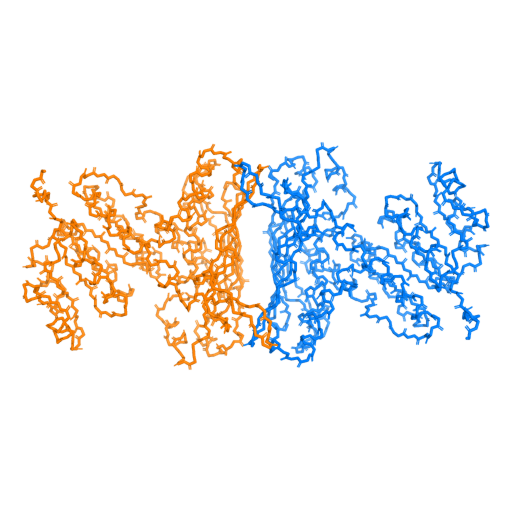 C 1
ATOM 4243 O O . PHE B 1 194 ? 10.852 14.102 6.316 1 97.44 194 PHE B O 1
ATOM 4250 N N . TYR B 1 195 ? 9.5 12.523 5.508 1 97.81 195 TYR B N 1
ATOM 4251 C CA . TYR B 1 195 ? 10.477 11.445 5.59 1 97.81 195 TYR B CA 1
ATOM 4252 C C . TYR B 1 195 ? 11.305 11.352 4.312 1 97.81 195 TYR B C 1
ATOM 4254 O O . TYR B 1 195 ? 12.5 11.062 4.359 1 97.81 195 TYR B O 1
ATOM 4262 N N . LEU B 1 196 ? 10.688 11.57 3.164 1 97.19 196 LEU B N 1
ATOM 4263 C CA . LEU B 1 196 ? 11.352 11.383 1.877 1 97.19 196 LEU B CA 1
ATOM 4264 C C . LEU B 1 196 ? 12.234 12.578 1.541 1 97.19 196 LEU B C 1
ATOM 4266 O O . LEU B 1 196 ? 13.125 12.477 0.688 1 97.19 196 LEU B O 1
ATOM 4270 N N . GLN B 1 197 ? 11.945 13.758 2.107 1 94.06 197 GLN B N 1
ATOM 4271 C CA . GLN B 1 197 ? 12.734 14.961 1.897 1 94.06 197 GLN B CA 1
ATOM 4272 C C . GLN B 1 197 ? 12.945 15.234 0.41 1 94.06 197 GLN B C 1
ATOM 4274 O O . GLN B 1 197 ? 14.078 15.281 -0.066 1 94.06 197 GLN B O 1
ATOM 4279 N N . PRO B 1 198 ? 11.852 15.523 -0.26 1 93.5 198 PRO B N 1
ATOM 4280 C CA . PRO B 1 198 ? 11.844 15.539 -1.725 1 93.5 198 PRO B CA 1
ATOM 4281 C C . PRO B 1 198 ? 12.75 16.625 -2.303 1 93.5 198 PRO B C 1
ATOM 4283 O O . PRO B 1 198 ? 13.094 16.578 -3.488 1 93.5 198 PRO B O 1
ATOM 4286 N N . THR B 1 199 ? 13.172 17.562 -1.526 1 92.12 199 THR B N 1
ATOM 4287 C CA . THR B 1 199 ? 14.023 18.625 -2.039 1 92.12 199 THR B CA 1
ATOM 4288 C C . THR B 1 199 ? 15.477 18.172 -2.109 1 92.12 199 THR B C 1
ATOM 4290 O O . THR B 1 199 ? 16.281 18.719 -2.871 1 92.12 199 THR B O 1
ATOM 4293 N N . ILE B 1 200 ? 15.852 17.219 -1.319 1 91.88 200 ILE B N 1
ATOM 4294 C CA . ILE B 1 200 ? 17.219 16.703 -1.3 1 91.88 200 ILE B CA 1
ATOM 4295 C C . ILE B 1 200 ? 17.469 15.859 -2.547 1 91.88 200 ILE B C 1
ATOM 4297 O O . ILE B 1 200 ? 16.75 14.898 -2.811 1 91.88 200 ILE B O 1
ATOM 4301 N N . GLY B 1 201 ? 18.484 16.234 -3.283 1 89.75 201 GLY B N 1
ATOM 4302 C CA . GLY B 1 201 ? 18.828 15.5 -4.492 1 89.75 201 GLY B CA 1
ATOM 4303 C C . GLY B 1 201 ? 17.891 15.797 -5.652 1 89.75 201 GLY B C 1
ATOM 4304 O O . GLY B 1 201 ? 17.922 15.102 -6.672 1 89.75 201 GLY B O 1
ATOM 4305 N N . CYS B 1 202 ? 17.047 16.766 -5.477 1 92.5 202 CYS B N 1
ATOM 4306 C CA . CYS B 1 202 ? 16.125 17.172 -6.523 1 92.5 202 CYS B CA 1
ATOM 4307 C C . CYS B 1 202 ? 16.812 18.031 -7.562 1 92.5 202 CYS B C 1
ATOM 4309 O O . CYS B 1 202 ? 17.406 19.062 -7.223 1 92.5 202 CYS B O 1
ATOM 4311 N N . PRO B 1 203 ? 16.797 17.688 -8.797 1 90.56 203 PRO B N 1
ATOM 4312 C CA . PRO B 1 203 ? 17.484 18.469 -9.82 1 90.56 203 PRO B CA 1
ATOM 4313 C C . PRO B 1 203 ? 16.969 19.906 -9.914 1 90.56 203 PRO B C 1
ATOM 4315 O O . PRO B 1 203 ? 17.75 20.828 -10.133 1 90.56 203 PRO B O 1
ATOM 4318 N N . ASN B 1 204 ? 15.664 20.125 -9.852 1 93.19 204 ASN B N 1
ATOM 4319 C CA . ASN B 1 204 ? 14.945 21.391 -9.805 1 93.19 204 ASN B CA 1
ATOM 4320 C C . ASN B 1 204 ? 14.141 21.531 -8.523 1 93.19 204 ASN B C 1
ATOM 4322 O O . ASN B 1 204 ? 13.078 20.938 -8.375 1 93.19 204 ASN B O 1
ATOM 4326 N N . PRO B 1 205 ? 14.695 22.328 -7.617 1 88.38 205 PRO B N 1
ATOM 4327 C CA . PRO B 1 205 ? 14.055 22.406 -6.301 1 88.38 205 PRO B CA 1
ATOM 4328 C C . PRO B 1 205 ? 12.586 22.812 -6.387 1 88.38 205 PRO B C 1
ATOM 4330 O O . PRO B 1 205 ? 11.82 22.594 -5.445 1 88.38 205 PRO B O 1
ATOM 4333 N N . ARG B 1 206 ? 12.18 23.469 -7.52 1 91.31 206 ARG B N 1
ATOM 4334 C CA . ARG B 1 206 ? 10.789 23.875 -7.656 1 91.31 206 ARG B CA 1
ATOM 4335 C C . ARG B 1 206 ? 9.898 22.703 -8.016 1 91.31 206 ARG B C 1
ATOM 4337 O O . ARG B 1 206 ? 8.719 22.672 -7.652 1 91.31 206 ARG B O 1
ATOM 4344 N N . LYS B 1 207 ? 10.391 21.781 -8.727 1 96.25 207 LYS B N 1
ATOM 4345 C CA . LYS B 1 207 ? 9.641 20.609 -9.18 1 96.25 207 LYS B CA 1
ATOM 4346 C C . LYS B 1 207 ? 9.961 19.391 -8.32 1 96.25 207 LYS B C 1
ATOM 4348 O O . LYS B 1 207 ? 10.75 18.531 -8.719 1 96.25 207 LYS B O 1
ATOM 4353 N N . GLN B 1 208 ? 9.289 19.297 -7.312 1 96.94 208 GLN B N 1
ATOM 4354 C CA . GLN B 1 208 ? 9.57 18.234 -6.355 1 96.94 208 GLN B CA 1
ATOM 4355 C C . GLN B 1 208 ? 8.906 16.922 -6.773 1 96.94 208 GLN B C 1
ATOM 4357 O O . GLN B 1 208 ? 9.266 15.852 -6.281 1 96.94 208 GLN B O 1
ATOM 4362 N N . VAL B 1 209 ? 7.902 16.984 -7.625 1 98.19 209 VAL B N 1
ATOM 4363 C CA . VAL B 1 209 ? 7.121 15.828 -8.055 1 98.19 209 VAL B CA 1
ATOM 4364 C C . VAL B 1 209 ? 7.18 15.695 -9.57 1 98.19 209 VAL B C 1
ATOM 4366 O O . VAL B 1 209 ? 7.094 16.688 -10.297 1 98.19 209 VAL B O 1
ATOM 4369 N N . ASN B 1 210 ? 7.387 14.477 -10.07 1 97.31 210 ASN B N 1
ATOM 4370 C CA . ASN B 1 210 ? 7.316 14.219 -11.5 1 97.31 210 ASN B CA 1
ATOM 4371 C C . ASN B 1 210 ? 5.883 13.961 -11.953 1 97.31 210 ASN B C 1
ATOM 4373 O O . ASN B 1 210 ? 5.402 14.578 -12.906 1 97.31 210 ASN B O 1
ATOM 4377 N N . ARG B 1 211 ? 5.219 13.062 -11.258 1 97.19 211 ARG B N 1
ATOM 4378 C CA . ARG B 1 211 ? 3.859 12.695 -11.633 1 97.19 211 ARG B CA 1
ATOM 4379 C C . ARG B 1 211 ? 3.148 11.992 -10.484 1 97.19 211 ARG B C 1
ATOM 4381 O O . ARG B 1 211 ? 3.793 11.492 -9.555 1 97.19 211 ARG B O 1
ATOM 4388 N N . VAL B 1 212 ? 1.845 12.031 -10.578 1 98.5 212 VAL B N 1
ATOM 4389 C CA . VAL B 1 212 ? 0.998 11.328 -9.617 1 98.5 212 VAL B CA 1
ATOM 4390 C C . VAL B 1 212 ? -0.077 10.539 -10.359 1 98.5 212 VAL B C 1
ATOM 4392 O O . VAL B 1 212 ? -0.389 10.836 -11.516 1 98.5 212 VAL B O 1
ATOM 4395 N N . PHE B 1 213 ? -0.589 9.469 -9.719 1 98.19 213 PHE B N 1
ATOM 4396 C CA . PHE B 1 213 ? -1.691 8.664 -10.234 1 98.19 213 PHE B CA 1
ATOM 4397 C C . PHE B 1 213 ? -2.586 8.188 -9.094 1 98.19 213 PHE B C 1
ATOM 4399 O O . PHE B 1 213 ? -2.094 7.777 -8.039 1 98.19 213 PHE B O 1
ATOM 4406 N N . ALA B 1 214 ? -3.879 8.344 -9.312 1 98.25 214 ALA B N 1
ATOM 4407 C CA . ALA B 1 214 ? -4.816 7.926 -8.273 1 98.25 214 ALA B CA 1
ATOM 4408 C C . ALA B 1 214 ? -6.039 7.246 -8.883 1 98.25 214 ALA B C 1
ATOM 4410 O O . ALA B 1 214 ? -6.441 7.562 -10.008 1 98.25 214 ALA B O 1
ATOM 4411 N N . VAL B 1 215 ? -6.598 6.27 -8.164 1 97.75 215 VAL B N 1
ATOM 4412 C CA . VAL B 1 215 ? -7.883 5.645 -8.453 1 97.75 215 VAL B CA 1
ATOM 4413 C C . VAL B 1 215 ? -8.766 5.668 -7.207 1 97.75 215 VAL B C 1
ATOM 4415 O O . VAL B 1 215 ? -8.281 5.914 -6.102 1 97.75 215 VAL B O 1
ATOM 4418 N N . GLY B 1 216 ? -10.031 5.504 -7.422 1 96.5 216 GLY B N 1
ATOM 4419 C CA . GLY B 1 216 ? -10.977 5.48 -6.32 1 96.5 216 GLY B CA 1
ATOM 4420 C C . GLY B 1 216 ? -12.156 4.559 -6.566 1 96.5 216 GLY B C 1
ATOM 4421 O O . GLY B 1 216 ? -12.383 4.125 -7.695 1 96.5 216 GLY B O 1
ATOM 4422 N N . GLN B 1 217 ? -12.766 4.164 -5.449 1 95.75 217 GLN B N 1
ATOM 4423 C CA . GLN B 1 217 ? -13.992 3.369 -5.52 1 95.75 217 GLN B CA 1
ATOM 4424 C C . GLN B 1 217 ? -15.016 3.836 -4.488 1 95.75 217 GLN B C 1
ATOM 4426 O O . GLN B 1 217 ? -14.68 4.602 -3.58 1 95.75 217 GLN B O 1
ATOM 4431 N N . THR B 1 218 ? -16.297 3.557 -4.711 1 95.94 218 THR B N 1
ATOM 4432 C CA . THR B 1 218 ? -17.375 3.678 -3.738 1 95.94 218 THR B CA 1
ATOM 4433 C C . THR B 1 218 ? -17.875 2.301 -3.301 1 95.94 218 THR B C 1
ATOM 4435 O O . THR B 1 218 ? -18.781 1.739 -3.914 1 95.94 218 THR B O 1
ATOM 4438 N N . ALA B 1 219 ? -17.344 1.863 -2.223 1 94.38 219 ALA B N 1
ATOM 4439 C CA . ALA B 1 219 ? -17.656 0.517 -1.751 1 94.38 219 ALA B CA 1
ATOM 4440 C C . ALA B 1 219 ? -18.906 0.517 -0.883 1 94.38 219 ALA B C 1
ATOM 4442 O O . ALA B 1 219 ? -19.703 -0.432 -0.919 1 94.38 219 ALA B O 1
ATOM 4443 N N . VAL B 1 220 ? -19.078 1.553 -0.088 1 94.56 220 VAL B N 1
ATOM 4444 C CA . VAL B 1 220 ? -20.172 1.604 0.873 1 94.56 220 VAL B CA 1
ATOM 4445 C C . VAL B 1 220 ? -21.078 2.799 0.569 1 94.56 220 VAL B C 1
ATOM 4447 O O . VAL B 1 220 ? -22.297 2.676 0.562 1 94.56 220 VAL B O 1
ATOM 4450 N N . TYR B 1 221 ? -20.438 3.928 0.24 1 95.06 221 TYR B N 1
ATOM 4451 C CA . TYR B 1 221 ? -21.203 5.16 0.061 1 95.06 221 TYR B CA 1
ATOM 4452 C C . TYR B 1 221 ? -21.391 5.477 -1.419 1 95.06 221 TYR B C 1
ATOM 4454 O O . TYR B 1 221 ? -20.797 6.422 -1.939 1 95.06 221 TYR B O 1
ATOM 4462 N N . GLY B 1 222 ? -22.281 4.824 -2.035 1 93.88 222 GLY B N 1
ATOM 4463 C CA . GLY B 1 222 ? -22.531 4.988 -3.457 1 93.88 222 GLY B CA 1
ATOM 4464 C C . GLY B 1 222 ? -22.875 6.418 -3.842 1 93.88 222 GLY B C 1
ATOM 4465 O O . GLY B 1 222 ? -22.531 6.867 -4.938 1 93.88 222 GLY B O 1
ATOM 4466 N N . ALA B 1 223 ? -23.484 7.176 -2.994 1 93.88 223 ALA B N 1
ATOM 4467 C CA . ALA B 1 223 ? -23.938 8.539 -3.26 1 93.88 223 ALA B CA 1
ATOM 4468 C C . ALA B 1 223 ? -22.75 9.477 -3.494 1 93.88 223 ALA B C 1
ATOM 4470 O O . ALA B 1 223 ? -22.922 10.57 -4.031 1 93.88 223 ALA B O 1
ATOM 4471 N N . LEU B 1 224 ? -21.609 9.078 -3.145 1 94.88 224 LEU B N 1
ATOM 4472 C CA . LEU B 1 224 ? -20.422 9.883 -3.369 1 94.88 224 LEU B CA 1
ATOM 4473 C C . LEU B 1 224 ? -20.156 10.062 -4.859 1 94.88 224 LEU B C 1
ATOM 4475 O O . LEU B 1 224 ? -19.453 10.992 -5.266 1 94.88 224 LEU B O 1
ATOM 4479 N N . ASN B 1 225 ? -20.656 9.156 -5.609 1 93.62 225 ASN B N 1
ATOM 4480 C CA . ASN B 1 225 ? -20.484 9.25 -7.055 1 93.62 225 ASN B CA 1
ATOM 4481 C C . ASN B 1 225 ? -21.031 10.562 -7.602 1 93.62 225 ASN B C 1
ATOM 4483 O O . ASN B 1 225 ? -20.531 11.094 -8.586 1 93.62 225 ASN B O 1
ATOM 4487 N N . GLU B 1 226 ? -22.031 11.094 -6.965 1 91.44 226 GLU B N 1
ATOM 4488 C CA . GLU B 1 226 ? -22.656 12.352 -7.387 1 91.44 226 GLU B CA 1
ATOM 4489 C C . GLU B 1 226 ? -21.672 13.508 -7.27 1 91.44 226 GLU B C 1
ATOM 4491 O O . GLU B 1 226 ? -21.781 14.5 -7.988 1 91.44 226 GLU B O 1
ATOM 4496 N N . PHE B 1 227 ? -20.734 13.383 -6.445 1 91.81 227 PHE B N 1
ATOM 4497 C CA . PHE B 1 227 ? -19.75 14.422 -6.211 1 91.81 227 PHE B CA 1
ATOM 4498 C C . PHE B 1 227 ? -18.406 14.055 -6.848 1 91.81 227 PHE B C 1
ATOM 4500 O O . PHE B 1 227 ? -17.391 14.688 -6.578 1 91.81 227 PHE B O 1
ATOM 4507 N N . GLN B 1 228 ? -18.422 12.945 -7.629 1 94.5 228 GLN B N 1
ATOM 4508 C CA . GLN B 1 228 ? -17.188 12.438 -8.219 1 94.5 228 GLN B CA 1
ATOM 4509 C C . GLN B 1 228 ? -16.125 12.219 -7.156 1 94.5 228 GLN B C 1
ATOM 4511 O O . GLN B 1 228 ? -14.977 12.648 -7.324 1 94.5 228 GLN B O 1
ATOM 4516 N N . ASP B 1 229 ? -16.547 11.648 -6.113 1 96.38 229 ASP B N 1
ATOM 4517 C CA . ASP B 1 229 ? -15.672 11.352 -4.988 1 96.38 229 ASP B CA 1
ATOM 4518 C C . ASP B 1 229 ? -15.719 9.867 -4.633 1 96.38 229 ASP B C 1
ATOM 4520 O O . ASP B 1 229 ? -16.406 9.086 -5.293 1 96.38 229 ASP B O 1
ATOM 4524 N N . ALA B 1 230 ? -14.828 9.438 -3.742 1 97.31 230 ALA B N 1
ATOM 4525 C CA . ALA B 1 230 ? -14.695 8.023 -3.402 1 97.31 230 ALA B CA 1
ATOM 4526 C C . ALA B 1 230 ? -14.688 7.82 -1.89 1 97.31 230 ALA B C 1
ATOM 4528 O O . ALA B 1 230 ? -14.438 8.758 -1.132 1 97.31 230 ALA B O 1
ATOM 4529 N N . ASP B 1 231 ? -15.07 6.613 -1.491 1 97.5 231 ASP B N 1
ATOM 4530 C CA . ASP B 1 231 ? -14.922 6.297 -0.074 1 97.5 231 ASP B CA 1
ATOM 4531 C C . ASP B 1 231 ? -13.648 5.492 0.181 1 97.5 231 ASP B C 1
ATOM 4533 O O . ASP B 1 231 ? -13.273 5.266 1.332 1 97.5 231 ASP B O 1
ATOM 4537 N N . ASN B 1 232 ? -13.008 5.023 -0.917 1 98.06 232 ASN B N 1
ATOM 4538 C CA . ASN B 1 232 ? -11.648 4.5 -0.889 1 98.06 232 ASN B CA 1
ATOM 4539 C C . ASN B 1 232 ? -10.812 5.055 -2.039 1 98.06 232 ASN B C 1
ATOM 4541 O O . ASN B 1 232 ? -11.234 5.012 -3.195 1 98.06 232 ASN B O 1
ATOM 4545 N N . GLY B 1 233 ? -9.688 5.621 -1.714 1 98.5 233 GLY B N 1
ATOM 4546 C CA . GLY B 1 233 ? -8.742 6.113 -2.703 1 98.5 233 GLY B CA 1
ATOM 4547 C C . GLY B 1 233 ? -7.371 5.477 -2.586 1 98.5 233 GLY B C 1
ATOM 4548 O O . GLY B 1 233 ? -6.902 5.195 -1.481 1 98.5 233 GLY B O 1
ATOM 4549 N N . PHE B 1 234 ? -6.73 5.207 -3.721 1 98.56 234 PHE B N 1
ATOM 4550 C CA . PHE B 1 234 ? -5.391 4.645 -3.838 1 98.56 234 PHE B CA 1
ATOM 4551 C C . PHE B 1 234 ? -4.508 5.523 -4.711 1 98.56 234 PHE B C 1
ATOM 4553 O O . PHE B 1 234 ? -4.949 6.023 -5.75 1 98.56 234 PHE B O 1
ATOM 4560 N N . ALA B 1 235 ? -3.268 5.691 -4.227 1 98.62 235 ALA B N 1
ATOM 4561 C CA . ALA B 1 235 ? -2.479 6.691 -4.945 1 98.62 235 ALA B CA 1
ATOM 4562 C C . ALA B 1 235 ? -1.005 6.297 -4.988 1 98.62 235 ALA B C 1
ATOM 4564 O O . ALA B 1 235 ? -0.515 5.605 -4.094 1 98.62 235 ALA B O 1
ATOM 4565 N N . ILE B 1 236 ? -0.312 6.734 -6.031 1 98.62 236 ILE B N 1
ATOM 4566 C CA . ILE B 1 236 ? 1.137 6.695 -6.203 1 98.62 236 ILE B CA 1
ATOM 4567 C C . ILE B 1 236 ? 1.657 8.094 -6.527 1 98.62 236 ILE B C 1
ATOM 4569 O O . ILE B 1 236 ? 1.099 8.789 -7.383 1 98.62 236 ILE B O 1
ATOM 4573 N N . VAL B 1 237 ? 2.623 8.523 -5.84 1 98.62 237 VAL B N 1
ATOM 4574 C CA . VAL B 1 237 ? 3.334 9.773 -6.109 1 98.62 237 VAL B CA 1
ATOM 4575 C C . VAL B 1 237 ? 4.797 9.477 -6.422 1 98.62 237 VAL B C 1
ATOM 4577 O O . VAL B 1 237 ? 5.492 8.836 -5.625 1 98.62 237 VAL B O 1
ATOM 4580 N N . GLU B 1 238 ? 5.242 9.859 -7.562 1 98 238 GLU B N 1
ATOM 4581 C CA . GLU B 1 238 ? 6.652 9.773 -7.938 1 98 238 GLU B CA 1
ATOM 4582 C C . GLU B 1 238 ? 7.344 11.125 -7.789 1 98 238 GLU B C 1
ATOM 4584 O O . GLU B 1 238 ? 7.062 12.062 -8.547 1 98 238 GLU B O 1
ATOM 4589 N N . PHE B 1 239 ? 8.234 11.211 -6.867 1 97.81 239 PHE B N 1
ATOM 4590 C CA . PHE B 1 239 ? 8.961 12.461 -6.637 1 97.81 239 PHE B CA 1
ATOM 4591 C C . PHE B 1 239 ? 10.102 12.609 -7.633 1 97.81 239 PHE B C 1
ATOM 4593 O O . PHE B 1 239 ? 10.578 11.625 -8.195 1 97.81 239 PHE B O 1
ATOM 4600 N N . ALA B 1 240 ? 10.539 13.82 -7.793 1 96.25 240 ALA B N 1
ATOM 4601 C CA . ALA B 1 240 ? 11.555 14.148 -8.789 1 96.25 240 ALA B CA 1
ATOM 4602 C C . ALA B 1 240 ? 12.93 13.617 -8.375 1 96.25 240 ALA B C 1
ATOM 4604 O O . ALA B 1 240 ? 13.812 13.438 -9.211 1 96.25 240 ALA B O 1
ATOM 4605 N N . ASN B 1 241 ? 13.102 13.344 -7.129 1 94.5 241 ASN B N 1
ATOM 4606 C CA . ASN B 1 241 ? 14.375 12.797 -6.664 1 94.5 241 ASN B CA 1
ATOM 4607 C C . ASN B 1 241 ? 14.367 11.266 -6.691 1 94.5 241 ASN B C 1
ATOM 4609 O O . ASN B 1 241 ? 15.227 10.633 -6.078 1 94.5 241 ASN B O 1
ATOM 4613 N N . GLY B 1 242 ? 13.367 10.656 -7.27 1 93.69 242 GLY B N 1
ATOM 4614 C CA . GLY B 1 242 ? 13.328 9.219 -7.488 1 93.69 242 GLY B CA 1
ATOM 4615 C C . GLY B 1 242 ? 12.609 8.461 -6.387 1 93.69 242 GLY B C 1
ATOM 4616 O O . GLY B 1 242 ? 12.43 7.246 -6.473 1 93.69 242 GLY B O 1
ATOM 4617 N N . LYS B 1 243 ? 12.18 9.117 -5.379 1 96.81 243 LYS B N 1
ATOM 4618 C CA . LYS B 1 243 ? 11.516 8.484 -4.246 1 96.81 243 LYS B CA 1
ATOM 4619 C C . LYS B 1 243 ? 10.016 8.328 -4.496 1 96.81 243 LYS B C 1
ATOM 4621 O O . LYS B 1 243 ? 9.461 9.008 -5.363 1 96.81 243 LYS B O 1
ATOM 4626 N N . ILE B 1 244 ? 9.383 7.34 -3.76 1 98.31 244 ILE B N 1
ATOM 4627 C CA . ILE B 1 244 ? 8.008 6.969 -4.07 1 98.31 244 ILE B CA 1
ATOM 4628 C C . ILE B 1 244 ? 7.156 7.027 -2.805 1 98.31 244 ILE B C 1
ATOM 4630 O O . ILE B 1 244 ? 7.594 6.59 -1.737 1 98.31 244 ILE B O 1
ATOM 4634 N N . LEU B 1 245 ? 5.973 7.59 -2.961 1 98.62 245 LEU B N 1
ATOM 4635 C CA . LEU B 1 245 ? 4.906 7.457 -1.973 1 98.62 245 LEU B CA 1
ATOM 4636 C C . LEU B 1 245 ? 3.734 6.664 -2.537 1 98.62 245 LEU B C 1
ATOM 4638 O O . LEU B 1 245 ? 3.285 6.926 -3.656 1 98.62 245 LEU B O 1
ATOM 4642 N N . THR B 1 246 ? 3.277 5.645 -1.828 1 98.56 246 THR B N 1
ATOM 4643 C CA . THR B 1 246 ? 1.986 5.012 -2.082 1 98.56 246 THR B CA 1
ATOM 4644 C C . THR B 1 246 ? 1.098 5.082 -0.843 1 98.56 246 THR B C 1
ATOM 4646 O O . THR B 1 246 ? 1.583 4.957 0.283 1 98.56 246 THR B O 1
ATOM 4649 N N . PHE B 1 247 ? -0.15 5.293 -1.072 1 98.06 247 PHE B N 1
ATOM 4650 C CA . PHE B 1 247 ? -0.991 5.32 0.118 1 98.06 247 PHE B CA 1
ATOM 4651 C C . PHE B 1 247 ? -2.432 4.965 -0.228 1 98.06 247 PHE B C 1
ATOM 4653 O O . PHE B 1 247 ? -2.828 5.02 -1.395 1 98.06 247 PHE B O 1
ATOM 4660 N N . HIS B 1 248 ? -3.123 4.465 0.735 1 98.44 248 HIS B N 1
ATOM 4661 C CA . HIS B 1 248 ? -4.535 4.094 0.728 1 98.44 248 HIS B CA 1
ATOM 4662 C C . HIS B 1 248 ? -5.32 4.898 1.761 1 98.44 248 HIS B C 1
ATOM 4664 O O . HIS B 1 248 ? -4.973 4.898 2.945 1 98.44 248 HIS B O 1
ATOM 4670 N N . ILE B 1 249 ? -6.289 5.66 1.33 1 98.31 249 ILE B N 1
ATOM 4671 C CA . ILE B 1 249 ? -7.207 6.359 2.221 1 98.31 249 ILE B CA 1
ATOM 4672 C C . ILE B 1 249 ? -8.609 5.777 2.078 1 98.31 249 ILE B C 1
ATOM 4674 O O . ILE B 1 249 ? -9.023 5.406 0.979 1 98.31 249 ILE B O 1
ATOM 4678 N N . GLY B 1 250 ? -9.289 5.633 3.191 1 97.25 250 GLY B N 1
ATOM 4679 C CA . GLY B 1 250 ? -10.586 4.992 3.158 1 97.25 250 GLY B CA 1
ATOM 4680 C C . GLY B 1 250 ? -11.508 5.449 4.277 1 97.25 250 GLY B C 1
ATOM 4681 O O . GLY B 1 250 ? -11.047 5.977 5.289 1 97.25 250 GLY B O 1
ATOM 4682 N N . ARG B 1 251 ? -12.781 5.254 4.086 1 96.81 251 ARG B N 1
ATOM 4683 C CA . ARG B 1 251 ? -13.812 5.629 5.047 1 96.81 251 ARG B CA 1
ATOM 4684 C C . ARG B 1 251 ? -14.727 4.449 5.359 1 96.81 251 ARG B C 1
ATOM 4686 O O . ARG B 1 251 ? -15.891 4.637 5.715 1 96.81 251 ARG B O 1
ATOM 4693 N N . THR B 1 252 ? -14.203 3.178 5.152 1 94.94 252 THR B N 1
ATOM 4694 C CA . THR B 1 252 ? -15.141 2.055 5.156 1 94.94 252 THR B CA 1
ATOM 4695 C C . THR B 1 252 ? -14.727 1.009 6.188 1 94.94 252 THR B C 1
ATOM 4697 O O . THR B 1 252 ? -15.219 -0.119 6.168 1 94.94 252 THR B O 1
ATOM 4700 N N . LEU B 1 253 ? -13.773 1.256 7.031 1 93.5 253 LEU B N 1
ATOM 4701 C CA . LEU B 1 253 ? -13.406 0.283 8.055 1 93.5 253 LEU B CA 1
ATOM 4702 C C . LEU B 1 253 ? -14.594 -0.018 8.969 1 93.5 253 LEU B C 1
ATOM 4704 O O . LEU B 1 253 ? -15.508 0.804 9.102 1 93.5 253 LEU B O 1
ATOM 4708 N N . THR B 1 254 ? -14.523 -1.149 9.586 1 92.69 254 THR B N 1
ATOM 4709 C CA . THR B 1 254 ? -15.586 -1.526 10.516 1 92.69 254 THR B CA 1
ATOM 4710 C C . THR B 1 254 ? -15.031 -1.716 11.922 1 92.69 254 THR B C 1
ATOM 4712 O O . THR B 1 254 ? -15.789 -1.94 12.867 1 92.69 254 THR B O 1
ATOM 4715 N N . ASN B 1 255 ? -13.742 -1.646 12.078 1 89.62 255 ASN B N 1
ATOM 4716 C CA . ASN B 1 255 ? -13.125 -1.975 13.352 1 89.62 255 ASN B CA 1
ATOM 4717 C C . ASN B 1 255 ? -12.578 -0.731 14.047 1 89.62 255 ASN B C 1
ATOM 4719 O O . ASN B 1 255 ? -11.805 -0.837 15 1 89.62 255 ASN B O 1
ATOM 4723 N N . GLY B 1 256 ? -12.812 0.441 13.609 1 92.31 256 GLY B N 1
ATOM 4724 C CA . GLY B 1 256 ? -12.266 1.668 14.172 1 92.31 256 GLY B CA 1
ATOM 4725 C C . GLY B 1 256 ? -11.477 2.484 13.172 1 92.31 256 GLY B C 1
ATOM 4726 O O . GLY B 1 256 ? -11.898 2.656 12.023 1 92.31 256 GLY B O 1
ATOM 4727 N N . PHE B 1 257 ? -10.422 3.043 13.625 1 93.31 257 PHE B N 1
ATOM 4728 C CA . PHE B 1 257 ? -9.562 3.916 12.836 1 93.31 257 PHE B CA 1
ATOM 4729 C C . PHE B 1 257 ? -8.148 3.344 12.742 1 93.31 257 PHE B C 1
ATOM 4731 O O . PHE B 1 257 ? -7.566 2.943 13.75 1 93.31 257 PHE B O 1
ATOM 4738 N N . GLU B 1 258 ? -7.695 3.25 11.5 1 94.06 258 GLU B N 1
ATOM 4739 C CA . GLU B 1 258 ? -6.324 2.805 11.273 1 94.06 258 GLU B CA 1
ATOM 4740 C C . GLU B 1 258 ? -5.516 3.857 10.516 1 94.06 258 GLU B C 1
ATOM 4742 O O . GLU B 1 258 ? -6.008 4.453 9.555 1 94.06 258 GLU B O 1
ATOM 4747 N N . SER B 1 259 ? -4.375 4.133 10.977 1 94.81 259 SER B N 1
ATOM 4748 C CA . SER B 1 259 ? -3.395 4.992 10.32 1 94.81 259 SER B CA 1
ATOM 4749 C C . SER B 1 259 ? -1.976 4.48 10.539 1 94.81 259 SER B C 1
ATOM 4751 O O . SER B 1 259 ? -1.479 4.469 11.664 1 94.81 259 SER B O 1
ATOM 4753 N N . ALA B 1 260 ? -1.342 4.023 9.5 1 95.44 260 ALA B N 1
ATOM 4754 C CA . ALA B 1 260 ? 0.004 3.467 9.609 1 95.44 260 ALA B CA 1
ATOM 4755 C C . ALA B 1 260 ? 0.934 4.078 8.562 1 95.44 260 ALA B C 1
ATOM 4757 O O . ALA B 1 260 ? 0.481 4.531 7.508 1 95.44 260 ALA B O 1
ATOM 4758 N N . THR B 1 261 ? 2.172 4.199 8.859 1 97.25 261 THR B N 1
ATOM 4759 C CA . THR B 1 261 ? 3.219 4.684 7.965 1 97.25 261 THR B CA 1
ATOM 4760 C C . THR B 1 261 ? 4.445 3.777 8.031 1 97.25 261 THR B C 1
ATOM 4762 O O . THR B 1 261 ? 4.984 3.527 9.109 1 97.25 261 THR B O 1
ATOM 4765 N N . ARG B 1 262 ? 4.824 3.287 6.922 1 97.12 262 ARG B N 1
ATOM 4766 C CA . ARG B 1 262 ? 6.082 2.555 6.828 1 97.12 262 ARG B CA 1
ATOM 4767 C C . ARG B 1 262 ? 7.113 3.334 6.016 1 97.12 262 ARG B C 1
ATOM 4769 O O . ARG B 1 262 ? 6.809 3.826 4.926 1 97.12 262 ARG B O 1
ATOM 4776 N N . VAL B 1 263 ? 8.258 3.441 6.574 1 97.94 263 VAL B N 1
ATOM 4777 C CA . VAL B 1 263 ? 9.383 4.121 5.938 1 97.94 263 VAL B CA 1
ATOM 4778 C C . VAL B 1 263 ? 10.453 3.1 5.547 1 97.94 263 VAL B C 1
ATOM 4780 O O . VAL B 1 263 ? 10.984 2.393 6.402 1 97.94 263 VAL B O 1
ATOM 4783 N N . PHE B 1 264 ? 10.719 3.027 4.234 1 97.12 264 PHE B N 1
ATOM 4784 C CA . PHE B 1 264 ? 11.703 2.08 3.732 1 97.12 264 PHE B CA 1
ATOM 4785 C C . PHE B 1 264 ? 13.047 2.766 3.514 1 97.12 264 PHE B C 1
ATOM 4787 O O . PHE B 1 264 ? 13.133 3.768 2.803 1 97.12 264 PHE B O 1
ATOM 4794 N N . GLY B 1 265 ? 14.086 2.178 4.074 1 97.12 265 GLY B N 1
ATOM 4795 C CA . GLY B 1 265 ? 15.453 2.607 3.816 1 97.12 265 GLY B CA 1
ATOM 4796 C C . GLY B 1 265 ? 16.359 1.476 3.373 1 97.12 265 GLY B C 1
ATOM 4797 O O . GLY B 1 265 ? 15.984 0.304 3.445 1 97.12 265 GLY B O 1
ATOM 4798 N N . THR B 1 266 ? 17.531 1.79 2.869 1 95.44 266 THR B N 1
ATOM 4799 C CA . THR B 1 266 ? 18.453 0.824 2.301 1 95.44 266 THR B CA 1
ATOM 4800 C C . THR B 1 266 ? 19.062 -0.048 3.395 1 95.44 266 THR B C 1
ATOM 4802 O O . THR B 1 266 ? 19.641 -1.104 3.109 1 95.44 266 THR B O 1
ATOM 4805 N N . LYS B 1 267 ? 18.953 0.368 4.688 1 95.38 267 LYS B N 1
ATOM 4806 C CA . LYS B 1 267 ? 19.547 -0.402 5.781 1 95.38 267 LYS B CA 1
ATOM 4807 C C . LYS B 1 267 ? 18.453 -0.974 6.695 1 95.38 267 LYS B C 1
ATOM 4809 O O . LYS B 1 267 ? 18.766 -1.716 7.633 1 95.38 267 LYS B O 1
ATOM 4814 N N . GLY B 1 268 ? 17.234 -0.624 6.43 1 93.88 268 GLY B N 1
ATOM 4815 C CA . GLY B 1 268 ? 16.125 -1.084 7.25 1 93.88 268 GLY B CA 1
ATOM 4816 C C . GLY B 1 268 ? 14.852 -0.307 7.016 1 93.88 268 GLY B C 1
ATOM 4817 O O . GLY B 1 268 ? 14.82 0.618 6.199 1 93.88 268 GLY B O 1
ATOM 4818 N N . SER B 1 269 ? 13.766 -0.763 7.648 1 94.5 269 SER B N 1
ATOM 4819 C CA . SER B 1 269 ? 12.484 -0.062 7.578 1 94.5 269 SER B CA 1
ATOM 4820 C C . SER B 1 269 ? 11.891 0.129 8.969 1 94.5 269 SER B C 1
ATOM 4822 O O . SER B 1 269 ? 12.266 -0.568 9.914 1 94.5 269 SER B O 1
ATOM 4824 N N . ALA B 1 270 ? 11.109 1.16 9.133 1 95.25 270 ALA B N 1
ATOM 4825 C CA . ALA B 1 270 ? 10.375 1.441 10.359 1 95.25 270 ALA B CA 1
ATOM 4826 C C . ALA B 1 270 ? 8.883 1.579 10.094 1 95.25 270 ALA B C 1
ATOM 4828 O O . ALA B 1 270 ? 8.477 2.152 9.078 1 95.25 270 ALA B O 1
ATOM 4829 N N . ILE B 1 271 ? 8.055 0.987 10.969 1 95.06 271 ILE B N 1
ATOM 4830 C CA . ILE B 1 271 ? 6.605 1.101 10.844 1 95.06 271 ILE B CA 1
ATOM 4831 C C . ILE B 1 271 ? 6.043 1.837 12.062 1 95.06 271 ILE B C 1
ATOM 4833 O O . ILE B 1 271 ? 6.285 1.438 13.203 1 95.06 271 ILE B O 1
ATOM 4837 N N . VAL B 1 272 ? 5.371 2.973 11.766 1 95.12 272 VAL B N 1
ATOM 4838 C CA . VAL B 1 272 ? 4.617 3.666 12.805 1 95.12 272 VAL B CA 1
ATOM 4839 C C . VAL B 1 272 ? 3.168 3.188 12.797 1 95.12 272 VAL B C 1
ATOM 4841 O O . VAL B 1 272 ? 2.514 3.188 11.75 1 95.12 272 VAL B O 1
ATOM 4844 N N . ASN B 1 273 ? 2.715 2.785 13.945 1 92.12 273 ASN B N 1
ATOM 4845 C CA . ASN B 1 273 ? 1.319 2.42 14.164 1 92.12 273 ASN B CA 1
ATOM 4846 C C . ASN B 1 273 ? 0.894 1.268 13.258 1 92.12 273 ASN B C 1
ATOM 4848 O O . ASN B 1 273 ? -0.173 1.317 12.641 1 92.12 273 ASN B O 1
ATOM 4852 N N . GLY B 1 274 ? 1.72 0.2 13.156 1 87.31 274 GLY B N 1
ATOM 4853 C CA . GLY B 1 274 ? 1.382 -0.982 12.375 1 87.31 274 GLY B CA 1
ATOM 4854 C C . GLY B 1 274 ? 0.2 -1.748 12.938 1 87.31 274 GLY B C 1
ATOM 4855 O O . GLY B 1 274 ? -0.498 -2.451 12.203 1 87.31 274 GLY B O 1
ATOM 4856 N N . ASN B 1 275 ? 0.013 -1.655 14.141 1 79.5 275 ASN B N 1
ATOM 4857 C CA . ASN B 1 275 ? -1.133 -2.191 14.867 1 79.5 275 ASN B CA 1
ATOM 4858 C C . ASN B 1 275 ? -1.893 -1.092 15.609 1 79.5 275 ASN B C 1
ATOM 4860 O O . ASN B 1 275 ? -1.432 -0.597 16.641 1 79.5 275 ASN B O 1
ATOM 4864 N N . SER B 1 276 ? -3.051 -0.796 15.148 1 81.06 276 SER B N 1
ATOM 4865 C CA . SER B 1 276 ? -3.816 0.314 15.711 1 81.06 276 SER B CA 1
ATOM 4866 C C . SER B 1 276 ? -4.535 -0.098 16.984 1 81.06 276 SER B C 1
ATOM 4868 O O . SER B 1 276 ? -5.703 -0.492 16.953 1 81.06 276 SER B O 1
ATOM 4870 N N . THR B 1 277 ? -3.836 -0.088 18.094 1 83.56 277 THR B N 1
ATOM 4871 C CA . THR B 1 277 ? -4.469 -0.446 19.359 1 83.56 277 THR B CA 1
ATOM 4872 C C . THR B 1 277 ? -4.609 0.779 20.266 1 83.56 277 THR B C 1
ATOM 4874 O O . THR B 1 277 ? -3.729 1.641 20.297 1 83.56 277 THR B O 1
ATOM 4877 N N . ILE B 1 278 ? -5.703 0.798 20.984 1 84.56 278 ILE B N 1
ATOM 4878 C CA . ILE B 1 278 ? -5.984 1.928 21.875 1 84.56 278 ILE B CA 1
ATOM 4879 C C . ILE B 1 278 ? -5.117 1.839 23.125 1 84.56 278 ILE B C 1
ATOM 4881 O O . ILE B 1 278 ? -4.73 2.863 23.688 1 84.56 278 ILE B O 1
ATOM 4885 N N . ASP B 1 279 ? -4.953 0.626 23.625 1 83.06 279 ASP B N 1
ATOM 4886 C CA . ASP B 1 279 ? -4.137 0.37 24.812 1 83.06 279 ASP B CA 1
ATOM 4887 C C . ASP B 1 279 ? -3.572 -1.049 24.797 1 83.06 279 ASP B C 1
ATOM 4889 O O . ASP B 1 279 ? -3.6 -1.72 23.75 1 83.06 279 ASP B O 1
ATOM 4893 N N . ARG B 1 280 ? -2.998 -1.496 25.891 1 79.44 280 ARG B N 1
ATOM 4894 C CA . ARG B 1 280 ? -2.283 -2.768 25.922 1 79.44 280 ARG B CA 1
ATOM 4895 C C . ARG B 1 280 ? -3.184 -3.889 26.438 1 79.44 280 ARG B C 1
ATOM 4897 O O . ARG B 1 280 ? -2.697 -4.953 26.812 1 79.44 280 ARG B O 1
ATOM 4904 N N . VAL B 1 281 ? -4.523 -3.627 26.484 1 79.94 281 VAL B N 1
ATOM 4905 C CA . VAL B 1 281 ? -5.449 -4.613 27.047 1 79.94 281 VAL B CA 1
ATOM 4906 C C . VAL B 1 281 ? -5.805 -5.641 25.969 1 79.94 281 VAL B C 1
ATOM 4908 O O . VAL B 1 281 ? -6.258 -5.285 24.891 1 79.94 281 VAL B O 1
ATOM 4911 N N . GLU B 1 282 ? -5.586 -6.875 26.234 1 85.38 282 GLU B N 1
ATOM 4912 C CA . GLU B 1 282 ? -6.059 -8 25.438 1 85.38 282 GLU B CA 1
ATOM 4913 C C . GLU B 1 282 ? -7.312 -8.617 26.047 1 85.38 282 GLU B C 1
ATOM 4915 O O . GLU B 1 282 ? -7.348 -8.922 27.234 1 85.38 282 GLU B O 1
ATOM 4920 N N . VAL B 1 283 ? -8.32 -8.633 25.281 1 82.12 283 VAL B N 1
ATOM 4921 C CA . VAL B 1 283 ? -9.539 -9.312 25.703 1 82.12 283 VAL B CA 1
ATOM 4922 C C . VAL B 1 283 ? -9.539 -10.75 25.172 1 82.12 283 VAL B C 1
ATOM 4924 O O . VAL B 1 283 ? -9.312 -10.977 23.984 1 82.12 283 VAL B O 1
ATOM 4927 N N . ARG B 1 284 ? -9.578 -11.711 25.969 1 81.69 284 ARG B N 1
ATOM 4928 C CA . ARG B 1 284 ? -9.625 -13.133 25.625 1 81.69 284 ARG B CA 1
ATOM 4929 C C . ARG B 1 284 ? -10.984 -13.734 25.969 1 81.69 284 ARG B C 1
ATOM 4931 O O . ARG B 1 284 ? -11.336 -13.867 27.141 1 81.69 284 ARG B O 1
ATOM 4938 N N . ASP B 1 285 ? -11.711 -13.953 24.859 1 86.31 285 ASP B N 1
ATOM 4939 C CA . ASP B 1 285 ? -13.055 -14.492 25.031 1 86.31 285 ASP B CA 1
ATOM 4940 C C . ASP B 1 285 ? -13.359 -15.555 23.984 1 86.31 285 ASP B C 1
ATOM 4942 O O . ASP B 1 285 ? -12.445 -16.141 23.406 1 86.31 285 ASP B O 1
ATOM 4946 N N . VAL B 1 286 ? -14.727 -15.859 23.75 1 82.94 286 VAL B N 1
ATOM 4947 C CA . VAL B 1 286 ? -15.156 -16.938 22.859 1 82.94 286 VAL B CA 1
ATOM 4948 C C . VAL B 1 286 ? -14.734 -16.625 21.438 1 82.94 286 VAL B C 1
ATOM 4950 O O . VAL B 1 286 ? -14.656 -17.531 20.594 1 82.94 286 VAL B O 1
ATOM 4953 N N . HIS B 1 287 ? -14.398 -15.367 21.219 1 82.62 287 HIS B N 1
ATOM 4954 C CA . HIS B 1 287 ? -14.039 -14.953 19.859 1 82.62 287 HIS B CA 1
ATOM 4955 C C . HIS B 1 287 ? -12.531 -14.977 19.656 1 82.62 287 HIS B C 1
ATOM 4957 O O . HIS B 1 287 ? -12.047 -14.734 18.547 1 82.62 287 HIS B O 1
ATOM 4963 N N . GLY B 1 288 ? -11.859 -15.219 20.703 1 88.06 288 GLY B N 1
ATOM 4964 C CA . GLY B 1 288 ? -10.406 -15.281 20.625 1 88.06 288 GLY B CA 1
ATOM 4965 C C . GLY B 1 288 ? -9.719 -14.195 21.438 1 88.06 288 GLY B C 1
ATOM 4966 O O . GLY B 1 288 ? -10.148 -13.875 22.547 1 88.06 288 GLY B O 1
ATOM 4967 N N . VAL B 1 289 ? -8.562 -13.891 21.094 1 82.56 289 VAL B N 1
ATOM 4968 C CA . VAL B 1 289 ? -7.777 -12.82 21.688 1 82.56 289 VAL B CA 1
ATOM 4969 C C . VAL B 1 289 ? -7.824 -11.578 20.797 1 82.56 289 VAL B C 1
ATOM 4971 O O . VAL B 1 289 ? -7.504 -11.648 19.609 1 82.56 289 VAL B O 1
ATOM 4974 N N . ARG B 1 290 ? -8.32 -10.516 21.25 1 86.06 290 ARG B N 1
ATOM 4975 C CA . ARG B 1 290 ? -8.414 -9.297 20.453 1 86.06 290 ARG B CA 1
ATOM 4976 C C . ARG B 1 290 ? -7.996 -8.078 21.266 1 86.06 290 ARG B C 1
ATOM 4978 O O . ARG B 1 290 ? -7.984 -8.117 22.5 1 86.06 290 ARG B O 1
ATOM 4985 N N . THR B 1 291 ? -7.551 -7.059 20.531 1 85.31 291 THR B N 1
ATOM 4986 C CA . THR B 1 291 ? -7.32 -5.734 21.094 1 85.31 291 THR B CA 1
ATOM 4987 C C . THR B 1 291 ? -8.258 -4.707 20.469 1 85.31 291 THR B C 1
ATOM 4989 O O . THR B 1 291 ? -8.703 -4.875 19.328 1 85.31 291 THR B O 1
ATOM 4992 N N . ALA B 1 292 ? -8.555 -3.721 21.328 1 84.5 292 ALA B N 1
ATOM 4993 C CA . ALA B 1 292 ? -9.406 -2.652 20.812 1 84.5 292 ALA B CA 1
ATOM 4994 C C . ALA B 1 292 ? -8.609 -1.71 19.906 1 84.5 292 ALA B C 1
ATOM 4996 O O . ALA B 1 292 ? -7.461 -1.381 20.203 1 84.5 292 ALA B O 1
ATOM 4997 N N . THR B 1 293 ? -9.242 -1.427 18.75 1 88.31 293 THR B N 1
ATOM 4998 C CA . THR B 1 293 ? -8.648 -0.443 17.859 1 88.31 293 THR B CA 1
ATOM 4999 C C . THR B 1 293 ? -9.047 0.972 18.266 1 88.31 293 THR B C 1
ATOM 5001 O O . THR B 1 293 ? -10.078 1.171 18.906 1 88.31 293 THR B O 1
ATOM 5004 N N . THR B 1 294 ? -8.195 1.971 17.938 1 90.81 294 THR B N 1
ATOM 5005 C CA . THR B 1 294 ? -8.57 3.359 18.188 1 90.81 294 THR B CA 1
ATOM 5006 C C . THR B 1 294 ? -9.844 3.717 17.422 1 90.81 294 THR B C 1
ATOM 5008 O O . THR B 1 294 ? -10.016 3.312 16.266 1 90.81 294 THR B O 1
ATOM 5011 N N . PRO B 1 295 ? -10.695 4.484 18.078 1 88.31 295 PRO B N 1
ATOM 5012 C CA . PRO B 1 295 ? -11.984 4.762 17.438 1 88.31 295 PRO B CA 1
ATOM 5013 C C . PRO B 1 295 ? -11.883 5.824 16.344 1 88.31 295 PRO B C 1
ATOM 5015 O O . PRO B 1 295 ? -12.695 5.836 15.406 1 88.31 295 PRO B O 1
ATOM 5018 N N . ASP B 1 296 ? -10.945 6.746 16.547 1 89.19 296 ASP B N 1
ATOM 5019 C CA . ASP B 1 296 ? -10.797 7.828 15.57 1 89.19 296 ASP B CA 1
ATOM 5020 C C . ASP B 1 296 ? -9.422 8.484 15.695 1 89.19 296 ASP B C 1
ATOM 5022 O O . ASP B 1 296 ? -8.602 8.086 16.516 1 89.19 296 ASP B O 1
ATOM 5026 N N . ALA B 1 297 ? -9.211 9.453 14.852 1 88.88 297 ALA B N 1
ATOM 5027 C CA . ALA B 1 297 ? -7.918 10.117 14.766 1 88.88 297 ALA B CA 1
ATOM 5028 C C . ALA B 1 297 ? -7.633 10.945 16.016 1 88.88 297 ALA B C 1
ATOM 5030 O O . ALA B 1 297 ? -6.477 11.117 16.406 1 88.88 297 ALA B O 1
ATOM 5031 N N . PHE B 1 298 ? -8.617 11.469 16.703 1 87.44 298 PHE B N 1
ATOM 5032 C CA . PHE B 1 298 ? -8.422 12.336 17.859 1 87.44 298 PHE B CA 1
ATOM 5033 C C . PHE B 1 298 ? -7.871 11.539 19.047 1 87.44 298 PHE B C 1
ATOM 5035 O O . PHE B 1 298 ? -7.086 12.062 19.828 1 87.44 298 PHE B O 1
ATOM 5042 N N . VAL B 1 299 ? -8.305 10.312 19.062 1 86.88 299 VAL B N 1
ATOM 5043 C CA . VAL B 1 299 ? -7.797 9.43 20.109 1 86.88 299 VAL B CA 1
ATOM 5044 C C . VAL B 1 299 ? -6.387 8.969 19.75 1 86.88 299 VAL B C 1
ATOM 5046 O O . VAL B 1 299 ? -5.508 8.906 20.609 1 86.88 299 VAL B O 1
ATOM 5049 N N . LEU B 1 300 ? -6.16 8.711 18.531 1 88.5 300 LEU B N 1
ATOM 5050 C CA . LEU B 1 300 ? -4.859 8.211 18.109 1 88.5 300 LEU B CA 1
ATOM 5051 C C . LEU B 1 300 ? -3.789 9.289 18.25 1 88.5 300 LEU B C 1
ATOM 5053 O O . LEU B 1 300 ? -2.654 9 18.625 1 88.5 300 LEU B O 1
ATOM 5057 N N . TYR B 1 301 ? -4.141 10.539 17.906 1 89.81 301 TYR B N 1
ATOM 5058 C CA . TYR B 1 301 ? -3.164 11.617 17.859 1 89.81 301 TYR B CA 1
ATOM 5059 C C . TYR B 1 301 ? -3.42 12.641 18.953 1 89.81 301 TYR B C 1
ATOM 5061 O O . TYR B 1 301 ? -3.195 13.836 18.766 1 89.81 301 TYR B O 1
ATOM 5069 N N . ASP B 1 302 ? -3.871 12.266 20.078 1 84.06 302 ASP B N 1
ATOM 5070 C CA . ASP B 1 302 ? -4.281 13.148 21.156 1 84.06 302 ASP B CA 1
ATOM 5071 C C . ASP B 1 302 ? -3.137 14.07 21.578 1 84.06 302 ASP B C 1
ATOM 5073 O O . ASP B 1 302 ? -3.334 15.273 21.766 1 84.06 302 ASP B O 1
ATOM 5077 N N . LYS B 1 303 ? -1.965 13.594 21.578 1 90.94 303 LYS B N 1
ATOM 5078 C CA . LYS B 1 303 ? -0.824 14.391 22.031 1 90.94 303 LYS B CA 1
ATOM 5079 C C . LYS B 1 303 ? -0.352 15.344 20.938 1 90.94 303 LYS B C 1
ATOM 5081 O O . LYS B 1 303 ? 0.302 16.344 21.234 1 90.94 303 LYS B O 1
ATOM 5086 N N . SER B 1 304 ? -0.713 15.008 19.734 1 94.56 304 SER B N 1
ATOM 5087 C CA . SER B 1 304 ? -0.279 15.852 18.625 1 94.56 304 SER B CA 1
ATOM 5088 C C . SER B 1 304 ? -0.896 17.234 18.703 1 94.56 304 SER B C 1
ATOM 5090 O O . SER B 1 304 ? -0.238 18.234 18.406 1 94.56 304 SER B O 1
ATOM 5092 N N . PHE B 1 305 ? -2.09 17.359 19.172 1 93.81 305 PHE B N 1
ATOM 5093 C CA . PHE B 1 305 ? -2.787 18.641 19.281 1 93.81 305 PHE B CA 1
ATOM 5094 C C . PHE B 1 305 ? -2.203 19.484 20.391 1 93.81 305 PHE B C 1
ATOM 5096 O O . PHE B 1 305 ? -2.168 20.719 20.297 1 93.81 305 PHE B O 1
ATOM 5103 N N . LEU B 1 306 ? -1.761 18.844 21.422 1 94.69 306 LEU B N 1
ATOM 5104 C CA . LEU B 1 306 ? -1.071 19.547 22.5 1 94.69 306 LEU B CA 1
ATOM 5105 C C . LEU B 1 306 ? 0.292 20.047 22.031 1 94.69 306 LEU B C 1
ATOM 5107 O O . LEU B 1 306 ? 0.662 21.203 22.297 1 94.69 306 LEU B O 1
ATOM 5111 N N . ASN B 1 307 ? 0.932 19.172 21.297 1 96.31 307 ASN B N 1
ATOM 5112 C CA . ASN B 1 307 ? 2.301 19.438 20.875 1 96.31 307 ASN B CA 1
ATOM 5113 C C . ASN B 1 307 ? 2.357 20.578 19.844 1 96.31 307 ASN B C 1
ATOM 5115 O O . ASN B 1 307 ? 3.295 21.375 19.844 1 96.31 307 ASN B O 1
ATOM 5119 N N . ASP B 1 308 ? 1.387 20.594 18.953 1 97.12 308 ASP B N 1
ATOM 5120 C CA . ASP B 1 308 ? 1.419 21.641 17.938 1 97.12 308 ASP B CA 1
ATOM 5121 C C . ASP B 1 308 ? 1.16 23.016 18.547 1 97.12 308 ASP B C 1
ATOM 5123 O O . ASP B 1 308 ? 1.795 24 18.172 1 97.12 308 ASP B O 1
ATOM 5127 N N . VAL B 1 309 ? 0.29 23.109 19.578 1 97.31 309 VAL B N 1
ATOM 5128 C CA . VAL B 1 309 ? 0.024 24.359 20.281 1 97.31 309 VAL B CA 1
ATOM 5129 C C . VAL B 1 309 ? 1.262 24.781 21.062 1 97.31 309 VAL B C 1
ATOM 5131 O O . VAL B 1 309 ? 1.634 25.969 21.062 1 97.31 309 VAL B O 1
ATOM 5134 N N . ALA B 1 310 ? 1.871 23.859 21.703 1 96.88 310 ALA B N 1
ATOM 5135 C CA . ALA B 1 310 ? 3.078 24.141 22.469 1 96.88 310 ALA B CA 1
ATOM 5136 C C . ALA B 1 310 ? 4.191 24.672 21.562 1 96.88 310 ALA B C 1
ATOM 5138 O O . ALA B 1 310 ? 4.867 25.641 21.922 1 96.88 310 ALA B O 1
ATOM 5139 N N . GLU B 1 311 ? 4.355 24.062 20.469 1 96.56 311 GLU B N 1
ATOM 5140 C CA . GLU B 1 311 ? 5.383 24.516 19.547 1 96.56 311 GLU B CA 1
ATOM 5141 C C . GLU B 1 311 ? 5.078 25.922 19.031 1 96.56 311 GLU B C 1
ATOM 5143 O O . GLU B 1 311 ? 5.977 26.75 18.922 1 96.56 311 GLU B O 1
ATOM 5148 N N . PHE B 1 312 ? 3.848 26.109 18.672 1 97.5 312 PHE B N 1
ATOM 5149 C CA . PHE B 1 312 ? 3.441 27.406 18.156 1 97.5 312 PHE B CA 1
ATOM 5150 C C . PHE B 1 312 ? 3.76 28.516 19.156 1 97.5 312 PHE B C 1
ATOM 5152 O O . PHE B 1 312 ? 4.379 29.516 18.812 1 97.5 312 PHE B O 1
ATOM 5159 N N . ALA B 1 313 ? 3.361 28.312 20.391 1 98 313 ALA B N 1
ATOM 5160 C CA . ALA B 1 313 ? 3.617 29.281 21.453 1 98 313 ALA B CA 1
ATOM 5161 C C . ALA B 1 313 ? 5.117 29.516 21.641 1 98 313 ALA B C 1
ATOM 5163 O O . ALA B 1 313 ? 5.574 30.656 21.719 1 98 313 ALA B O 1
ATOM 5164 N N . GLU B 1 314 ? 5.82 28.438 21.625 1 97 314 GLU B N 1
ATOM 5165 C CA . GLU B 1 314 ? 7.266 28.516 21.812 1 97 314 GLU B CA 1
ATOM 5166 C C . GLU B 1 314 ? 7.93 29.281 20.672 1 97 314 GLU B C 1
ATOM 5168 O O . GLU B 1 314 ? 8.766 30.156 20.922 1 97 314 GLU B O 1
ATOM 5173 N N . CYS B 1 315 ? 7.539 29 19.516 1 97.44 315 CYS B N 1
ATOM 5174 C CA . CYS B 1 315 ? 8.164 29.609 18.344 1 97.44 315 CYS B CA 1
ATOM 5175 C C . CYS B 1 315 ? 7.824 31.094 18.25 1 97.44 315 CYS B C 1
ATOM 5177 O O . CYS B 1 315 ? 8.656 31.906 17.844 1 97.44 315 CYS B O 1
ATOM 5179 N N . VAL B 1 316 ? 6.613 31.453 18.641 1 97.69 316 VAL B N 1
ATOM 5180 C CA . VAL B 1 316 ? 6.211 32.844 18.625 1 97.69 316 VAL B CA 1
ATOM 5181 C C . VAL B 1 316 ? 6.922 33.594 19.734 1 97.69 316 VAL B C 1
ATOM 5183 O O . VAL B 1 316 ? 7.539 34.656 19.5 1 97.69 316 VAL B O 1
ATOM 5186 N N . LEU B 1 317 ? 6.91 33.094 20.938 1 97.75 317 LEU B N 1
ATOM 5187 C CA . LEU B 1 317 ? 7.402 33.812 22.125 1 97.75 317 LEU B CA 1
ATOM 5188 C C . LEU B 1 317 ? 8.93 33.875 22.125 1 97.75 317 LEU B C 1
ATOM 5190 O O . LEU B 1 317 ? 9.516 34.844 22.562 1 97.75 317 LEU B O 1
ATOM 5194 N N . ASP B 1 318 ? 9.539 32.812 21.609 1 96.94 318 ASP B N 1
ATOM 5195 C CA . ASP B 1 318 ? 11 32.719 21.672 1 96.94 318 ASP B CA 1
ATOM 5196 C C . ASP B 1 318 ? 11.633 32.969 20.312 1 96.94 318 ASP B C 1
ATOM 5198 O O . ASP B 1 318 ? 12.844 32.812 20.141 1 96.94 318 ASP B O 1
ATOM 5202 N N . ASP B 1 319 ? 10.875 33.312 19.391 1 96.31 319 ASP B N 1
ATOM 5203 C CA . ASP B 1 319 ? 11.297 33.625 18.031 1 96.31 319 ASP B CA 1
ATOM 5204 C C . ASP B 1 319 ? 12.133 32.469 17.438 1 96.31 319 ASP B C 1
ATOM 5206 O O . ASP B 1 319 ? 13.25 32.688 16.984 1 96.31 319 ASP B O 1
ATOM 5210 N N . LYS B 1 320 ? 11.602 31.312 17.562 1 96.06 320 LYS B N 1
ATOM 5211 C CA . LYS B 1 320 ? 12.195 30.125 16.953 1 96.06 320 LYS B CA 1
ATOM 5212 C C . LYS B 1 320 ? 11.477 29.75 15.664 1 96.06 320 LYS B C 1
ATOM 5214 O O . LYS B 1 320 ? 10.359 30.203 15.406 1 96.06 320 LYS B O 1
ATOM 5219 N N . ALA B 1 321 ? 12.141 29.047 14.836 1 95 321 ALA B N 1
ATOM 5220 C CA . ALA B 1 321 ? 11.539 28.578 13.594 1 95 321 ALA B CA 1
ATOM 5221 C C . ALA B 1 321 ? 10.539 27.453 13.859 1 95 321 ALA B C 1
ATOM 5223 O O . ALA B 1 321 ? 10.766 26.609 14.719 1 95 321 ALA B O 1
ATOM 5224 N N . LEU B 1 322 ? 9.461 27.516 13.141 1 95.5 322 LEU B N 1
ATOM 5225 C CA . LEU B 1 322 ? 8.516 26.406 13.172 1 95.5 322 LEU B CA 1
ATOM 5226 C C . LEU B 1 322 ? 9.125 25.172 12.531 1 95.5 322 LEU B C 1
ATOM 5228 O O . LEU B 1 322 ? 9.984 25.266 11.656 1 95.5 322 LEU B O 1
ATOM 5232 N N . SER B 1 323 ? 8.695 24 12.945 1 91.56 323 SER B N 1
ATOM 5233 C CA . SER B 1 323 ? 9.18 22.75 12.375 1 91.56 323 SER B CA 1
ATOM 5234 C C . SER B 1 323 ? 8.602 22.516 10.984 1 91.56 323 SER B C 1
ATOM 5236 O O . SER B 1 323 ? 9.117 21.703 10.211 1 91.56 323 SER B O 1
ATOM 5238 N N . LEU B 1 324 ? 7.52 23.188 10.734 1 91.06 324 LEU B N 1
ATOM 5239 C CA . LEU B 1 324 ? 6.941 23.188 9.391 1 91.06 324 LEU B CA 1
ATOM 5240 C C . LEU B 1 324 ? 6.434 24.578 9.016 1 91.06 324 LEU B C 1
ATOM 5242 O O . LEU B 1 324 ? 6.074 25.359 9.898 1 91.06 324 LEU B O 1
ATOM 5246 N N . ASP B 1 325 ? 6.441 24.828 7.758 1 87.81 325 ASP B N 1
ATOM 5247 C CA . ASP B 1 325 ? 6.02 26.156 7.332 1 87.81 325 ASP B CA 1
ATOM 5248 C C . ASP B 1 325 ? 4.926 26.062 6.27 1 87.81 325 ASP B C 1
ATOM 5250 O O . ASP B 1 325 ? 4.43 24.984 5.965 1 87.81 325 ASP B O 1
ATOM 5254 N N . ALA B 1 326 ? 4.516 27.25 5.836 1 92.31 326 ALA B N 1
ATOM 5255 C CA . ALA B 1 326 ? 3.396 27.359 4.906 1 92.31 326 ALA B CA 1
ATOM 5256 C C . ALA B 1 326 ? 3.736 26.719 3.562 1 92.31 326 ALA B C 1
ATOM 5258 O O . ALA B 1 326 ? 2.848 26.234 2.855 1 92.31 326 ALA B O 1
ATOM 5259 N N . ASP B 1 327 ? 4.992 26.656 3.232 1 93.44 327 ASP B N 1
ATOM 5260 C CA . ASP B 1 327 ? 5.41 26.016 1.985 1 93.44 327 ASP B CA 1
ATOM 5261 C C . ASP B 1 327 ? 5.156 24.516 2.021 1 93.44 327 ASP B C 1
ATOM 5263 O O . ASP B 1 327 ? 4.832 23.906 0.998 1 93.44 327 ASP B O 1
ATOM 5267 N N . ASP B 1 328 ? 5.355 23.953 3.191 1 94.75 328 ASP B N 1
ATOM 5268 C CA . ASP B 1 328 ? 5.043 22.531 3.342 1 94.75 328 ASP B CA 1
ATOM 5269 C C . ASP B 1 328 ? 3.578 22.266 3.02 1 94.75 328 ASP B C 1
ATOM 5271 O O . ASP B 1 328 ? 3.264 21.297 2.314 1 94.75 328 ASP B O 1
ATOM 5275 N N . ALA B 1 329 ? 2.734 23.109 3.561 1 95.44 329 ALA B N 1
ATOM 5276 C CA . ALA B 1 329 ? 1.304 22.969 3.312 1 95.44 329 ALA B CA 1
ATOM 5277 C C . ALA B 1 329 ? 0.981 23.156 1.833 1 95.44 329 ALA B C 1
ATOM 5279 O O . ALA B 1 329 ? 0.126 22.469 1.281 1 95.44 329 ALA B O 1
ATOM 5280 N N . TYR B 1 330 ? 1.658 24.094 1.213 1 96.88 330 TYR B N 1
ATOM 5281 C CA . TYR B 1 330 ? 1.438 24.391 -0.199 1 96.88 330 TYR B CA 1
ATOM 5282 C C . TYR B 1 330 ? 1.833 23.203 -1.068 1 96.88 330 TYR B C 1
ATOM 5284 O O . TYR B 1 330 ? 1.089 22.812 -1.972 1 96.88 330 TYR B O 1
ATOM 5292 N N . GLU B 1 331 ? 3.008 22.625 -0.801 1 97.06 331 GLU B N 1
ATOM 5293 C CA . GLU B 1 331 ? 3.473 21.469 -1.562 1 97.06 331 GLU B CA 1
ATOM 5294 C C . GLU B 1 331 ? 2.521 20.281 -1.4 1 97.06 331 GLU B C 1
ATOM 5296 O O . GLU B 1 331 ? 2.207 19.594 -2.375 1 97.06 331 GLU B O 1
ATOM 5301 N N . ALA B 1 332 ? 2.082 20.031 -0.227 1 97.56 332 ALA B N 1
ATOM 5302 C CA . ALA B 1 332 ? 1.127 18.953 0.018 1 97.56 332 ALA B CA 1
ATOM 5303 C C . ALA B 1 332 ? -0.187 19.219 -0.714 1 97.56 332 ALA B C 1
ATOM 5305 O O . ALA B 1 332 ? -0.783 18.297 -1.272 1 97.56 332 ALA B O 1
ATOM 5306 N N . ALA B 1 333 ? -0.631 20.469 -0.715 1 97.19 333 ALA B N 1
ATOM 5307 C CA . ALA B 1 333 ? -1.883 20.844 -1.369 1 97.19 333 ALA B CA 1
ATOM 5308 C C . ALA B 1 333 ? -1.807 20.594 -2.875 1 97.19 333 ALA B C 1
ATOM 5310 O O . ALA B 1 333 ? -2.773 20.141 -3.484 1 97.19 333 ALA B O 1
ATOM 5311 N N . LYS B 1 334 ? -0.67 20.953 -3.496 1 98 334 LYS B N 1
ATOM 5312 C CA . LYS B 1 334 ? -0.486 20.719 -4.926 1 98 334 LYS B CA 1
ATOM 5313 C C . LYS B 1 334 ? -0.638 19.25 -5.27 1 98 334 LYS B C 1
ATOM 5315 O O . LYS B 1 334 ? -1.331 18.891 -6.227 1 98 334 LYS B O 1
ATOM 5320 N N . ILE B 1 335 ? -0.029 18.422 -4.492 1 98.56 335 ILE B N 1
ATOM 5321 C CA . ILE B 1 335 ? -0.049 16.984 -4.742 1 98.56 335 ILE B CA 1
ATOM 5322 C C . ILE B 1 335 ? -1.462 16.438 -4.531 1 98.56 335 ILE B C 1
ATOM 5324 O O . ILE B 1 335 ? -1.958 15.656 -5.336 1 98.56 335 ILE B O 1
ATOM 5328 N N . ALA B 1 336 ? -2.117 16.875 -3.471 1 98.38 336 ALA B N 1
ATOM 5329 C CA . ALA B 1 336 ? -3.473 16.422 -3.172 1 98.38 336 ALA B CA 1
ATOM 5330 C C . ALA B 1 336 ? -4.438 16.797 -4.297 1 98.38 336 ALA B C 1
ATOM 5332 O O . ALA B 1 336 ? -5.242 15.969 -4.727 1 98.38 336 ALA B O 1
ATOM 5333 N N . ALA B 1 337 ? -4.336 18.031 -4.711 1 97.56 337 ALA B N 1
ATOM 5334 C CA . ALA B 1 337 ? -5.191 18.484 -5.805 1 97.56 337 ALA B CA 1
ATOM 5335 C C . ALA B 1 337 ? -4.934 17.672 -7.074 1 97.56 337 ALA B C 1
ATOM 5337 O O . ALA B 1 337 ? -5.867 17.312 -7.789 1 97.56 337 ALA B O 1
ATOM 5338 N N . ALA B 1 338 ? -3.664 17.438 -7.348 1 98.38 338 ALA B N 1
ATOM 5339 C CA . ALA B 1 338 ? -3.283 16.656 -8.523 1 98.38 338 ALA B CA 1
ATOM 5340 C C . ALA B 1 338 ? -3.85 15.242 -8.445 1 98.38 338 ALA B C 1
ATOM 5342 O O . ALA B 1 338 ? -4.34 14.711 -9.445 1 98.38 338 ALA B O 1
ATOM 5343 N N . LEU B 1 339 ? -3.809 14.641 -7.316 1 98.5 339 LEU B N 1
ATOM 5344 C CA . LEU B 1 339 ? -4.32 13.289 -7.129 1 98.5 339 LEU B CA 1
ATOM 5345 C C . LEU B 1 339 ? -5.836 13.25 -7.305 1 98.5 339 LEU B C 1
ATOM 5347 O O . LEU B 1 339 ? -6.371 12.328 -7.926 1 98.5 339 LEU B O 1
ATOM 5351 N N . GLN B 1 340 ? -6.508 14.234 -6.707 1 97.75 340 GLN B N 1
ATOM 5352 C CA . GLN B 1 340 ? -7.957 14.289 -6.875 1 97.75 340 GLN B CA 1
ATOM 5353 C C . GLN B 1 340 ? -8.336 14.438 -8.344 1 97.75 340 GLN B C 1
ATOM 5355 O O . GLN B 1 340 ? -9.297 13.812 -8.812 1 97.75 340 GLN B O 1
ATOM 5360 N N . TYR B 1 341 ? -7.594 15.273 -9.055 1 97.44 341 TYR B N 1
ATOM 5361 C CA . TYR B 1 341 ? -7.793 15.438 -10.492 1 97.44 341 TYR B CA 1
ATOM 5362 C C . TYR B 1 341 ? -7.527 14.133 -11.234 1 97.44 341 TYR B C 1
ATOM 5364 O O . TYR B 1 341 ? -8.305 13.734 -12.102 1 97.44 341 TYR B O 1
ATOM 5372 N N . SER B 1 342 ? -6.414 13.492 -10.938 1 97.88 342 SER B N 1
ATOM 5373 C CA . SER B 1 342 ? -6.051 12.211 -11.539 1 97.88 342 SER B CA 1
ATOM 5374 C C . SER B 1 342 ? -7.168 11.188 -11.383 1 97.88 342 SER B C 1
ATOM 5376 O O . SER B 1 342 ? -7.539 10.516 -12.352 1 97.88 342 SER B O 1
ATOM 5378 N N . PHE B 1 343 ? -7.734 11.07 -10.234 1 96.75 343 PHE B N 1
ATOM 5379 C CA . PHE B 1 343 ? -8.844 10.18 -9.93 1 96.75 343 PHE B CA 1
ATOM 5380 C C . PHE B 1 343 ? -10.055 10.508 -10.789 1 96.75 343 PHE B C 1
ATOM 5382 O O . PHE B 1 343 ? -10.602 9.633 -11.461 1 96.75 343 PHE B O 1
ATOM 5389 N N . ARG B 1 344 ? -10.406 11.758 -10.836 1 96.69 344 ARG B N 1
ATOM 5390 C CA . ARG B 1 344 ? -11.617 12.18 -11.531 1 96.69 344 ARG B CA 1
ATOM 5391 C C . ARG B 1 344 ? -11.469 12.008 -13.039 1 96.69 344 ARG B C 1
ATOM 5393 O O . ARG B 1 344 ? -12.414 11.594 -13.719 1 96.69 344 ARG B O 1
ATOM 5400 N N . LYS B 1 345 ? -10.281 12.32 -13.531 1 95.69 345 LYS B N 1
ATOM 5401 C CA . LYS B 1 345 ? -10.086 12.336 -14.977 1 95.69 345 LYS B CA 1
ATOM 5402 C C . LYS B 1 345 ? -9.492 11.016 -15.461 1 95.69 345 LYS B C 1
ATOM 5404 O O . LYS B 1 345 ? -9.383 10.781 -16.672 1 95.69 345 LYS B O 1
ATOM 5409 N N . ARG B 1 346 ? -9.07 10.156 -14.531 1 94 346 ARG B N 1
ATOM 5410 C CA . ARG B 1 346 ? -8.578 8.812 -14.82 1 94 346 ARG B CA 1
ATOM 5411 C C . ARG B 1 346 ? -7.305 8.859 -15.656 1 94 346 ARG B C 1
ATOM 5413 O O . ARG B 1 346 ? -7.16 8.102 -16.609 1 94 346 ARG B O 1
ATOM 5420 N N . VAL B 1 347 ? -6.457 9.812 -15.359 1 93.25 347 VAL B N 1
ATOM 5421 C CA . VAL B 1 347 ? -5.168 9.953 -16.031 1 93.25 347 VAL B CA 1
ATOM 5422 C C . VAL B 1 347 ? -4.098 10.32 -15 1 93.25 347 VAL B C 1
ATOM 5424 O O . VAL B 1 347 ? -4.398 10.922 -13.969 1 93.25 347 VAL B O 1
ATOM 5427 N N . PRO B 1 348 ? -2.826 9.938 -15.344 1 95.75 348 PRO B N 1
ATOM 5428 C CA . PRO B 1 348 ? -1.768 10.516 -14.508 1 95.75 348 PRO B CA 1
ATOM 5429 C C . PRO B 1 348 ? -1.654 12.031 -14.656 1 95.75 348 PRO B C 1
ATOM 5431 O O . PRO B 1 348 ? -2.031 12.578 -15.695 1 95.75 348 PRO B O 1
ATOM 5434 N N . VAL B 1 349 ? -1.216 12.711 -13.633 1 97.81 349 VAL B N 1
ATOM 5435 C CA . VAL B 1 349 ? -0.969 14.148 -13.688 1 97.81 349 VAL B CA 1
ATOM 5436 C C . VAL B 1 349 ? 0.53 14.422 -13.586 1 97.81 349 VAL B C 1
ATOM 5438 O O . VAL B 1 349 ? 1.188 13.977 -12.641 1 97.81 349 VAL B O 1
ATOM 5441 N N . LEU B 1 350 ? 1.034 15.094 -14.578 1 97.94 350 LEU B N 1
ATOM 5442 C CA . LEU B 1 350 ? 2.436 15.5 -14.586 1 97.94 350 LEU B CA 1
ATOM 5443 C C . LEU B 1 350 ? 2.615 16.859 -13.93 1 97.94 350 LEU B C 1
ATOM 5445 O O . LEU B 1 350 ? 1.683 17.672 -13.891 1 97.94 350 LEU B O 1
ATOM 5449 N N . PHE B 1 351 ? 3.75 17.078 -13.367 1 98.12 351 PHE B N 1
ATOM 5450 C CA . PHE B 1 351 ? 4.125 18.391 -12.859 1 98.12 351 PHE B CA 1
ATOM 5451 C C . PHE B 1 351 ? 5.09 19.078 -13.805 1 98.12 351 PHE B C 1
ATOM 5453 O O . PHE B 1 351 ? 5.988 18.438 -14.359 1 98.12 351 PHE B O 1
ATOM 5460 N N . ASN B 1 352 ? 4.938 20.375 -13.984 1 97.5 352 ASN B N 1
ATOM 5461 C CA . ASN B 1 352 ? 5.793 21.125 -14.898 1 97.5 352 ASN B CA 1
ATOM 5462 C C . ASN B 1 352 ? 7.055 21.625 -14.203 1 97.5 352 ASN B C 1
ATOM 5464 O O . ASN B 1 352 ? 7.27 21.344 -13.023 1 97.5 352 ASN B O 1
ATOM 5468 N N . GLU B 1 353 ? 7.844 22.344 -14.914 1 96.38 353 GLU B N 1
ATOM 5469 C CA . GLU B 1 353 ? 9.148 22.766 -14.406 1 96.38 353 GLU B CA 1
ATOM 5470 C C . GLU B 1 353 ? 9 23.766 -13.266 1 96.38 353 GLU B C 1
ATOM 5472 O O . GLU B 1 353 ? 9.922 23.953 -12.477 1 96.38 353 GLU B O 1
ATOM 5477 N N . GLU B 1 354 ? 7.898 24.422 -13.172 1 95.62 354 GLU B N 1
ATOM 5478 C CA . GLU B 1 354 ? 7.637 25.359 -12.094 1 95.62 354 GLU B CA 1
ATOM 5479 C C . GLU B 1 354 ? 7.09 24.656 -10.859 1 95.62 354 GLU B C 1
ATOM 5481 O O . GLU B 1 354 ? 6.859 25.297 -9.828 1 95.62 354 GLU B O 1
ATOM 5486 N N . GLY B 1 355 ? 6.914 23.328 -10.93 1 96.69 355 GLY B N 1
ATOM 5487 C CA . GLY B 1 355 ? 6.449 22.547 -9.797 1 96.69 355 GLY B CA 1
ATOM 5488 C C . GLY B 1 355 ? 4.938 22.531 -9.664 1 96.69 355 GLY B C 1
ATOM 5489 O O . GLY B 1 355 ? 4.41 22.25 -8.586 1 96.69 355 GLY B O 1
ATOM 5490 N N . LEU B 1 356 ? 4.262 22.906 -10.672 1 97.44 356 LEU B N 1
ATOM 5491 C CA . LEU B 1 356 ? 2.805 22.938 -10.648 1 97.44 356 LEU B CA 1
ATOM 5492 C C . LEU B 1 356 ? 2.225 21.75 -11.406 1 97.44 356 LEU B C 1
ATOM 5494 O O . LEU B 1 356 ? 2.762 21.344 -12.438 1 97.44 356 LEU B O 1
ATOM 5498 N N . PRO B 1 357 ? 1.187 21.141 -10.875 1 97.94 357 PRO B N 1
ATOM 5499 C CA . PRO B 1 357 ? 0.543 20.062 -11.625 1 97.94 357 PRO B CA 1
ATOM 5500 C C . PRO B 1 357 ? -0.147 20.547 -12.891 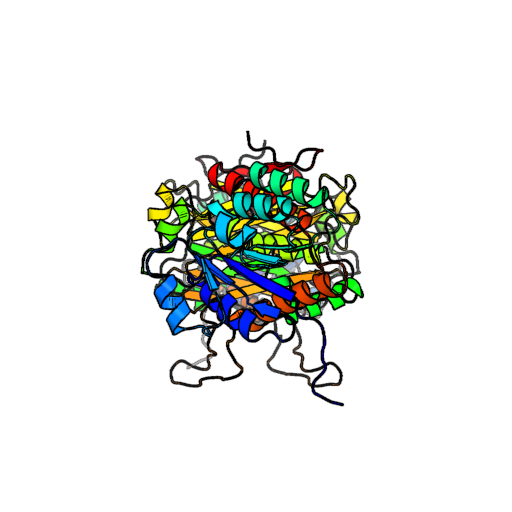1 97.94 357 PRO B C 1
ATOM 5502 O O . PRO B 1 357 ? -0.767 21.625 -12.891 1 97.94 357 PRO B O 1
ATOM 5505 N N . VAL B 1 358 ? -0.025 19.781 -13.938 1 96.88 358 VAL B N 1
ATOM 5506 C CA . VAL B 1 358 ? -0.668 20.094 -15.211 1 96.88 358 VAL B CA 1
ATOM 5507 C C . VAL B 1 358 ? -2.041 19.438 -15.273 1 96.88 358 VAL B C 1
ATOM 5509 O O . VAL B 1 358 ? -2.148 18.234 -15.578 1 96.88 358 VAL B O 1
ATOM 5512 N N . MET B 1 359 ? -3.066 20.203 -14.992 1 94 359 MET B N 1
ATOM 5513 C CA . MET B 1 359 ? -4.43 19.688 -14.922 1 94 359 MET B CA 1
ATOM 5514 C C . MET B 1 359 ? -5.301 20.297 -16.016 1 94 359 MET B C 1
ATOM 5516 O O . MET B 1 359 ? -5.844 21.391 -15.859 1 94 359 MET B O 1
ATOM 5520 N N . GLU B 1 360 ? -5.047 19.984 -17.328 1 81.44 360 GLU B N 1
ATOM 5521 C CA . GLU B 1 360 ? -5.781 20.547 -18.453 1 81.44 360 GLU B CA 1
ATOM 5522 C C . GLU B 1 360 ? -6.973 19.672 -18.844 1 81.44 360 GLU B C 1
ATOM 5524 O O . GLU B 1 360 ? -6.941 18.453 -18.641 1 81.44 360 GLU B O 1
#

Sequence (720 aa):
MTADNARKLKVALFGVGRLGSIRARILLASPRIDLVAVCDPKPGADAWVAGNMPARIRFFADPEDCLLHSGAEAVLISTATATHAPLVLRALDLDLHVMVEKPIAVDIETTRTVVEAARKKPHLKLLVPFCRRFDESYRHVKRMVDAGELGEVHAVETSCLDQQDPSGFFVAFSAQSGGIFVDMGIHDIDIARFYLQPTIGCPNPRKQVNRVFAVGQTAVYGALNEFQDADNGFAIVEFANGKILTFHIGRTLTNGFESATRVFGTKGSAIVNGNSTIDRVEVRDVHGVRTATTPDAFVLYDKSFLNDVAEFAECVLDDKALSLDADDAYEAAKIAAALQYSFRKRVPVLFNEEGLPVMEMTADNARKLKVALFGVGRLGSIRARILLASPRIDLVAVCDPKPGADAWVAGNMPARIRFFADPEDCLLHSGAEAVLISTATATHAPLVLRALDLDLHVMVEKPIAVDIETTRTVVEAARKKPHLKLLVPFCRRFDESYRHVKRMVDAGELGEVHAVETSCLDQQDPSGFFVAFSAQSGGIFVDMGIHDIDIARFYLQPTIGCPNPRKQVNRVFAVGQTAVYGALNEFQDADNGFAIVEFANGKILTFHIGRTLTNGFESATRVFGTKGSAIVNGNSTIDRVEVRDVHGVRTATTPDAFVLYDKSFLNDVAEFAECVLDDKALSLDADDAYEAAKIAAALQYSFRKRVPVLFNEEGLPVME

Organism: NCBI:txid879819